Protein 7AG6 (pdb70)

GO terms:
  GO:0061594 6-deoxy-6-sulfofructose kinase activity (F, EXP)
  GO:0061594 6-deoxy-6-sulfofructose kinase activity (F, IDA)
  GO:0046835 carbohydrate phosphorylation (P, IDA)
  GO:1902777 6-sulfoquinovose(1-) catabolic process (P, IMP)
  GO:0061720 6-sulfoquinovose(1-) catabolic process to glycerone phosphate and 3-sulfolactaldehyde (P, IMP)

Solvent-accessible surface area: 22730 Å² total; per-residue (Å²): 171,34,105,0,0,0,0,0,18,2,4,18,8,24,0,0,30,5,74,36,40,0,66,62,56,15,49,64,60,5,165,83,40,46,92,30,1,1,7,6,0,0,0,0,0,0,0,0,17,75,9,51,11,61,6,8,0,0,0,26,0,1,78,41,106,31,0,106,54,1,22,56,38,0,89,95,75,54,1,58,15,132,53,18,71,91,28,119,174,8,76,5,8,12,3,0,2,0,0,23,74,110,0,82,52,1,15,0,11,29,57,5,96,57,12,97,82,65,5,104,49,0,61,156,18,84,6,63,45,7,50,0,0,1,0,0,0,40,5,36,60,0,0,73,49,0,0,39,36,0,94,137,42,71,11,39,0,0,0,3,0,16,48,4,95,57,96,4,38,78,0,0,47,36,0,36,17,0,0,0,18,80,60,1,3,35,78,23,34,68,51,103,106,29,67,50,1,5,98,38,0,56,114,60,15,164,12,60,0,0,0,21,36,65,112,61,6,2,38,4,28,46,150,92,27,83,69,96,20,78,37,26,77,36,132,61,65,0,32,4,10,24,29,14,0,10,2,1,0,0,0,13,11,6,32,95,67,54,66,16,55,98,1,0,70,30,0,9,0,0,11,9,34,0,13,46,65,66,1,2,3,64,10,3,6,47,47,94,97,0,145,72,40,13,77,50,53,131,147,71,202,99,181,36,57,0,0,0,0,0,20,2,4,17,10,24,0,0,21,2,82,34,32,1,106,119,44,13,47,59,49,3,159,83,36,46,91,28,0,1,7,5,0,0,1,0,0,0,0,0,18,78,7,56,11,45,5,8,0,0,0,22,0,0,65,38,112,39,0,69,52,1,8,60,39,0,89,101,81,54,1,59,15,133,53,14,73,121,32,115,157,7,100,9,8,12,3,0,2,0,0,26,77,91,0,83,52,0,14,0,13,33,58,9,110,52,22,90,80,63,6,102,39,0,88,134,17,90,7,69,57,9,70,0,0,0,0,1,0,43,4,34,59,0,0,92,38,0,0,66,36,0,110,90,48,71,14,41,0,0,0,3,0,16,51,6,88,58,80,5,38,75,0,0,55,43,1,32,17,0,0,0,19,81,60,1,3,36,91,21,28,68,50,100,64,42,45,61,1,0,67,92,0,50,102,60,12,166,13,53,0,0,0,21,26,63,111,61,6,2,2,6,7,62,149,64,36,125,78,95,19,80,35,18,98,36,130,57,64,0,31,4,10,24,29,16,0,9,2,0,0,0,0,10,12,10,32,93,66,52,78,25,52,71,1,0,65,30,0,11,0,0,12,9,33,0,13,44,68,56,1,2,2,70,10,4,5,51,58,73,95,0,78,71,26,20,88,130,78,190

Radius of gyration: 27.3 Å; Cα contacts (8 Å, |Δi|>4): 1603; chains: 2; bounding box: 68×51×78 Å

Foldseek 3Di:
DFAEEQEEAKAWEWEFEFQDDPPDDDDGDGPDIDIHIDTLSLLLQLLLLLQPYQYEYEEEAEPPPRRVVSQVRSVVSNYHDVRYYYQYPWHGKYWYWYQHQQQDIDIDTDHTVSRPLDQVSCVVDQLLVGQEYEYECNSPSNLLVSLVNCVVSVHAYAYEQEDDDDANLSSLQSHLEYEYELNSLCNNQVDNPVVVSQVVSCVSYPHKYKYQDPQQAIWTADPNDIDGDGADDDRFRHLAQLSSSLRSQLRSLCSVPVDNRVSSNLSSLQSNQCRNDPHNRPRGHYNVVSCCCSVCPVVDPD/DAAEEQEWAKAKEWEFEFQDDDPDDDDGHGPDIDIHIDTQSLLLQLLLLLQPYQYEYEEEAEPDPRRVVSQVVSVVSNYHDVRYYYHYPFHGKYWYWYQHQQQDIDIGTDHTPRTDLDQVSCVVPQLLVGQEYEYECNSPSNLLVSLVNCVVSVHAYAYEQEDDPDACLSSLQSHLEYEYELRSLCVNQVDNPSLVSQVSSVVSYPHKYKYQDPQQAIWTDDPNDIDGDGADDDRFRHLAQLSSSLRSQLRSLCSPPVPNRVSSNLSSLQSNQCRNDPHNRPRGHYNVVSCVSSVPDD

Organism: Escherichia coli (strain K12) (NCBI:txid83333)

Secondary structure (DSSP, 8-state):
--EEEEES--EEEEEEE-SS---SSEEEE-SEEEEEEE-HHHHHHHHHHHTT-EEEEE-EE-SSHHHHHHHHHHHHTTEE-TT-EE-TT-PPEEEEEEE-TTS-EEEEEE--TTS----GGGGGS-GGG-SEEEEETTSHHHHHHHHHHHHHHT-EEEEEE---SS--HHHHHT-SEEEEEHHHHHHHH---SHHHHHHHHHTT-SSEEEEE-GGG-EEEEETTEEEEEPPPP---S--TTHHHHHHHHHHHHHHHH--HHHHHHHHHHHHHHHTTSSTTTTT---HHHHHHHHHSGGGS--/--EEEEES--EEEEEEE-SS---SSEEEE-SEEEEEEE-HHHHHHHHHHHTT-EEEEE-EEESSHHHHHHHHHHHHTTEE-TT-EEETT-PPEEEEEEE-TTS-EEEEEE--TTS----GGGGGS-GGG-SEEEEETTSHHHHHHHHHHHHHTT-EEEEEE---SS--HHHHHT-SEEEEEHHHHHHHH---SHHHHHHHHHTT-SSEEEEE-GGG-EEEEETTEEEEEPPPP---S--TTHHHHHHHHHHHHHHHT--HHHHHHHHHHHHHHHTTSSTTTTT---HHHHHHHHTT--

Sequence (600 aa):
MIRVACVGITVMDRIYYVEGLPTESGKYVARNYTEVGGGPAATAAVAAARLGAQVDFIGRVGDDDTGNSLLAELESWGVNTRYTKRYNQAKSSQSAIMVDTKGERIIINYPSPDLLPDAEWLEEIDFSQWDVVLADVRWHDGAKKAFTLARQAGVMTVLDGDITPQDISELVALSDHAAFSEPGLARLTGVKEMASALKQAQTLTNGHVYVTQGSAGCDWLENGGRQHQPAFKVDVVDTTGAGDVFHGALAVALATSGDLAESVRFASGVAALKCTRPGGRAGIPDCDQTRSFLSLFVLEHHMIRVACVGITVMDRIYYVEGLPTESGKYVARNYTEVGGGPAATAAVAAARLGAQVDFIGRVGDDDTGNSLLAELESWGVNTRYTKRYNQAKSSQSAIMVDTKGERIIINYPSPDLLPDAEWLEEIDFSQWDVVLADVRWHDGAKKAFTLARQAGVMTVLDGDITPQDISELVALSDHAAFSEPGLARLTGVKEMASALKQAQTLTNGHVYVTQGSAGCDWLENGGRQHQPAFKVDVVDTTGAGDVFHGALAVALATSGDLAESVRFASGVAALKCTRPGGRAGIPDCDQTRSFLSLFV

B-factor: mean 56.2, std 11.41, range [36.27, 117.44]

Nearest PDB structures (foldseek):
  7agh-assembly2_A  TM=1.000E+00  e=7.266E-60  Escherichia coli K-12
  7agk-assembly2_B  TM=9.887E-01  e=2.306E-59  Escherichia coli K-12
  5c3z-assembly1_B  TM=8.843E-01  e=6.638E-25  Homo sapiens
  2hlz-assembly1_B  TM=8.805E-01  e=4.764E-23  Homo sapiens
  5bye-assembly1_B  TM=8.210E-01  e=1.347E-22  Homo sapiens

InterPro domains:
  IPR002139 Ribokinase/fructokinase [PR00990] (6-27)
  IPR002139 Ribokinase/fructokinase [PR00990] (33-52)
  IPR002139 Ribokinase/fructokinase [PR00990] (209-220)
  IPR002173 Carbohydrate/purine kinase, PfkB, conserved site [PS00584] (238-251)
  IPR011611 Carbohydrate kinase PfkB [PF00294] (1-286)
  IPR029056 Ribokinase-like [G3DSA:3.40.1190.20] (2-297)
  IPR029056 Ribokinase-like [SSF53613] (1-293)
  IPR030877 Sulfofructose kinase [MF_00999] (1-298)

Structure (mmCIF, N/CA/C/O backbone):
data_7AG6
#
_entry.id   7AG6
#
_cell.length_a   94.880
_cell.length_b   94.880
_cell.length_c   167.430
_cell.angle_alpha   90.000
_cell.angle_beta   90.000
_cell.angle_gamma   120.000
#
_symmetry.space_group_name_H-M   'P 32 2 1'
#
loop_
_entity.id
_entity.type
_entity.pdbx_description
1 polymer 'Sulfofructose kinase'
2 non-polymer "ADENOSINE-5'-DIPHOSPHATE"
3 non-polymer 6-deoxy-6-sulfo-D-fructose
4 non-polymer 'MAGNESIUM ION'
5 water water
#
loop_
_atom_site.group_PDB
_atom_site.id
_atom_site.type_symbol
_atom_site.label_atom_id
_atom_site.label_alt_id
_atom_site.label_comp_id
_atom_site.label_asym_id
_atom_site.label_entity_id
_atom_site.label_seq_id
_atom_site.pdbx_PDB_ins_code
_atom_site.Cartn_x
_atom_site.Cartn_y
_atom_site.Cartn_z
_atom_site.occupancy
_atom_site.B_iso_or_equiv
_atom_site.auth_seq_id
_atom_site.auth_comp_id
_atom_site.auth_asym_id
_atom_site.auth_atom_id
_atom_site.pdbx_PDB_model_num
ATOM 1 N N . MET A 1 1 ? 44.277 39.838 -9.261 1.00 82.37 1 MET A N 1
ATOM 2 C CA . MET A 1 1 ? 42.831 39.843 -9.611 1.00 76.75 1 MET A CA 1
ATOM 3 C C . MET A 1 1 ? 42.430 38.472 -10.170 1.00 62.20 1 MET A C 1
ATOM 4 O O . MET A 1 1 ? 43.258 37.566 -10.201 1.00 69.61 1 MET A O 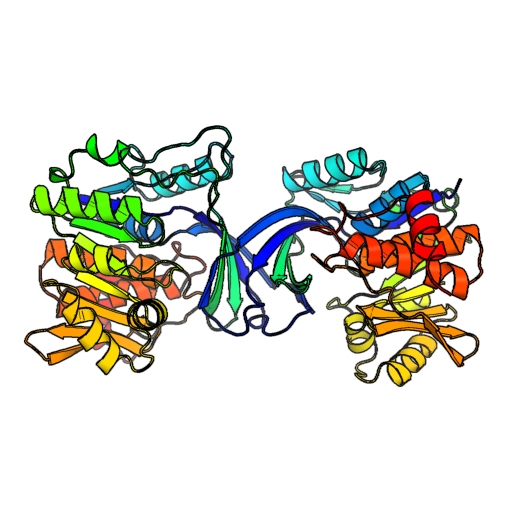1
ATOM 9 N N . ILE A 1 2 ? 41.192 38.345 -10.607 1.00 51.02 2 ILE A N 1
ATOM 10 C CA . ILE A 1 2 ? 40.626 37.071 -11.126 1.00 53.44 2 ILE A CA 1
ATOM 11 C C . ILE A 1 2 ? 40.985 36.989 -12.598 1.00 50.96 2 ILE A C 1
ATOM 12 O O . ILE A 1 2 ? 40.665 37.940 -13.339 1.00 49.30 2 ILE A O 1
ATOM 17 N N . ARG A 1 3 ? 41.570 35.862 -12.990 1.00 45.30 3 ARG A N 1
ATOM 18 C CA . ARG A 1 3 ? 41.876 35.525 -14.399 1.00 45.38 3 ARG A CA 1
ATOM 19 C C . ARG A 1 3 ? 40.841 34.490 -14.866 1.00 45.06 3 ARG A C 1
ATOM 20 O O . ARG A 1 3 ? 40.764 33.387 -14.259 1.00 42.99 3 ARG A O 1
ATOM 28 N N . VAL A 1 4 ? 40.080 34.834 -15.914 1.00 43.30 4 VAL A N 1
ATOM 29 C CA . VAL A 1 4 ? 38.923 34.068 -16.441 1.00 44.77 4 VAL A CA 1
ATOM 30 C C . VAL A 1 4 ? 39.208 33.677 -17.891 1.00 48.56 4 VAL A C 1
ATOM 31 O O . VAL A 1 4 ? 39.599 34.567 -18.674 1.00 49.26 4 VAL A O 1
ATOM 35 N N . ALA A 1 5 ? 38.929 32.423 -18.251 1.00 47.62 5 ALA A N 1
ATOM 36 C CA . ALA A 1 5 ? 38.734 31.975 -19.650 1.00 50.78 5 ALA A CA 1
ATOM 37 C C . ALA A 1 5 ? 37.255 31.672 -19.882 1.00 48.26 5 ALA A C 1
ATOM 38 O O . ALA A 1 5 ? 36.620 31.011 -19.037 1.00 47.46 5 ALA A O 1
ATOM 40 N N . CYS A 1 6 ? 36.722 32.153 -20.997 1.00 47.17 6 CYS A N 1
ATOM 41 C CA . CYS A 1 6 ? 35.349 31.842 -21.445 1.00 46.30 6 CYS A CA 1
ATOM 42 C C . CYS A 1 6 ? 35.462 31.146 -22.796 1.00 46.24 6 CYS A C 1
ATOM 43 O O . CYS A 1 6 ? 35.979 31.771 -23.746 1.00 43.84 6 CYS A O 1
ATOM 46 N N . VAL A 1 7 ? 35.013 29.893 -22.841 1.00 39.60 7 VAL A N 1
ATOM 47 C CA . VAL A 1 7 ? 35.098 29.013 -24.024 1.00 42.23 7 VAL A CA 1
ATOM 48 C C . VAL A 1 7 ? 33.694 28.792 -24.567 1.00 40.35 7 VAL A C 1
ATOM 49 O O . VAL A 1 7 ? 32.841 28.326 -23.818 1.00 41.78 7 VAL A O 1
ATOM 53 N N . GLY A 1 8 ? 33.485 29.029 -25.850 1.00 41.34 8 GLY A N 1
ATOM 54 C CA . GLY A 1 8 ? 32.136 28.852 -26.422 1.00 45.02 8 GLY A CA 1
ATOM 55 C C . GLY A 1 8 ? 31.956 29.628 -27.700 1.00 44.75 8 GLY A C 1
ATOM 56 O O . GLY A 1 8 ? 32.927 29.802 -28.462 1.00 49.34 8 GLY A O 1
ATOM 57 N N . ILE A 1 9 ? 30.745 30.129 -27.900 1.00 42.63 9 ILE A N 1
ATOM 58 C CA . ILE A 1 9 ? 30.341 30.764 -29.172 1.00 41.41 9 ILE A CA 1
ATOM 59 C C . ILE A 1 9 ? 30.297 32.283 -28.996 1.00 46.77 9 ILE A C 1
ATOM 60 O O . ILE A 1 9 ? 30.052 32.756 -27.883 1.00 47.15 9 ILE A O 1
ATOM 65 N N . THR A 1 10 ? 30.667 32.977 -30.067 1.00 47.97 10 THR A N 1
ATOM 66 C CA . THR A 1 10 ? 30.493 34.427 -30.308 1.00 47.93 10 THR A CA 1
ATOM 67 C C . THR A 1 10 ? 29.650 34.510 -31.570 1.00 46.61 10 THR A C 1
ATOM 68 O O . THR A 1 10 ? 29.970 33.794 -32.544 1.00 44.98 10 THR A O 1
ATOM 72 N N . VAL A 1 11 ? 28.529 35.213 -31.505 1.00 48.78 11 VAL A N 1
ATOM 73 C CA . VAL A 1 11 ? 27.572 35.296 -32.638 1.00 47.25 11 VAL A CA 1
ATOM 74 C C . VAL A 1 11 ? 27.125 36.744 -32.758 1.00 48.72 11 VAL A C 1
ATOM 75 O O . VAL A 1 11 ? 27.097 37.432 -31.730 1.00 45.63 11 VAL A O 1
ATOM 79 N N . MET A 1 12 ? 26.766 37.183 -33.962 1.00 52.08 12 MET A N 1
ATOM 80 C CA . MET A 1 12 ? 26.181 38.536 -34.153 1.00 46.79 12 MET A CA 1
ATOM 81 C C . MET A 1 12 ? 24.685 38.407 -33.885 1.00 44.25 12 MET A C 1
ATOM 82 O O . MET A 1 12 ? 24.035 37.568 -34.547 1.00 46.59 12 MET A O 1
ATOM 87 N N . ASP A 1 13 ? 24.187 39.154 -32.902 1.00 44.57 13 ASP A N 1
ATOM 88 C CA . ASP A 1 13 ? 22.743 39.226 -32.564 1.00 42.83 13 ASP A CA 1
ATOM 89 C C . ASP A 1 13 ? 22.079 40.285 -33.437 1.00 44.78 13 ASP A C 1
ATOM 90 O O . ASP A 1 13 ? 22.493 41.471 -33.416 1.00 45.88 13 ASP A O 1
ATOM 95 N N . ARG A 1 14 ? 21.095 39.831 -34.205 1.00 47.68 14 ARG A N 1
ATOM 96 C CA . ARG A 1 14 ? 20.193 40.673 -35.013 1.00 45.51 14 ARG A CA 1
ATOM 97 C C . ARG A 1 14 ? 18.878 40.707 -34.248 1.00 42.98 14 ARG A C 1
ATOM 98 O O . ARG A 1 14 ? 18.111 39.729 -34.335 1.00 46.83 14 ARG A O 1
ATOM 106 N N . ILE A 1 15 ? 18.665 41.777 -33.476 1.00 44.14 15 ILE A N 1
ATOM 107 C CA . ILE A 1 15 ? 17.544 41.864 -32.497 1.00 46.44 15 ILE A CA 1
ATOM 108 C C . ILE A 1 15 ? 16.436 42.774 -33.056 1.00 45.46 15 ILE A C 1
ATOM 109 O O . ILE A 1 15 ? 16.680 43.960 -33.285 1.00 45.75 15 ILE A O 1
ATOM 114 N N . TYR A 1 16 ? 15.254 42.190 -33.223 1.00 44.47 16 TYR A N 1
ATOM 115 C CA . TYR A 1 16 ? 14.012 42.801 -33.717 1.00 47.48 16 TYR A CA 1
ATOM 116 C C . TYR A 1 16 ? 13.093 43.002 -32.508 1.00 48.36 16 TYR A C 1
ATOM 117 O O . TYR A 1 16 ? 12.708 42.012 -31.857 1.00 48.35 16 TYR A O 1
ATOM 126 N N . TYR A 1 17 ? 12.763 44.250 -32.200 1.00 46.42 17 TYR A N 1
ATOM 127 C CA . TYR A 1 17 ? 11.791 44.616 -31.141 1.00 44.23 17 TYR A CA 1
ATOM 128 C C . TYR A 1 17 ? 10.421 44.678 -31.788 1.00 45.60 17 TYR A C 1
ATOM 129 O O . TYR A 1 17 ? 10.217 45.538 -32.663 1.00 56.58 17 TYR A O 1
ATOM 138 N N . VAL A 1 18 ? 9.536 43.785 -31.354 1.00 45.42 18 VAL A N 1
ATOM 139 C CA . VAL A 1 18 ? 8.166 43.601 -31.906 1.00 48.17 18 VAL A CA 1
ATOM 140 C C . VAL A 1 18 ? 7.121 43.978 -30.845 1.00 54.14 18 VAL A C 1
ATOM 141 O O . VAL A 1 18 ? 7.472 44.017 -29.654 1.00 59.57 18 VAL A O 1
ATOM 145 N N . GLU A 1 19 ? 5.872 44.184 -31.270 1.00 51.51 19 GLU A N 1
ATOM 146 C CA . GLU A 1 19 ? 4.701 44.460 -30.395 1.00 60.96 19 GLU A CA 1
ATOM 147 C C . GLU A 1 19 ? 4.449 43.216 -29.534 1.00 57.87 19 GLU A C 1
ATOM 148 O O . GLU A 1 19 ? 4.156 43.346 -28.341 1.00 57.04 19 GLU A O 1
ATOM 150 N N . GLY A 1 20 ? 4.550 42.041 -30.150 1.00 64.00 20 GLY A N 1
ATOM 151 C CA . GLY A 1 20 ? 4.331 40.728 -29.517 1.00 54.04 20 GLY A CA 1
ATOM 152 C C . GLY A 1 20 ? 5.117 39.650 -30.238 1.00 56.73 20 GLY A C 1
ATOM 153 O O . GLY A 1 20 ? 5.417 39.827 -31.441 1.00 57.75 20 GLY A O 1
ATOM 154 N N . LEU A 1 21 ? 5.474 38.575 -29.536 1.00 55.15 21 LEU A N 1
ATOM 155 C CA . LEU A 1 21 ? 6.244 37.477 -30.153 1.00 60.53 21 LEU A CA 1
ATOM 156 C C . LEU A 1 21 ? 5.400 36.881 -31.273 1.00 58.66 21 LEU A C 1
ATOM 157 O O . LEU A 1 21 ? 4.227 36.622 -31.077 1.00 68.28 21 LEU A O 1
ATOM 162 N N . PRO A 1 22 ? 5.937 36.756 -32.498 1.00 61.79 22 PRO A N 1
ATOM 163 C CA . PRO A 1 22 ? 5.190 36.138 -33.594 1.00 72.53 22 PRO A CA 1
ATOM 164 C C . PRO A 1 22 ? 4.916 34.648 -33.313 1.00 87.39 22 PRO A C 1
ATOM 165 O O . PRO A 1 22 ? 5.834 33.845 -33.418 1.00 92.14 22 PRO A O 1
ATOM 169 N N . THR A 1 23 ? 3.662 34.330 -32.971 1.00 77.25 23 THR A N 1
ATOM 170 C CA . THR A 1 23 ? 3.147 32.993 -32.575 1.00 83.26 23 THR A CA 1
ATOM 171 C C . THR A 1 23 ? 2.773 32.157 -33.813 1.00 87.58 23 THR A C 1
ATOM 172 O O . THR A 1 23 ? 2.957 30.930 -33.766 1.00 96.73 23 THR A O 1
ATOM 174 N N . GLU A 1 24 ? 2.290 32.815 -34.880 1.00 70.94 24 GLU A N 1
ATOM 175 C CA . GLU A 1 24 ? 1.679 32.213 -36.100 1.00 64.57 24 GLU A CA 1
ATOM 176 C C . GLU A 1 24 ? 2.383 32.749 -37.355 1.00 63.55 24 GLU A C 1
ATOM 177 O O . GLU A 1 24 ? 2.976 33.840 -37.331 1.00 71.83 24 GLU A O 1
ATOM 179 N N . SER A 1 25 ? 2.284 32.008 -38.442 1.00 62.29 25 SER A N 1
ATOM 180 C CA . SER A 1 25 ? 2.771 32.409 -39.781 1.00 59.95 25 SER A CA 1
ATOM 181 C C . SER A 1 25 ? 2.133 33.758 -40.156 1.00 54.80 25 SER A C 1
ATOM 182 O O . SER A 1 25 ? 1.003 34.027 -39.741 1.00 54.96 25 SER A O 1
ATOM 185 N N . GLY A 1 26 ? 2.830 34.573 -40.936 1.00 49.67 26 GLY A N 1
ATOM 186 C CA . GLY A 1 26 ? 2.390 35.943 -41.263 1.00 47.24 26 GLY A CA 1
ATOM 187 C C . GLY A 1 26 ? 3.540 36.910 -41.440 1.00 48.79 26 GLY A C 1
ATOM 188 O O . GLY A 1 26 ? 4.756 36.514 -41.268 1.00 55.18 26 GLY A O 1
ATOM 189 N N . LYS A 1 27 ? 3.180 38.149 -41.743 1.00 49.24 27 LYS A N 1
ATOM 190 C CA . LYS A 1 27 ? 4.133 39.277 -41.912 1.00 52.07 27 LYS A CA 1
ATOM 191 C C . LYS A 1 27 ? 4.022 40.196 -40.708 1.00 46.94 27 LYS A C 1
ATOM 192 O O . LYS A 1 27 ? 2.914 40.631 -40.400 1.00 55.45 27 LYS A O 1
ATOM 198 N N . TYR A 1 28 ? 5.147 40.502 -40.082 1.00 49.92 28 TYR A N 1
ATOM 199 C CA . TYR A 1 28 ? 5.237 41.422 -38.929 1.00 49.29 28 TYR A CA 1
ATOM 200 C C . TYR A 1 28 ? 6.238 42.527 -39.233 1.00 52.94 28 TYR A C 1
ATOM 201 O O . TYR A 1 28 ? 7.170 42.311 -40.001 1.00 51.08 28 TYR A O 1
ATOM 210 N N . VAL A 1 29 ? 6.060 43.655 -38.567 1.00 52.44 29 VAL A N 1
ATOM 211 C CA . VAL A 1 29 ? 6.960 44.828 -38.673 1.00 51.33 29 VAL A CA 1
ATOM 212 C C . VAL A 1 29 ? 7.599 45.045 -37.303 1.00 45.62 29 VAL A C 1
ATOM 213 O O . VAL A 1 29 ? 6.874 45.116 -36.345 1.00 50.27 29 VAL A O 1
ATOM 217 N N . ALA A 1 30 ? 8.927 45.108 -37.241 1.00 44.10 30 ALA A N 1
ATOM 218 C CA . ALA A 1 30 ? 9.695 45.482 -36.036 1.00 45.98 30 ALA A CA 1
ATOM 219 C C . ALA A 1 30 ? 9.577 46.995 -35.822 1.00 49.20 30 ALA A C 1
ATOM 220 O O . ALA A 1 30 ? 9.724 47.731 -36.810 1.00 54.79 30 ALA A O 1
ATOM 222 N N . ARG A 1 31 ? 9.361 47.423 -34.589 1.00 47.88 31 ARG A N 1
ATOM 223 C CA . ARG A 1 31 ? 9.380 48.845 -34.147 1.00 54.45 31 ARG A CA 1
ATOM 224 C C . ARG A 1 31 ? 10.818 49.337 -34.076 1.00 50.14 31 ARG A C 1
ATOM 225 O O . ARG A 1 31 ? 11.045 50.539 -34.078 1.00 55.02 31 ARG A O 1
ATOM 233 N N . ASN A 1 32 ? 11.760 48.432 -33.897 1.00 50.70 32 ASN A N 1
ATOM 234 C CA . ASN A 1 32 ? 13.171 48.833 -33.706 1.00 47.96 32 ASN A CA 1
ATOM 235 C C . ASN A 1 32 ? 14.069 47.621 -33.937 1.00 49.59 32 ASN A C 1
ATOM 236 O O . ASN A 1 32 ? 13.556 46.480 -33.956 1.00 46.59 32 ASN A O 1
ATOM 241 N N . TYR A 1 33 ? 15.363 47.872 -34.094 1.00 50.18 33 TYR A N 1
ATOM 242 C CA . TYR A 1 33 ? 16.349 46.856 -34.516 1.00 49.31 33 TYR A CA 1
ATOM 243 C C . TYR A 1 33 ? 17.703 47.262 -33.966 1.00 54.61 33 TYR A C 1
ATOM 244 O O . TYR A 1 33 ? 18.081 48.429 -34.054 1.00 60.27 33 TYR A O 1
ATOM 253 N N . THR A 1 34 ? 18.426 46.306 -33.404 1.00 51.84 34 THR A N 1
ATOM 254 C CA . THR A 1 34 ? 19.815 46.545 -32.959 1.00 55.97 34 THR A CA 1
ATOM 255 C C . THR A 1 34 ? 20.636 45.325 -33.365 1.00 52.70 34 THR A C 1
ATOM 256 O O . THR A 1 34 ? 20.131 44.208 -33.309 1.00 58.40 34 THR A O 1
ATOM 260 N N . GLU A 1 35 ? 21.837 45.585 -33.833 1.00 51.98 35 GLU A N 1
ATOM 261 C CA . GLU A 1 35 ? 22.843 44.575 -34.196 1.00 55.16 35 GLU A CA 1
ATOM 262 C C . GLU A 1 35 ? 23.972 44.656 -33.172 1.00 52.13 35 GLU A C 1
ATOM 263 O O . GLU A 1 35 ? 24.647 45.681 -33.140 1.00 63.81 35 GLU A O 1
ATOM 269 N N . VAL A 1 36 ? 24.140 43.629 -32.341 1.00 49.40 36 VAL A N 1
ATOM 270 C CA . VAL A 1 36 ? 25.136 43.647 -31.236 1.00 47.00 36 VAL A CA 1
ATOM 271 C C . VAL A 1 36 ? 25.728 42.234 -31.066 1.00 50.11 36 VAL A C 1
ATOM 272 O O . VAL A 1 36 ? 25.037 41.249 -31.352 1.00 50.11 36 VAL A O 1
ATOM 276 N N . GLY A 1 37 ? 26.981 42.155 -30.640 1.00 43.32 37 GLY A N 1
ATOM 277 C CA . GLY A 1 37 ? 27.655 40.913 -30.249 1.00 47.33 37 GLY A CA 1
ATOM 278 C C . GLY A 1 37 ? 26.903 40.159 -29.165 1.00 48.40 37 GLY A C 1
ATOM 279 O O . GLY A 1 37 ? 26.394 40.803 -28.237 1.00 46.98 37 GLY A O 1
ATOM 280 N N . GLY A 1 38 ? 26.848 38.826 -29.285 1.00 44.21 38 GLY A N 1
ATOM 281 C CA . GLY A 1 38 ? 26.234 37.913 -28.306 1.00 44.22 38 GLY A CA 1
ATOM 282 C C . GLY A 1 38 ? 26.928 36.569 -28.288 1.00 44.67 38 GLY A C 1
ATOM 283 O O . GLY A 1 38 ? 28.084 36.490 -28.772 1.00 42.68 38 GLY A O 1
ATOM 284 N N . GLY A 1 39 ? 26.221 35.548 -27.807 1.00 46.85 39 GLY A N 1
ATOM 285 C CA . GLY A 1 39 ? 26.767 34.196 -27.578 1.00 51.84 39 GLY A CA 1
ATOM 286 C C . GLY A 1 39 ? 27.044 34.001 -26.094 1.00 45.37 39 GLY A C 1
ATOM 287 O O . GLY A 1 39 ? 27.595 34.899 -25.467 1.00 42.63 39 GLY A O 1
ATOM 288 N N . PRO A 1 40 ? 26.629 32.881 -25.467 1.00 44.45 40 PRO A N 1
ATOM 289 C CA . PRO A 1 40 ? 26.699 32.773 -24.011 1.00 48.18 40 PRO A CA 1
ATOM 290 C C . PRO A 1 40 ? 28.108 33.031 -23.452 1.00 50.09 40 PRO A C 1
ATOM 291 O O . PRO A 1 40 ? 28.213 33.946 -22.660 1.00 51.17 40 PRO A O 1
ATOM 295 N N . ALA A 1 41 ? 29.139 32.317 -23.913 1.00 43.63 41 ALA A N 1
ATOM 296 C CA . ALA A 1 41 ? 30.517 32.481 -23.399 1.00 43.89 41 ALA A CA 1
ATOM 297 C C . ALA A 1 41 ? 31.016 33.905 -23.689 1.00 41.47 41 ALA A C 1
ATOM 298 O O . ALA A 1 41 ? 31.701 34.474 -22.868 1.00 47.29 41 ALA A O 1
ATOM 300 N N . ALA A 1 42 ? 30.704 34.464 -24.848 1.00 43.87 42 ALA A N 1
ATOM 301 C CA . ALA A 1 42 ? 31.250 35.773 -25.267 1.00 43.18 42 ALA A CA 1
ATOM 302 C C . ALA A 1 42 ? 30.638 36.888 -24.398 1.00 45.50 42 ALA A C 1
ATOM 303 O O . ALA A 1 42 ? 31.378 37.792 -23.928 1.00 39.59 42 ALA A O 1
ATOM 305 N N . THR A 1 43 ? 29.328 36.844 -24.168 1.00 40.24 43 THR A N 1
ATOM 306 C CA . THR A 1 43 ? 28.646 37.853 -23.325 1.00 43.46 43 THR A CA 1
ATOM 307 C C . THR A 1 43 ? 29.088 37.654 -21.867 1.00 49.91 43 THR A C 1
ATOM 308 O O . THR A 1 43 ? 29.258 38.665 -21.152 1.00 47.72 43 THR A O 1
ATOM 312 N N . ALA A 1 44 ? 29.295 36.405 -21.444 1.00 48.07 44 ALA A N 1
ATOM 313 C CA . ALA A 1 44 ? 29.773 36.090 -20.078 1.00 46.24 44 ALA A CA 1
ATOM 314 C C . ALA A 1 44 ? 31.161 36.716 -19.883 1.00 45.04 44 ALA A C 1
ATOM 315 O O . ALA A 1 44 ? 31.397 37.307 -18.832 1.00 43.49 44 ALA A O 1
ATOM 317 N N . ALA A 1 45 ? 32.032 36.624 -20.889 1.00 46.83 45 ALA A N 1
ATOM 318 C CA . ALA A 1 45 ? 33.379 37.238 -20.873 1.00 45.86 45 ALA A CA 1
ATOM 319 C C . ALA A 1 45 ? 33.249 38.756 -20.664 1.00 41.14 45 ALA A C 1
ATOM 320 O O . ALA A 1 45 ? 34.036 39.319 -19.912 1.00 44.96 45 ALA A O 1
ATOM 322 N N . VAL A 1 46 ? 32.300 39.396 -21.334 1.00 45.19 46 VAL A N 1
ATOM 323 C CA . VAL A 1 46 ? 32.098 40.874 -21.260 1.00 46.55 46 VAL A CA 1
ATOM 324 C C . VAL A 1 46 ? 31.657 41.211 -19.836 1.00 51.10 46 VAL A C 1
ATOM 325 O O . VAL A 1 46 ? 32.198 42.161 -19.267 1.00 48.98 46 VAL A O 1
ATOM 329 N N . ALA A 1 47 ? 30.755 40.417 -19.254 1.00 49.95 47 ALA A N 1
ATOM 330 C CA . ALA A 1 47 ? 30.316 40.588 -17.855 1.00 47.01 47 ALA A CA 1
ATOM 331 C C . ALA A 1 47 ? 31.532 40.483 -16.927 1.00 49.14 47 ALA A C 1
ATOM 332 O O . ALA A 1 47 ? 31.700 41.369 -16.069 1.00 51.14 47 ALA A O 1
ATOM 334 N N . ALA A 1 48 ? 32.366 39.452 -17.091 1.00 47.45 48 ALA A N 1
ATOM 335 C CA . ALA A 1 48 ? 33.571 39.256 -16.255 1.00 44.02 48 ALA A CA 1
ATOM 336 C C . ALA A 1 48 ? 34.485 40.486 -16.378 1.00 45.66 48 ALA A C 1
ATOM 337 O O . ALA A 1 48 ? 34.961 40.967 -15.343 1.00 47.39 48 ALA A O 1
ATOM 339 N N . ALA A 1 49 ? 34.722 40.978 -17.603 1.00 50.33 49 ALA A N 1
ATOM 340 C CA . ALA A 1 49 ? 35.610 42.140 -17.889 1.00 50.35 49 ALA A CA 1
ATOM 341 C C . ALA A 1 49 ? 35.040 43.395 -17.224 1.00 47.17 49 ALA A C 1
ATOM 342 O O . ALA A 1 49 ? 35.785 44.093 -16.565 1.00 44.32 49 ALA A O 1
ATOM 344 N N . ARG A 1 50 ? 33.731 43.602 -17.307 1.00 47.37 50 ARG A N 1
ATOM 345 C CA . ARG A 1 50 ? 33.067 44.761 -16.680 1.00 47.66 50 ARG A CA 1
ATOM 346 C C . ARG A 1 50 ? 33.237 44.698 -15.168 1.00 50.39 50 ARG A C 1
ATOM 347 O O . ARG A 1 50 ? 33.334 45.759 -14.555 1.00 54.61 50 ARG A O 1
ATOM 355 N N . LEU A 1 51 ? 33.328 43.499 -14.612 1.00 48.60 51 LEU A N 1
ATOM 356 C CA . LEU A 1 51 ? 33.360 43.276 -13.152 1.00 43.38 51 LEU A CA 1
ATOM 357 C C . LEU A 1 51 ? 34.807 43.244 -12.677 1.00 44.77 51 LEU A C 1
ATOM 358 O O . LEU A 1 51 ? 34.990 42.849 -11.558 1.00 52.81 51 LEU A O 1
ATOM 363 N N . GLY A 1 52 ? 35.780 43.600 -13.501 1.00 43.61 52 GLY A N 1
ATOM 364 C CA . GLY A 1 52 ? 37.170 43.791 -13.046 1.00 48.81 52 GLY A CA 1
ATOM 365 C C . GLY A 1 52 ? 38.110 42.654 -13.411 1.00 45.41 52 GLY A C 1
ATOM 366 O O . GLY A 1 52 ? 39.303 42.787 -13.155 1.00 46.86 52 GLY A O 1
ATOM 367 N N . ALA A 1 53 ? 37.617 41.513 -13.887 1.00 46.86 53 ALA A N 1
ATOM 368 C CA . ALA A 1 53 ? 38.484 40.334 -14.152 1.00 44.86 53 ALA A CA 1
ATOM 369 C C . ALA A 1 53 ? 39.373 40.578 -15.391 1.00 45.78 53 ALA A C 1
ATOM 370 O O . ALA A 1 53 ? 39.008 41.420 -16.253 1.00 45.46 53 ALA A O 1
ATOM 372 N N . GLN A 1 54 ? 40.511 39.887 -15.477 1.00 46.20 54 GLN A N 1
ATOM 373 C CA . GLN A 1 54 ? 41.318 39.705 -16.721 1.00 45.89 54 GLN A CA 1
ATOM 374 C C . GLN A 1 54 ? 40.716 38.509 -17.479 1.00 45.54 54 GLN A C 1
ATOM 375 O O . GLN A 1 54 ? 40.750 37.385 -16.944 1.00 50.56 54 GLN A O 1
ATOM 378 N N . VAL A 1 55 ? 40.201 38.729 -18.677 1.00 41.27 55 VAL A N 1
ATOM 379 C CA . VAL A 1 55 ? 39.297 37.778 -19.365 1.00 45.66 55 VAL A CA 1
ATOM 380 C C . VAL A 1 55 ? 39.882 37.434 -20.739 1.00 49.39 55 VAL A C 1
ATOM 381 O O . VAL A 1 55 ? 40.173 38.367 -21.509 1.00 42.64 55 VAL A O 1
ATOM 385 N N . ASP A 1 56 ? 39.976 36.127 -21.033 1.00 44.78 56 ASP A N 1
ATOM 386 C CA . ASP A 1 56 ? 40.179 35.580 -22.394 1.00 43.38 56 ASP A CA 1
ATOM 387 C C . ASP A 1 56 ? 38.876 34.983 -22.882 1.00 44.97 56 ASP A C 1
ATOM 388 O O . ASP A 1 56 ? 38.234 34.233 -22.125 1.00 45.53 56 ASP A O 1
ATOM 393 N N . PHE A 1 57 ? 38.515 35.315 -24.115 1.00 44.38 57 PHE A N 1
ATOM 394 C CA . PHE A 1 57 ? 37.450 34.611 -24.850 1.00 43.87 57 PHE A CA 1
ATOM 395 C C . PHE A 1 57 ? 38.122 33.673 -25.851 1.00 46.97 57 PHE A C 1
ATOM 396 O O . PHE A 1 57 ? 39.039 34.088 -26.607 1.00 43.66 57 PHE A O 1
ATOM 404 N N . ILE A 1 58 ? 37.680 32.421 -25.845 1.00 45.48 58 ILE A N 1
ATOM 405 C CA . ILE A 1 58 ? 38.227 31.352 -26.720 1.00 45.84 58 ILE A CA 1
ATOM 406 C C . ILE A 1 58 ? 37.065 30.736 -27.486 1.00 48.38 58 ILE A C 1
ATOM 407 O O . ILE A 1 58 ? 36.252 29.993 -26.871 1.00 47.11 58 ILE A O 1
ATOM 412 N N . GLY A 1 59 ? 36.989 31.052 -28.777 1.00 50.35 59 GLY A N 1
ATOM 413 C CA . GLY A 1 59 ? 35.934 30.542 -29.665 1.00 49.09 59 GLY A CA 1
ATOM 414 C C . GLY A 1 59 ? 36.376 30.629 -31.110 1.00 50.51 59 GLY A C 1
ATOM 415 O O . GLY A 1 59 ? 37.594 30.649 -31.373 1.00 49.02 59 GLY A O 1
ATOM 416 N N . ARG A 1 60 ? 35.416 30.679 -32.022 1.00 48.62 60 ARG A N 1
ATOM 417 C CA . ARG A 1 60 ? 35.687 30.549 -33.467 1.00 49.53 60 ARG A CA 1
ATOM 418 C C . ARG A 1 60 ? 34.869 31.602 -34.202 1.00 47.81 60 ARG A C 1
ATOM 419 O O . ARG A 1 60 ? 33.671 31.737 -33.948 1.00 50.39 60 ARG A O 1
ATOM 427 N N . VAL A 1 61 ? 35.534 32.333 -35.072 1.00 47.29 61 VAL A N 1
ATOM 428 C CA . VAL A 1 61 ? 34.878 33.277 -36.010 1.00 50.04 61 VAL A CA 1
ATOM 429 C C . VAL A 1 61 ? 35.344 32.945 -37.430 1.00 47.96 61 VAL A C 1
ATOM 430 O O . VAL A 1 61 ? 36.353 32.245 -37.597 1.00 47.54 61 VAL A O 1
ATOM 434 N N . GLY A 1 62 ? 34.556 33.377 -38.400 1.00 45.70 62 GLY A N 1
ATOM 435 C CA . GLY A 1 62 ? 34.931 33.406 -39.817 1.00 48.32 62 GLY A CA 1
ATOM 436 C C . GLY A 1 62 ? 35.780 34.629 -40.125 1.00 46.86 62 GLY A C 1
ATOM 437 O O . GLY A 1 62 ? 36.106 35.366 -39.183 1.00 51.58 62 GLY A O 1
ATOM 438 N N . ASP A 1 63 ? 36.119 34.819 -41.404 1.00 49.41 63 ASP A N 1
ATOM 439 C CA . ASP A 1 63 ? 36.912 35.962 -41.933 1.00 55.19 63 ASP A CA 1
ATOM 440 C C . ASP A 1 63 ? 35.964 36.953 -42.647 1.00 53.82 63 ASP A C 1
ATOM 441 O O . ASP A 1 63 ? 36.444 37.775 -43.395 1.00 57.92 63 ASP A O 1
ATOM 446 N N . ASP A 1 64 ? 34.653 36.859 -42.442 1.00 55.53 64 ASP A N 1
ATOM 447 C CA . ASP A 1 64 ? 33.664 37.871 -42.909 1.00 49.38 64 ASP A CA 1
ATOM 448 C C . ASP A 1 64 ? 33.817 39.139 -42.059 1.00 55.17 64 ASP A C 1
ATOM 449 O O . ASP A 1 64 ? 34.537 39.091 -41.021 1.00 57.38 64 ASP A O 1
ATOM 454 N N . ASP A 1 65 ? 33.158 40.237 -42.453 1.00 53.52 65 ASP A N 1
ATOM 455 C CA . ASP A 1 65 ? 33.164 41.502 -41.657 1.00 61.94 65 ASP A CA 1
ATOM 456 C C . ASP A 1 65 ? 32.584 41.231 -40.247 1.00 54.74 65 ASP A C 1
ATOM 457 O O . ASP A 1 65 ? 33.194 41.705 -39.289 1.00 54.54 65 ASP A O 1
ATOM 462 N N . THR A 1 66 ? 31.489 40.457 -40.131 1.00 48.87 66 THR A N 1
ATOM 463 C CA . THR A 1 66 ? 30.894 39.998 -38.852 1.00 50.01 66 THR A CA 1
ATOM 464 C C . THR A 1 66 ? 31.987 39.481 -37.906 1.00 47.68 66 THR A C 1
ATOM 465 O O . THR A 1 66 ? 32.055 39.980 -36.795 1.00 50.16 66 THR A O 1
ATOM 469 N N . GLY A 1 67 ? 32.823 38.533 -38.336 1.00 50.02 67 GLY A N 1
ATOM 470 C CA . GLY A 1 67 ? 33.926 37.985 -37.520 1.00 51.37 67 GLY A CA 1
ATOM 471 C C . GLY A 1 67 ? 34.764 39.096 -36.913 1.00 51.00 67 GLY A C 1
ATOM 472 O O . GLY A 1 67 ? 34.933 39.144 -35.658 1.00 53.39 67 GLY A O 1
ATOM 473 N N . ASN A 1 68 ? 35.217 40.025 -37.749 1.00 49.95 68 ASN A N 1
ATOM 474 C CA . ASN A 1 68 ? 36.144 41.088 -37.302 1.00 50.98 68 ASN A CA 1
ATOM 475 C C . ASN A 1 68 ? 35.375 42.045 -36.371 1.00 54.62 68 ASN A C 1
ATOM 476 O O . ASN A 1 68 ? 35.967 42.521 -35.381 1.00 54.08 68 ASN A O 1
ATOM 481 N N . SER A 1 69 ? 34.085 42.292 -36.619 1.00 45.36 69 SER A N 1
ATOM 482 C CA . SER A 1 69 ? 33.262 43.119 -35.703 1.00 50.34 69 SER A CA 1
ATOM 483 C C . SER A 1 69 ? 33.086 42.412 -34.349 1.00 50.12 69 SER A C 1
ATOM 484 O O . SER A 1 69 ? 33.189 43.089 -33.330 1.00 47.98 69 SER A O 1
ATOM 487 N N . LEU A 1 70 ? 32.827 41.098 -34.342 1.00 46.35 70 LEU A N 1
ATOM 488 C CA . LEU A 1 70 ? 32.608 40.337 -33.090 1.00 43.56 70 LEU A CA 1
ATOM 489 C C . LEU A 1 70 ? 33.839 40.498 -32.187 1.00 45.27 70 LEU A C 1
ATOM 490 O O . LEU A 1 70 ? 33.673 40.803 -30.978 1.00 44.12 70 LEU A O 1
ATOM 495 N N . LEU A 1 71 ? 35.030 40.302 -32.757 1.00 51.25 71 LEU A N 1
ATOM 496 C CA . LEU A 1 71 ? 36.315 40.351 -32.009 1.00 55.39 71 LEU A CA 1
ATOM 497 C C . LEU A 1 71 ? 36.657 41.791 -31.611 1.00 49.58 71 LEU A C 1
ATOM 498 O O . LEU A 1 71 ? 37.079 41.992 -30.445 1.00 50.80 71 LEU A O 1
ATOM 503 N N . ALA A 1 72 ? 36.470 42.756 -32.498 1.00 47.08 72 ALA A N 1
ATOM 504 C CA . ALA A 1 72 ? 36.729 44.186 -32.184 1.00 52.11 72 ALA A CA 1
ATOM 505 C C . ALA A 1 72 ? 35.829 44.629 -31.031 1.00 48.29 72 ALA A C 1
ATOM 506 O O . ALA A 1 72 ? 36.312 45.333 -30.147 1.00 51.02 72 ALA A O 1
ATOM 508 N N . GLU A 1 73 ? 34.569 44.200 -31.022 1.00 57.42 73 GLU A N 1
ATOM 509 C CA . GLU A 1 73 ? 33.617 44.562 -29.941 1.00 54.76 73 GLU A CA 1
ATOM 510 C C . GLU A 1 73 ? 34.131 43.981 -28.606 1.00 54.73 73 GLU A C 1
ATOM 511 O O . GLU A 1 73 ? 34.202 44.752 -27.624 1.00 49.41 73 GLU A O 1
ATOM 517 N N . LEU A 1 74 ? 34.525 42.699 -28.574 1.00 46.96 74 LEU A N 1
ATOM 518 C CA . LEU A 1 74 ? 35.031 42.032 -27.345 1.00 49.00 74 LEU A CA 1
ATOM 519 C C . LEU A 1 74 ? 36.265 42.793 -26.851 1.00 49.03 74 LEU A C 1
ATOM 520 O O . LEU A 1 74 ? 36.339 43.051 -25.635 1.00 47.54 74 LEU A O 1
ATOM 525 N N . GLU A 1 75 ? 37.193 43.149 -27.742 1.00 53.10 75 GLU A N 1
ATOM 526 C CA . GLU A 1 75 ? 38.425 43.901 -27.367 1.00 54.56 75 GLU A CA 1
ATOM 527 C C . GLU A 1 75 ? 38.014 45.235 -26.741 1.00 49.26 75 GLU A C 1
ATOM 528 O O . GLU A 1 75 ? 38.538 45.538 -25.683 1.00 52.99 75 GLU A O 1
ATOM 534 N N . SER A 1 76 ? 37.021 45.932 -27.288 1.00 50.67 76 SER A N 1
ATOM 535 C CA . SER A 1 76 ? 36.589 47.252 -26.743 1.00 53.91 76 SER A CA 1
ATOM 536 C C . SER A 1 76 ? 35.947 47.085 -25.353 1.00 53.65 76 SER A C 1
ATOM 537 O O . SER A 1 76 ? 35.946 48.061 -24.611 1.00 53.11 76 SER A O 1
ATOM 540 N N . TRP A 1 77 ? 35.451 45.897 -24.986 1.00 51.62 77 TRP A N 1
ATOM 541 C CA . TRP A 1 77 ? 34.915 45.629 -23.622 1.00 49.56 77 TRP A CA 1
ATOM 542 C C . TRP A 1 77 ? 36.034 45.200 -22.670 1.00 47.90 77 TRP A C 1
ATOM 543 O O . TRP A 1 77 ? 35.733 44.956 -21.511 1.00 52.60 77 TRP A O 1
ATOM 554 N N . GLY A 1 78 ? 37.282 45.093 -23.126 1.00 46.48 78 GLY A N 1
ATOM 555 C CA . GLY A 1 78 ? 38.389 44.623 -22.276 1.00 44.85 78 GLY A CA 1
ATOM 556 C C . GLY A 1 78 ? 38.520 43.101 -22.293 1.00 45.94 78 GLY A C 1
ATOM 557 O O . GLY A 1 78 ? 39.220 42.574 -21.464 1.00 47.39 78 GLY A O 1
ATOM 558 N N . VAL A 1 79 ? 37.913 42.404 -23.251 1.00 44.97 79 VAL A N 1
ATOM 559 C CA . VAL A 1 79 ? 38.062 40.933 -23.391 1.00 46.83 79 VAL A CA 1
ATOM 560 C C . VAL A 1 79 ? 39.160 40.648 -24.421 1.00 48.62 79 VAL A C 1
ATOM 561 O O . VAL A 1 79 ? 39.091 41.142 -25.553 1.00 55.44 79 VAL A O 1
ATOM 565 N N . ASN A 1 80 ? 40.124 39.837 -24.035 1.00 52.53 80 ASN A N 1
ATOM 566 C CA . ASN A 1 80 ? 41.246 39.431 -24.903 1.00 52.99 80 ASN A CA 1
ATOM 567 C C . ASN A 1 80 ? 40.781 38.280 -25.810 1.00 53.79 80 ASN A C 1
ATOM 568 O O . ASN A 1 80 ? 40.250 37.263 -25.277 1.00 53.48 80 ASN A O 1
ATOM 573 N N . THR A 1 81 ? 41.023 38.411 -27.118 1.00 48.6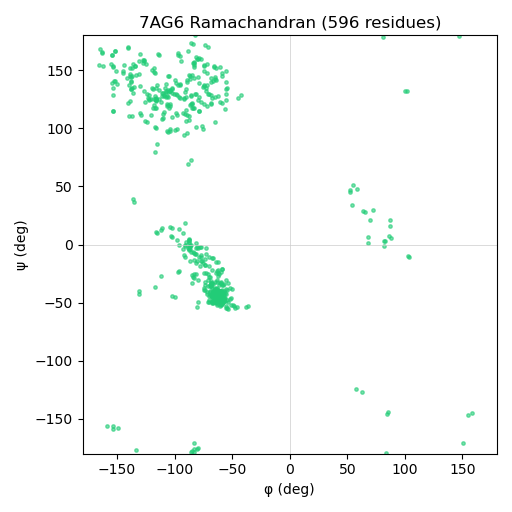6 81 THR A N 1
ATOM 574 C CA . THR A 1 81 ? 40.606 37.438 -28.162 1.00 51.17 81 THR A CA 1
ATOM 575 C C . THR A 1 81 ? 41.829 36.725 -28.766 1.00 49.23 81 THR A C 1
ATOM 576 O O . THR A 1 81 ? 41.653 36.025 -29.752 1.00 51.78 81 THR A O 1
ATOM 580 N N . ARG A 1 82 ? 42.994 36.820 -28.138 1.00 48.90 82 ARG A N 1
ATOM 581 C CA . ARG A 1 82 ? 44.252 36.228 -28.656 1.00 50.32 82 ARG A CA 1
ATOM 582 C C . ARG A 1 82 ? 44.091 34.724 -28.926 1.00 51.81 82 ARG A C 1
ATOM 583 O O . ARG A 1 82 ? 44.741 34.248 -29.818 1.00 53.36 82 ARG A O 1
ATOM 591 N N . TYR A 1 83 ? 43.253 33.980 -28.210 1.00 55.84 83 TYR A N 1
ATOM 592 C CA . TYR A 1 83 ? 43.133 32.502 -28.380 1.00 50.54 83 TYR A CA 1
ATOM 593 C C . TYR A 1 83 ? 41.975 32.123 -29.310 1.00 49.59 83 TYR A C 1
ATOM 594 O O . TYR A 1 83 ? 41.749 30.926 -29.572 1.00 54.55 83 TYR A O 1
ATOM 603 N N . THR A 1 84 ? 41.238 33.098 -29.829 1.00 53.61 84 THR A N 1
ATOM 604 C CA . THR A 1 84 ? 40.107 32.832 -30.745 1.00 56.45 84 THR A CA 1
ATOM 605 C C . THR A 1 84 ? 40.687 32.434 -32.117 1.00 57.03 84 THR A C 1
ATOM 606 O O . THR A 1 84 ? 41.710 32.977 -32.540 1.00 52.68 84 THR A O 1
ATOM 610 N N . LYS A 1 85 ? 40.100 31.423 -32.730 1.00 50.83 85 LYS A N 1
ATOM 611 C CA . LYS A 1 85 ? 40.492 30.933 -34.058 1.00 56.20 85 LYS A CA 1
ATOM 612 C C . LYS A 1 85 ? 39.652 31.679 -35.110 1.00 55.29 85 LYS A C 1
ATOM 613 O O . LYS A 1 85 ? 38.393 31.768 -34.936 1.00 50.34 85 LYS A O 1
ATOM 619 N N . ARG A 1 86 ? 40.307 32.210 -36.148 1.00 56.43 86 ARG A N 1
ATOM 620 C CA . ARG A 1 86 ? 39.648 32.759 -37.374 1.00 57.63 86 ARG A CA 1
ATOM 621 C C . ARG A 1 86 ? 39.728 31.678 -38.451 1.00 53.84 86 ARG A C 1
ATOM 622 O O . ARG A 1 86 ? 40.839 31.357 -38.861 1.00 58.23 86 ARG A O 1
ATOM 626 N N . TYR A 1 87 ? 38.598 31.106 -38.858 1.00 52.91 87 TYR A N 1
ATOM 627 C CA . TYR A 1 87 ? 38.509 30.243 -40.058 1.00 51.10 87 TYR A CA 1
ATOM 628 C C . TYR A 1 87 ? 38.455 31.121 -41.324 1.00 55.13 87 TYR A C 1
ATOM 629 O O . TYR A 1 87 ? 37.767 32.182 -41.397 1.00 54.07 87 TYR A O 1
ATOM 638 N N . ASN A 1 88 ? 39.185 30.668 -42.330 1.00 56.08 88 ASN A N 1
ATOM 639 C CA . ASN A 1 88 ? 39.260 31.278 -43.676 1.00 50.79 88 ASN A CA 1
ATOM 640 C C . ASN A 1 88 ? 38.086 30.791 -44.526 1.00 48.07 88 ASN A C 1
ATOM 641 O O . ASN A 1 88 ? 37.672 29.628 -44.410 1.00 47.96 88 ASN A O 1
ATOM 646 N N . GLN A 1 89 ? 37.557 31.676 -45.367 1.00 47.65 89 GLN A N 1
ATOM 647 C CA . GLN A 1 89 ? 36.435 31.356 -46.286 1.00 52.52 89 GLN A CA 1
ATOM 648 C C . GLN A 1 89 ? 35.267 30.886 -45.412 1.00 52.98 89 GLN A C 1
ATOM 649 O O . GLN A 1 89 ? 34.709 29.831 -45.664 1.00 52.28 89 GLN A O 1
ATOM 655 N N . ALA A 1 90 ? 34.961 31.631 -44.357 1.00 55.18 90 ALA A N 1
ATOM 656 C CA . ALA A 1 90 ? 33.996 31.192 -43.333 1.00 52.02 90 ALA A CA 1
ATOM 657 C C . ALA A 1 90 ? 33.106 32.363 -42.945 1.00 47.07 90 ALA A C 1
ATOM 658 O O . ALA A 1 90 ? 33.632 33.493 -42.761 1.00 47.70 90 ALA A O 1
ATOM 660 N N . LYS A 1 91 ? 31.801 32.092 -42.887 1.00 48.71 91 LYS A N 1
ATOM 661 C CA . LYS A 1 91 ? 30.816 33.011 -42.248 1.00 55.28 91 LYS A CA 1
ATOM 662 C C . LYS A 1 91 ? 30.901 32.780 -40.732 1.00 53.57 91 LYS A C 1
ATOM 663 O O . LYS A 1 91 ? 31.174 31.626 -40.298 1.00 52.76 91 LYS A O 1
ATOM 666 N N . SER A 1 92 ? 30.736 33.839 -39.951 1.00 51.99 92 SER A N 1
ATOM 667 C CA . SER A 1 92 ? 30.618 33.786 -38.479 1.00 43.79 92 SER A CA 1
ATOM 668 C C . SER A 1 92 ? 29.199 33.349 -38.107 1.00 45.28 92 SER A C 1
ATOM 669 O O . SER A 1 92 ? 28.294 33.422 -38.946 1.00 44.03 92 SER A O 1
ATOM 672 N N . SER A 1 93 ? 29.003 32.862 -36.893 1.00 52.41 93 SER A N 1
ATOM 673 C CA . SER A 1 93 ? 27.658 32.448 -36.432 1.00 46.34 93 SER A CA 1
ATOM 674 C C . SER A 1 93 ? 26.838 33.704 -36.142 1.00 43.49 93 SER A C 1
ATOM 675 O O . SER A 1 93 ? 27.429 34.754 -35.879 1.00 43.73 93 SER A O 1
ATOM 678 N N . GLN A 1 94 ? 25.521 33.612 -36.249 1.00 43.08 94 GLN A N 1
ATOM 679 C CA . GLN A 1 94 ? 24.633 34.770 -36.000 1.00 44.89 94 GLN A CA 1
ATOM 680 C C . GLN A 1 94 ? 23.262 34.241 -35.574 1.00 45.87 94 GLN A C 1
ATOM 681 O O . GLN A 1 94 ? 22.974 33.050 -35.770 1.00 43.61 94 GLN A O 1
ATOM 687 N N . SER A 1 95 ? 22.461 35.118 -34.976 1.00 44.83 95 SER A N 1
ATOM 688 C CA . SER A 1 95 ? 21.107 34.797 -34.473 1.00 47.33 95 SER A CA 1
ATOM 689 C C . SER A 1 95 ? 20.153 35.890 -34.922 1.00 47.46 95 SER A C 1
ATOM 690 O O . SER A 1 95 ? 20.587 37.080 -34.986 1.00 46.84 95 SER A O 1
ATOM 693 N N . ALA A 1 96 ? 18.915 35.507 -35.198 1.00 42.12 96 ALA A N 1
ATOM 694 C CA . ALA A 1 96 ? 17.790 36.461 -35.254 1.00 50.30 96 ALA A CA 1
ATOM 695 C C . ALA A 1 96 ? 17.062 36.379 -33.912 1.00 44.24 96 ALA A C 1
ATOM 696 O O . ALA A 1 96 ? 16.717 35.270 -33.478 1.00 43.69 96 ALA A O 1
ATOM 698 N N . ILE A 1 97 ? 16.820 37.520 -33.289 1.00 44.20 97 ILE A N 1
ATOM 699 C CA . ILE A 1 97 ? 16.168 37.553 -31.950 1.00 44.90 97 ILE A CA 1
ATOM 700 C C . ILE A 1 97 ? 14.961 38.489 -32.018 1.00 46.10 97 ILE A C 1
ATOM 701 O O . ILE A 1 97 ? 15.058 39.572 -32.603 1.00 44.26 97 ILE A O 1
ATOM 706 N N . MET A 1 98 ? 13.835 38.021 -31.516 1.00 46.24 98 MET A N 1
ATOM 707 C CA . MET A 1 98 ? 12.603 38.838 -31.424 1.00 52.91 98 MET A CA 1
ATOM 708 C C . MET A 1 98 ? 12.338 39.101 -29.938 1.00 51.21 98 MET A C 1
ATOM 709 O O . MET A 1 98 ? 12.233 38.121 -29.182 1.00 45.97 98 MET A O 1
ATOM 714 N N . VAL A 1 99 ? 12.255 40.374 -29.559 1.00 43.48 99 VAL A N 1
ATOM 715 C CA . VAL A 1 99 ? 12.016 40.821 -28.168 1.00 45.90 99 VAL A CA 1
ATOM 716 C C . VAL A 1 99 ? 10.669 41.562 -28.144 1.00 53.92 99 VAL A C 1
ATOM 717 O O . VAL A 1 99 ? 10.508 42.491 -28.937 1.00 46.99 99 VAL A O 1
ATOM 721 N N . ASP A 1 100 ? 9.728 41.133 -27.298 1.00 58.80 100 ASP A N 1
ATOM 722 C CA . ASP A 1 100 ? 8.393 41.778 -27.172 1.00 54.16 100 ASP A CA 1
ATOM 723 C C . ASP A 1 100 ? 8.535 42.945 -26.193 1.00 51.40 100 ASP A C 1
ATOM 724 O O . ASP A 1 100 ? 9.669 43.199 -25.754 1.00 52.56 100 ASP A O 1
ATOM 729 N N . THR A 1 101 ? 7.457 43.662 -25.879 1.00 51.43 101 THR A N 1
ATOM 730 C CA . THR A 1 101 ? 7.536 44.919 -25.064 1.00 57.31 101 THR A CA 1
ATOM 731 C C . THR A 1 101 ? 7.777 44.578 -23.579 1.00 53.85 101 THR A C 1
ATOM 732 O O . THR A 1 101 ? 8.189 45.479 -22.837 1.00 62.65 101 THR A O 1
ATOM 736 N N . LYS A 1 102 ? 7.560 43.331 -23.158 1.00 58.32 102 LYS A N 1
ATOM 737 C CA . LYS A 1 102 ? 7.852 42.859 -21.773 1.00 57.14 102 LYS A CA 1
ATOM 738 C C . LYS A 1 102 ? 9.312 42.372 -21.677 1.00 56.10 102 LYS A C 1
ATOM 739 O O . LYS A 1 102 ? 9.737 42.082 -20.563 1.00 60.03 102 LYS A O 1
ATOM 743 N N . GLY A 1 103 ? 10.079 42.324 -22.780 1.00 56.16 103 GLY A N 1
ATOM 744 C CA . GLY A 1 103 ? 11.499 41.908 -22.786 1.00 51.22 103 GLY A CA 1
ATOM 745 C C . GLY A 1 103 ? 11.690 40.386 -22.915 1.00 53.40 103 GLY A C 1
ATOM 746 O O . GLY A 1 103 ? 12.854 39.907 -22.802 1.00 54.51 103 GLY A O 1
ATOM 747 N N . GLU A 1 104 ? 10.613 39.637 -23.163 1.00 48.31 104 GLU A N 1
ATOM 748 C CA . GLU A 1 104 ? 10.671 38.181 -23.480 1.00 54.55 104 GLU A CA 1
ATOM 749 C C . GLU A 1 104 ? 11.179 38.015 -24.920 1.00 55.91 104 GLU A C 1
ATOM 750 O O . GLU A 1 104 ? 10.904 38.902 -25.739 1.00 48.44 104 GLU A O 1
ATOM 756 N N . ARG A 1 105 ? 11.885 36.921 -25.222 1.00 55.66 105 ARG A N 1
ATOM 757 C CA . ARG A 1 105 ? 12.616 36.788 -26.510 1.00 49.70 105 ARG A CA 1
ATOM 758 C C . ARG A 1 105 ? 12.454 35.382 -27.113 1.00 50.28 105 ARG A C 1
ATOM 759 O O . ARG A 1 105 ? 12.362 34.344 -26.371 1.00 44.26 105 ARG A O 1
ATOM 767 N N . ILE A 1 106 ? 12.381 35.360 -28.438 1.00 46.81 106 ILE A N 1
ATOM 768 C CA . ILE A 1 106 ? 12.619 34.162 -29.284 1.00 48.09 106 ILE A CA 1
ATOM 769 C C . ILE A 1 106 ? 13.987 34.367 -29.944 1.00 48.05 106 ILE A C 1
ATOM 770 O O . ILE A 1 106 ? 14.226 35.442 -30.484 1.00 49.06 106 ILE A O 1
ATOM 775 N N . ILE A 1 107 ? 14.867 33.391 -29.805 1.00 44.80 107 ILE A N 1
ATOM 776 C CA . ILE A 1 107 ? 16.216 33.369 -30.427 1.00 44.00 107 ILE A CA 1
ATOM 777 C C . ILE A 1 107 ? 16.231 32.226 -31.443 1.00 48.67 107 ILE A C 1
ATOM 778 O O . ILE A 1 107 ? 15.919 31.072 -31.064 1.00 45.23 107 ILE A O 1
ATOM 783 N N . ILE A 1 108 ? 16.571 32.550 -32.686 1.00 44.32 108 ILE A N 1
ATOM 784 C CA . ILE A 1 108 ? 16.863 31.556 -33.744 1.00 45.53 108 ILE A CA 1
ATOM 785 C C . ILE A 1 108 ? 18.360 31.655 -33.995 1.00 50.22 108 ILE A C 1
ATOM 786 O O . ILE A 1 108 ? 18.792 32.696 -34.568 1.00 44.21 108 ILE A O 1
ATOM 791 N N . ASN A 1 109 ? 19.116 30.645 -33.578 1.00 46.93 109 ASN A N 1
ATOM 792 C CA . ASN A 1 109 ? 20.584 30.649 -33.803 1.00 48.49 109 ASN A CA 1
ATOM 793 C C . ASN A 1 109 ? 20.910 29.830 -35.059 1.00 47.23 109 ASN A C 1
ATOM 794 O O . ASN A 1 109 ? 20.327 28.729 -35.252 1.00 44.19 109 ASN A O 1
ATOM 799 N N . TYR A 1 110 ? 21.820 30.353 -35.872 1.00 43.43 110 TYR A N 1
ATOM 800 C CA . TYR A 1 110 ? 22.430 29.623 -36.997 1.00 45.25 110 TYR A CA 1
ATOM 801 C C . TYR A 1 110 ? 23.926 29.484 -36.750 1.00 45.03 110 TYR A C 1
ATOM 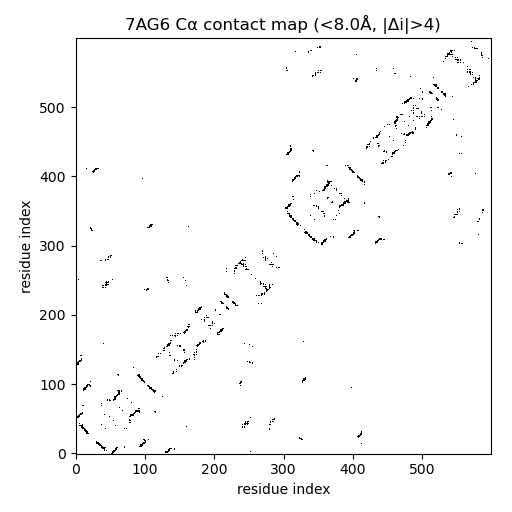802 O O . TYR A 1 110 ? 24.696 30.420 -36.950 1.00 44.89 110 TYR A O 1
ATOM 811 N N . PRO A 1 111 ? 24.379 28.308 -36.287 1.00 45.26 111 PRO A N 1
ATOM 812 C CA . PRO A 1 111 ? 25.813 28.027 -36.176 1.00 44.97 111 PRO A CA 1
ATOM 813 C C . PRO A 1 111 ? 26.374 27.830 -37.590 1.00 47.60 111 PRO A C 1
ATOM 814 O O . PRO A 1 111 ? 25.894 26.980 -38.299 1.00 53.83 111 PRO A O 1
ATOM 818 N N . SER A 1 112 ? 27.316 28.672 -37.980 1.00 46.53 112 SER A N 1
ATOM 819 C CA . SER A 1 112 ? 28.028 28.599 -39.269 1.00 50.60 112 SER A CA 1
ATOM 820 C C . SER A 1 112 ? 28.649 27.221 -39.390 1.00 52.59 112 SER A C 1
ATOM 821 O O . SER A 1 112 ? 29.439 26.841 -38.546 1.00 52.05 112 SER A O 1
ATOM 824 N N . PRO A 1 113 ? 28.368 26.459 -40.466 1.00 58.52 113 PRO A N 1
ATOM 825 C CA . PRO A 1 113 ? 29.010 25.154 -40.644 1.00 57.67 113 PRO A CA 1
ATOM 826 C C . PRO A 1 113 ? 30.451 25.289 -41.160 1.00 53.91 113 PRO A C 1
ATOM 827 O O . PRO A 1 113 ? 31.126 24.294 -41.247 1.00 54.53 113 PRO A O 1
ATOM 831 N N . ASP A 1 114 ? 30.907 26.517 -41.417 1.00 55.06 114 ASP A N 1
ATOM 832 C CA . ASP A 1 114 ? 32.316 26.820 -41.795 1.00 52.05 114 ASP A CA 1
ATOM 833 C C . ASP A 1 114 ? 33.202 26.789 -40.541 1.00 55.17 114 ASP A C 1
ATOM 834 O O . ASP A 1 114 ? 34.435 26.729 -40.672 1.00 54.76 114 ASP A O 1
ATOM 839 N N . LEU A 1 115 ? 32.605 26.888 -39.349 1.00 55.97 115 LEU A N 1
ATOM 840 C CA . LEU A 1 115 ? 33.362 26.800 -38.083 1.00 54.13 115 LEU A CA 1
ATOM 841 C C . LEU A 1 115 ? 33.372 25.327 -37.683 1.00 55.03 115 LEU A C 1
ATOM 842 O O . LEU A 1 115 ? 32.341 24.811 -37.207 1.00 55.85 115 LEU A O 1
ATOM 847 N N . LEU A 1 116 ? 34.521 24.684 -37.844 1.00 54.72 116 LEU A N 1
ATOM 848 C CA . LEU A 1 116 ? 34.663 23.235 -37.562 1.00 59.10 116 LEU A CA 1
ATOM 849 C C . LEU A 1 116 ? 34.524 23.028 -36.058 1.00 51.62 116 LEU A C 1
ATOM 850 O O . LEU A 1 116 ? 34.926 23.883 -35.256 1.00 43.42 116 LEU A O 1
ATOM 855 N N . PRO A 1 117 ? 33.893 21.914 -35.649 1.00 49.57 117 PRO A N 1
ATOM 856 C CA . PRO A 1 117 ? 33.787 21.557 -34.234 1.00 55.06 117 PRO A CA 1
ATOM 857 C C . PRO A 1 117 ? 35.114 21.126 -33.579 1.00 60.10 117 PRO A C 1
ATOM 858 O O . PRO A 1 117 ? 35.213 21.150 -32.370 1.00 63.91 117 PRO A O 1
ATOM 862 N N . ASP A 1 118 ? 36.121 20.757 -34.367 1.00 60.53 118 ASP A N 1
ATOM 863 C CA . ASP A 1 118 ? 37.445 20.307 -33.852 1.00 60.00 118 ASP A CA 1
ATOM 864 C C . ASP A 1 118 ? 37.891 21.211 -32.686 1.00 57.62 118 ASP A C 1
ATOM 865 O O . ASP A 1 118 ? 37.973 22.465 -32.883 1.00 52.14 118 ASP A O 1
ATOM 870 N N . ALA A 1 119 ? 38.264 20.611 -31.549 1.00 51.13 119 ALA A N 1
ATOM 871 C CA . ALA A 1 119 ? 38.758 21.350 -30.368 1.00 51.06 119 ALA A CA 1
ATOM 872 C C . ALA A 1 119 ? 40.210 20.997 -30.036 1.00 55.28 119 ALA A C 1
ATOM 873 O O . ALA A 1 119 ? 40.683 21.440 -28.963 1.00 59.72 119 ALA A O 1
ATOM 875 N N . GLU A 1 120 ? 40.922 20.291 -30.917 1.00 58.98 120 GLU A N 1
ATOM 876 C CA . GLU A 1 120 ? 42.270 19.738 -30.574 1.00 65.78 120 GLU A CA 1
ATOM 877 C C . GLU A 1 120 ? 43.244 20.903 -30.413 1.00 50.96 120 GLU A C 1
ATOM 878 O O . GLU A 1 120 ? 44.104 20.817 -29.536 1.00 61.28 120 GLU A O 1
ATOM 884 N N . TRP A 1 121 ? 43.033 21.988 -31.144 1.00 47.72 121 TRP A N 1
ATOM 885 C CA . TRP A 1 121 ? 43.906 23.191 -31.067 1.00 53.88 121 TRP A CA 1
ATOM 886 C C . TRP A 1 121 ? 43.941 23.793 -29.641 1.00 53.24 121 TRP A C 1
ATOM 887 O O . TRP A 1 121 ? 44.979 24.407 -29.307 1.00 53.05 121 TRP A O 1
ATOM 898 N N . LEU A 1 122 ? 42.916 23.557 -28.802 1.00 52.18 122 LEU A N 1
ATOM 899 C CA . LEU A 1 122 ? 42.906 23.999 -27.376 1.00 51.96 122 LEU A CA 1
ATOM 900 C C . LEU A 1 122 ? 44.052 23.342 -26.593 1.00 53.96 122 LEU A C 1
ATOM 901 O O . LEU A 1 122 ? 44.472 23.953 -25.600 1.00 52.74 122 LEU A O 1
ATOM 906 N N . GLU A 1 123 ? 44.554 22.175 -27.015 1.00 56.33 123 GLU A N 1
ATOM 907 C CA . GLU A 1 123 ? 45.647 21.453 -26.305 1.00 59.78 123 GLU A CA 1
ATOM 908 C C . GLU A 1 123 ? 46.922 22.306 -26.301 1.00 51.84 123 GLU A C 1
ATOM 909 O O . GLU A 1 123 ? 47.792 22.077 -25.461 1.00 51.51 123 GLU A O 1
ATOM 912 N N . GLU A 1 124 ? 47.057 23.257 -27.213 1.00 60.18 124 GLU A N 1
ATOM 913 C CA . GLU A 1 124 ? 48.275 24.106 -27.271 1.00 65.84 124 GLU A CA 1
ATOM 914 C C . GLU A 1 124 ? 48.160 25.236 -26.250 1.00 63.25 124 GLU A C 1
ATOM 915 O O . GLU A 1 124 ? 49.156 25.909 -26.051 1.00 61.63 124 GLU A O 1
ATOM 921 N N . ILE A 1 125 ? 47.004 25.418 -25.604 1.00 58.30 125 ILE A N 1
ATOM 922 C CA . ILE A 1 125 ? 46.801 26.544 -24.641 1.00 55.96 125 ILE A CA 1
ATOM 923 C C . ILE A 1 125 ? 47.084 26.024 -23.227 1.00 49.57 125 ILE A C 1
ATOM 924 O O . ILE A 1 125 ? 46.650 24.914 -22.895 1.00 47.25 125 ILE A O 1
ATOM 929 N N . ASP A 1 126 ? 47.791 26.817 -22.431 1.00 53.21 126 ASP A N 1
ATOM 930 C CA . ASP A 1 126 ? 48.075 26.536 -21.005 1.00 52.56 126 ASP A CA 1
ATOM 931 C C . ASP A 1 126 ? 46.859 26.957 -20.168 1.00 48.13 126 ASP A C 1
ATOM 932 O O . ASP A 1 126 ? 46.684 28.150 -19.948 1.00 47.21 126 ASP A O 1
ATOM 937 N N . PHE A 1 127 ? 46.022 26.013 -19.749 1.00 45.88 127 PHE A N 1
ATOM 938 C CA . PHE A 1 127 ? 44.773 26.289 -18.989 1.00 46.57 127 PHE A CA 1
ATOM 939 C C . PHE A 1 127 ? 45.088 26.630 -17.524 1.00 44.88 127 PHE A C 1
ATOM 940 O O . PHE A 1 127 ? 44.220 27.217 -16.802 1.00 45.48 127 PHE A O 1
ATOM 948 N N . SER A 1 128 ? 46.313 26.358 -17.089 1.00 45.92 128 SER A N 1
ATOM 949 C CA . SER A 1 128 ? 46.754 26.608 -15.697 1.00 46.49 128 SER A CA 1
ATOM 950 C C . SER A 1 128 ? 46.923 28.115 -15.475 1.00 46.00 128 SER A C 1
ATOM 951 O O . SER A 1 128 ? 47.127 28.503 -14.328 1.00 49.36 128 SER A O 1
ATOM 954 N N . GLN A 1 129 ? 46.831 28.954 -16.510 1.00 49.55 129 GLN A N 1
ATOM 955 C CA . GLN A 1 129 ? 47.018 30.430 -16.339 1.00 52.34 129 GLN A CA 1
ATOM 956 C C . GLN A 1 129 ? 45.723 31.081 -15.821 1.00 51.42 129 GLN A C 1
ATOM 957 O O . GLN A 1 129 ? 45.728 32.278 -15.634 1.00 48.66 129 GLN A O 1
ATOM 963 N N . TRP A 1 130 ? 44.619 30.353 -15.642 1.00 50.26 130 TRP A N 1
ATOM 964 C CA . TRP A 1 130 ? 43.328 30.990 -15.249 1.00 51.92 130 TRP A CA 1
ATOM 965 C C . TRP A 1 130 ? 42.872 30.461 -13.887 1.00 48.61 130 TRP A C 1
ATOM 966 O O . TRP A 1 130 ? 43.203 29.322 -13.586 1.00 49.88 130 TRP A O 1
ATOM 977 N N . ASP A 1 131 ? 42.127 31.272 -13.136 1.00 49.17 131 ASP A N 1
ATOM 978 C CA . ASP A 1 131 ? 41.497 30.888 -11.839 1.00 49.56 131 ASP A CA 1
ATOM 979 C C . ASP A 1 131 ? 40.173 30.162 -12.094 1.00 45.90 131 ASP A C 1
ATOM 980 O O . ASP A 1 131 ? 39.748 29.410 -11.239 1.00 50.93 131 ASP A O 1
ATOM 985 N N . VAL A 1 132 ? 39.529 30.403 -13.233 1.00 46.07 132 VAL A N 1
ATOM 986 C CA . VAL A 1 132 ? 38.205 29.794 -13.534 1.00 47.72 132 VAL A CA 1
ATOM 987 C C . V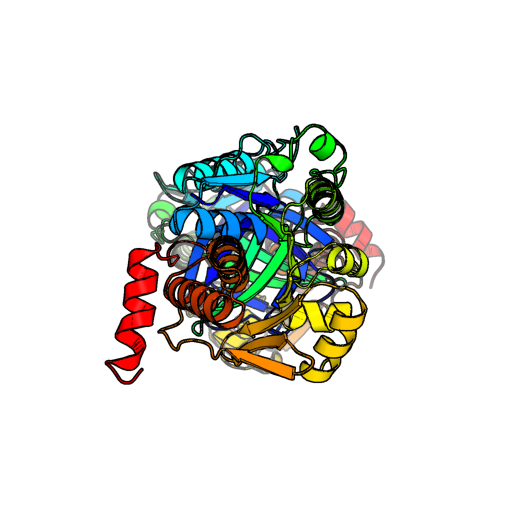AL A 1 132 ? 38.059 29.689 -15.051 1.00 48.48 132 VAL A C 1
ATOM 988 O O . VAL A 1 132 ? 38.441 30.635 -15.768 1.00 41.81 132 VAL A O 1
ATOM 992 N N . VAL A 1 133 ? 37.483 28.584 -15.509 1.00 44.65 133 VAL A N 1
ATOM 993 C CA . VAL A 1 133 ? 37.123 28.382 -16.929 1.00 39.38 133 VAL A CA 1
ATOM 994 C C . VAL A 1 133 ? 35.615 28.208 -17.005 1.00 39.08 133 VAL A C 1
ATOM 995 O O . VAL A 1 133 ? 35.070 27.279 -16.399 1.00 41.20 133 VAL A O 1
ATOM 999 N N . LEU A 1 134 ? 34.978 29.108 -17.739 1.00 41.48 134 LEU A N 1
ATOM 1000 C CA . LEU A 1 134 ? 33.545 29.047 -18.083 1.00 42.89 134 LEU A CA 1
ATOM 1001 C C . LEU A 1 134 ? 33.450 28.482 -19.500 1.00 43.39 134 LEU A C 1
ATOM 1002 O O . LEU A 1 134 ? 34.279 28.854 -20.338 1.00 42.52 134 LEU A O 1
ATOM 1007 N N . ALA A 1 135 ? 32.459 27.639 -19.766 1.00 39.09 135 ALA A N 1
ATOM 1008 C CA . ALA A 1 135 ? 32.177 27.170 -21.128 1.00 41.44 135 ALA A CA 1
ATOM 1009 C C . ALA A 1 135 ? 30.671 27.154 -21.319 1.00 44.74 135 ALA A C 1
ATOM 1010 O O . ALA A 1 135 ? 29.972 26.878 -20.338 1.00 40.60 135 ALA A O 1
ATOM 1012 N N . ASP A 1 136 ? 30.219 27.438 -22.546 1.00 46.07 136 ASP A N 1
ATOM 1013 C CA . ASP A 1 136 ? 28.809 27.224 -22.947 1.00 47.11 136 ASP A CA 1
ATOM 1014 C C . ASP A 1 136 ? 28.750 25.881 -23.674 1.00 45.27 136 ASP A C 1
ATOM 1015 O O . ASP A 1 136 ? 29.790 25.365 -24.070 1.00 48.29 136 ASP A O 1
ATOM 1020 N N . VAL A 1 137 ? 27.551 25.338 -23.815 1.00 47.16 137 VAL A N 1
ATOM 1021 C CA . VAL A 1 137 ? 27.288 23.991 -24.391 1.00 43.74 137 VAL A CA 1
ATOM 1022 C C . VAL A 1 137 ? 27.121 24.106 -25.909 1.00 47.99 137 VAL A C 1
ATOM 1023 O O . VAL A 1 137 ? 26.906 23.062 -26.540 1.00 52.64 137 VAL A O 1
ATOM 1027 N N . ARG A 1 138 ? 27.168 25.319 -26.474 1.00 44.13 138 ARG A N 1
ATOM 1028 C CA . ARG A 1 138 ? 26.863 25.502 -27.913 1.00 47.28 138 ARG A CA 1
ATOM 1029 C C . ARG A 1 138 ? 28.092 25.155 -28.775 1.00 49.78 138 ARG A C 1
ATOM 1030 O O . ARG A 1 138 ? 27.855 24.966 -29.974 1.00 55.06 138 ARG A O 1
ATOM 1038 N N . TRP A 1 139 ? 29.317 25.059 -28.218 1.00 49.32 139 TRP A N 1
ATOM 1039 C CA . TRP A 1 139 ? 30.509 24.421 -28.889 1.00 49.48 139 TRP A CA 1
ATOM 1040 C C . TRP A 1 139 ? 30.914 23.177 -28.082 1.00 45.06 139 TRP A C 1
ATOM 1041 O O . TRP A 1 139 ? 31.724 23.290 -27.149 1.00 45.17 139 TRP A O 1
ATOM 1052 N N . HIS A 1 140 ? 30.296 22.036 -28.386 1.00 47.87 140 HIS A N 1
ATOM 1053 C CA . HIS A 1 140 ? 30.283 20.839 -27.508 1.00 47.65 140 HIS A CA 1
ATOM 1054 C C . HIS A 1 140 ? 31.728 20.383 -27.292 1.00 43.49 140 HIS A C 1
ATOM 1055 O O . HIS A 1 140 ? 32.147 20.217 -26.125 1.00 42.88 140 HIS A O 1
ATOM 1062 N N . ASP A 1 141 ? 32.475 20.207 -28.376 1.00 42.66 141 ASP A N 1
ATOM 1063 C CA . ASP A 1 141 ? 33.855 19.652 -28.296 1.00 49.74 141 ASP A CA 1
ATOM 1064 C C . ASP A 1 141 ? 34.747 20.686 -27.611 1.00 49.17 141 ASP A C 1
ATOM 1065 O O . ASP A 1 141 ? 35.687 20.257 -26.935 1.00 46.94 141 ASP A O 1
ATOM 1070 N N . GLY A 1 142 ? 34.509 21.993 -27.796 1.00 46.20 142 GLY A N 1
ATOM 1071 C CA . GLY A 1 142 ? 35.346 23.011 -27.126 1.00 47.94 142 GLY A CA 1
ATOM 1072 C C . GLY A 1 142 ? 35.165 22.945 -25.611 1.00 49.21 142 GLY A C 1
ATOM 1073 O O . GLY A 1 142 ? 36.168 23.018 -24.856 1.00 41.02 142 GLY A O 1
ATOM 1074 N N . ALA A 1 143 ? 33.911 22.787 -25.171 1.00 47.16 143 ALA A N 1
ATOM 1075 C CA . ALA A 1 143 ? 33.571 22.717 -23.739 1.00 45.06 143 ALA A CA 1
ATOM 1076 C C . ALA A 1 143 ? 34.216 21.443 -23.154 1.00 47.14 143 ALA A C 1
ATOM 1077 O O . ALA A 1 143 ? 34.892 21.545 -22.127 1.00 45.83 143 ALA A O 1
ATOM 1079 N N . LYS A 1 144 ? 34.054 20.298 -23.814 1.00 44.34 144 LYS A N 1
ATOM 1080 C CA . LYS A 1 144 ? 34.584 19.000 -23.327 1.00 46.15 144 LYS A CA 1
ATOM 1081 C C . LYS A 1 144 ? 36.109 19.107 -23.151 1.00 40.52 144 LYS A C 1
ATOM 1082 O O . LYS A 1 144 ? 36.624 18.746 -22.104 1.00 48.11 144 LYS A O 1
ATOM 1087 N N . LYS A 1 145 ? 36.794 19.610 -24.152 1.00 43.17 145 LYS A N 1
ATOM 1088 C CA . LYS A 1 145 ? 38.270 19.702 -24.166 1.00 50.65 145 LYS A CA 1
ATOM 1089 C C . LYS A 1 145 ? 38.732 20.714 -23.116 1.00 46.21 145 LYS A C 1
ATOM 1090 O O . LYS A 1 145 ? 39.655 20.392 -22.368 1.00 45.58 145 LYS A O 1
ATOM 1096 N N . ALA A 1 146 ? 38.146 21.908 -23.106 1.00 44.67 146 ALA A N 1
ATOM 1097 C CA . ALA A 1 146 ? 38.516 22.986 -22.167 1.00 44.81 146 ALA A CA 1
ATOM 1098 C C . ALA A 1 146 ? 38.321 22.482 -20.732 1.00 43.27 146 ALA A C 1
ATOM 1099 O O . ALA A 1 146 ? 39.237 22.627 -19.919 1.00 43.51 146 ALA A O 1
ATOM 1101 N N . PHE A 1 147 ? 37.195 21.853 -20.415 1.00 42.86 147 PHE A N 1
ATOM 1102 C CA . PHE A 1 147 ? 36.944 21.397 -19.019 1.00 43.41 147 PHE A CA 1
ATOM 1103 C C . PHE A 1 147 ? 37.904 20.265 -18.666 1.00 45.26 147 PHE A C 1
ATOM 1104 O O . PHE A 1 147 ? 38.382 20.226 -17.521 1.00 46.06 147 PHE A O 1
ATOM 1112 N N . THR A 1 148 ? 38.229 19.391 -19.616 1.00 43.51 148 THR A N 1
ATOM 1113 C CA . THR A 1 148 ? 39.180 18.291 -19.359 1.00 43.97 148 THR A CA 1
ATOM 1114 C C . THR A 1 148 ? 40.533 18.911 -19.009 1.00 43.12 148 THR A C 1
ATOM 1115 O O . THR A 1 148 ? 41.104 18.550 -17.953 1.00 48.84 148 THR A O 1
ATOM 1119 N N . LEU A 1 149 ? 41.013 19.832 -19.834 1.00 42.35 149 LEU A N 1
ATOM 1120 C CA . LEU A 1 149 ? 42.330 20.490 -19.599 1.00 45.96 149 LEU A CA 1
ATOM 1121 C C . LEU A 1 149 ? 42.278 21.286 -18.289 1.00 42.99 149 LEU A C 1
ATOM 1122 O O . LEU A 1 149 ? 43.265 21.281 -17.598 1.00 46.92 149 LEU A O 1
ATOM 1127 N N . ALA A 1 150 ? 41.155 21.935 -17.975 1.00 44.12 150 ALA A N 1
ATOM 1128 C CA . ALA A 1 150 ? 41.000 22.778 -16.772 1.00 42.14 150 ALA A CA 1
ATOM 1129 C C . ALA A 1 150 ? 41.048 21.880 -15.526 1.00 41.72 150 ALA A C 1
ATOM 1130 O O . ALA A 1 150 ? 41.822 22.173 -14.619 1.00 44.24 150 ALA A O 1
ATOM 1132 N N . ARG A 1 151 ? 40.265 20.797 -15.492 1.00 40.51 151 ARG A N 1
ATOM 1133 C CA . ARG A 1 151 ? 40.324 19.814 -14.377 1.00 42.95 151 ARG A CA 1
ATOM 1134 C C . ARG A 1 151 ? 41.763 19.300 -14.228 1.00 41.26 151 ARG A C 1
ATOM 1135 O O . ARG A 1 151 ? 42.233 19.216 -13.116 1.00 44.23 151 ARG A O 1
ATOM 1143 N N . GLN A 1 152 ? 42.453 19.000 -15.316 1.00 45.99 152 GLN A N 1
ATOM 1144 C CA . GLN A 1 152 ? 43.837 18.444 -15.233 1.00 50.90 152 GLN A CA 1
ATOM 1145 C C . GLN A 1 152 ? 44.760 19.504 -14.626 1.00 46.86 152 GLN A C 1
ATOM 1146 O O . GLN A 1 152 ? 45.667 19.131 -13.913 1.00 47.54 152 GLN A O 1
ATOM 1152 N N . ALA A 1 153 ? 44.504 20.790 -14.858 1.00 47.18 153 ALA A N 1
ATOM 1153 C CA . ALA A 1 153 ? 45.340 21.900 -14.341 1.00 40.27 153 ALA A CA 1
ATOM 1154 C C . ALA A 1 153 ? 44.865 22.316 -12.943 1.00 44.63 153 ALA A C 1
ATOM 1155 O O . ALA A 1 153 ? 45.501 23.162 -12.382 1.00 47.21 153 ALA A O 1
ATOM 1157 N N . GLY A 1 154 ? 43.800 21.717 -12.397 1.00 41.03 154 GLY A N 1
ATOM 1158 C CA . GLY A 1 154 ? 43.218 22.081 -11.092 1.00 42.15 154 GLY A CA 1
ATOM 1159 C C . GLY A 1 154 ? 42.471 23.417 -11.137 1.00 46.03 154 GLY A C 1
ATOM 1160 O O . GLY A 1 154 ? 42.485 24.174 -10.112 1.00 44.15 154 GLY A O 1
ATOM 1161 N N . VAL A 1 155 ? 41.910 23.767 -12.286 1.00 40.95 155 VAL A N 1
ATOM 1162 C CA . VAL A 1 155 ? 41.197 25.068 -12.436 1.00 41.78 155 VAL A CA 1
ATOM 1163 C C . VAL A 1 155 ? 39.693 24.821 -12.416 1.00 41.65 155 VAL A C 1
ATOM 1164 O O . VAL A 1 155 ? 39.223 23.966 -13.178 1.00 42.86 155 VAL A O 1
ATOM 1168 N N . MET A 1 156 ? 38.969 25.605 -11.613 1.00 45.47 156 MET A N 1
ATOM 1169 C CA . MET A 1 156 ? 37.499 25.546 -11.436 1.00 45.46 156 MET A CA 1
ATOM 1170 C C . MET A 1 156 ? 36.807 25.671 -12.799 1.00 45.64 156 MET A C 1
ATOM 1171 O O . MET A 1 156 ? 37.167 26.581 -13.544 1.00 43.22 156 MET A O 1
ATOM 1176 N N . THR A 1 157 ? 35.802 24.828 -13.070 1.00 43.60 157 THR A N 1
ATOM 1177 C CA . THR A 1 157 ? 34.989 24.840 -14.318 1.00 48.35 157 THR A CA 1
ATOM 1178 C C . THR A 1 157 ? 33.552 25.243 -13.990 1.00 45.98 157 THR A C 1
ATOM 1179 O O . THR A 1 157 ? 32.988 24.705 -13.015 1.00 43.77 157 THR A O 1
ATOM 1183 N N . VAL A 1 158 ? 32.994 26.166 -14.781 1.00 42.60 158 VAL A N 1
ATOM 1184 C CA . VAL A 1 158 ? 31.603 26.662 -14.631 1.00 43.22 158 VAL A CA 1
ATOM 1185 C C . VAL A 1 158 ? 30.917 26.483 -15.987 1.00 45.23 158 VAL A C 1
ATOM 1186 O O . VAL A 1 158 ? 31.423 27.042 -16.989 1.00 46.58 158 VAL A O 1
ATOM 1190 N N . LEU A 1 159 ? 29.807 25.739 -16.029 1.00 41.54 159 LEU A N 1
ATOM 1191 C CA . LEU A 1 159 ? 29.105 25.424 -17.294 1.00 45.34 159 LEU A CA 1
ATOM 1192 C C . LEU A 1 159 ? 27.876 26.317 -17.416 1.00 43.73 159 LEU A C 1
ATOM 1193 O O . LEU A 1 159 ? 27.141 26.440 -16.420 1.00 46.86 159 LEU A O 1
ATOM 1198 N N . ASP A 1 160 ? 27.666 26.885 -18.600 1.00 48.36 160 ASP A N 1
ATOM 1199 C CA . ASP A 1 160 ? 26.374 27.497 -18.999 1.00 48.67 160 ASP A CA 1
ATOM 1200 C C . ASP A 1 160 ? 25.543 26.420 -19.697 1.00 46.59 160 ASP A C 1
ATOM 1201 O O . ASP A 1 160 ? 25.714 26.186 -20.913 1.00 49.62 160 ASP A O 1
ATOM 1206 N N . GLY A 1 161 ? 24.695 25.765 -18.922 1.00 46.31 161 GLY A N 1
ATOM 1207 C CA . GLY A 1 161 ? 23.898 24.622 -19.387 1.00 49.85 161 GLY A CA 1
ATOM 1208 C C . GLY A 1 161 ? 22.626 25.105 -20.022 1.00 44.20 161 GLY A C 1
ATOM 1209 O O . GLY A 1 161 ? 21.577 24.925 -19.414 1.00 50.32 161 GLY A O 1
ATOM 1210 N N . ASP A 1 162 ? 22.736 25.685 -21.214 1.00 47.71 162 ASP A N 1
ATOM 1211 C CA . ASP A 1 162 ? 21.548 26.148 -21.972 1.00 52.20 162 ASP A CA 1
ATOM 1212 C C . ASP A 1 162 ? 20.968 24.979 -22.756 1.00 52.78 162 ASP A C 1
ATOM 1213 O O . ASP A 1 162 ? 21.552 23.839 -22.723 1.00 50.35 162 ASP A O 1
ATOM 1218 N N . ILE A 1 163 ? 19.803 25.222 -23.351 1.00 48.58 163 ILE A N 1
ATOM 1219 C CA . ILE A 1 163 ? 19.187 24.275 -24.319 1.00 52.37 163 ILE A CA 1
ATOM 1220 C C . ILE A 1 163 ? 20.093 24.238 -25.553 1.00 47.45 163 ILE A C 1
ATOM 1221 O O . ILE A 1 163 ? 20.626 25.277 -25.971 1.00 50.16 163 ILE A O 1
ATOM 1226 N N . THR A 1 164 ? 20.259 23.047 -26.097 1.00 50.44 164 THR A N 1
ATOM 1227 C CA . THR A 1 164 ? 21.110 22.763 -27.268 1.00 51.72 164 THR A CA 1
ATOM 1228 C C . THR A 1 164 ? 20.655 21.403 -27.786 1.00 53.11 164 THR A C 1
ATOM 1229 O O . THR A 1 164 ? 20.073 20.614 -27.049 1.00 51.17 164 THR A O 1
ATOM 1233 N N . PRO A 1 165 ? 20.822 21.097 -29.080 1.00 53.82 165 PRO A N 1
ATOM 1234 C CA . PRO A 1 165 ? 20.292 19.844 -29.612 1.00 56.14 165 PRO A CA 1
ATOM 1235 C C . PRO A 1 165 ? 20.953 18.592 -29.005 1.00 59.98 165 PRO A C 1
ATOM 1236 O O . PRO A 1 165 ? 20.270 17.619 -28.813 1.00 52.17 165 PRO A O 1
ATOM 1240 N N . GLN A 1 166 ? 22.256 18.617 -28.736 1.00 48.97 166 GLN A N 1
ATOM 1241 C CA . GLN A 1 166 ? 22.986 17.420 -28.262 1.00 50.15 166 GLN A CA 1
ATOM 1242 C C . GLN A 1 166 ? 22.816 17.248 -26.737 1.00 54.20 166 GLN A C 1
ATOM 1243 O O . GLN A 1 166 ? 22.443 18.215 -26.006 1.00 49.38 166 GLN A O 1
ATOM 1249 N N . ASP A 1 167 ? 22.994 16.011 -26.273 1.00 51.51 167 ASP A N 1
ATOM 1250 C CA . ASP A 1 167 ? 23.050 15.650 -24.832 1.00 51.79 167 ASP A CA 1
ATOM 1251 C C . ASP A 1 167 ? 24.328 16.242 -24.222 1.00 55.10 167 ASP A C 1
ATOM 1252 O O . ASP A 1 167 ? 25.426 15.974 -24.770 1.00 52.94 167 ASP A O 1
ATOM 1257 N N . ILE A 1 168 ? 24.207 16.970 -23.108 1.00 48.96 168 ILE A N 1
ATOM 1258 C CA . ILE A 1 168 ? 25.354 17.644 -22.434 1.00 47.81 168 ILE A CA 1
ATOM 1259 C C . ILE A 1 168 ? 25.825 16.875 -21.182 1.00 51.30 168 ILE A C 1
ATOM 1260 O O . ILE A 1 168 ? 26.719 17.392 -20.490 1.00 54.09 168 ILE A O 1
ATOM 1265 N N . SER A 1 169 ? 25.300 15.678 -20.899 1.00 47.57 169 SER A N 1
ATOM 1266 C CA . SER A 1 169 ? 25.739 14.795 -19.778 1.00 54.63 169 SER A CA 1
ATOM 1267 C C . SER A 1 169 ? 27.255 14.857 -19.544 1.00 50.72 169 SER A C 1
ATOM 1268 O O . SER A 1 169 ? 27.682 15.058 -18.394 1.00 51.43 169 SER A O 1
ATOM 1271 N N . GLU A 1 170 ? 28.053 14.641 -20.576 1.00 47.10 170 GLU A N 1
ATOM 1272 C CA . GLU A 1 170 ? 29.515 14.512 -20.385 1.00 50.33 170 GLU A CA 1
ATOM 1273 C C . GLU A 1 170 ? 30.108 15.889 -20.029 1.00 48.70 170 GLU A C 1
ATOM 1274 O O . GLU A 1 170 ? 31.153 15.923 -19.365 1.00 50.73 170 GLU A O 1
ATOM 1280 N N . LEU A 1 171 ? 29.464 17.000 -20.417 1.00 45.37 171 LEU A N 1
ATOM 1281 C CA . LEU A 1 171 ? 29.962 18.362 -20.061 1.00 45.10 171 LEU A CA 1
ATOM 1282 C C . LEU A 1 171 ? 29.673 18.605 -18.579 1.00 45.56 171 LEU A C 1
ATOM 1283 O O . LEU A 1 171 ? 30.553 19.136 -17.880 1.00 47.10 171 LEU A O 1
ATOM 1288 N N . VAL A 1 172 ? 28.509 18.145 -18.117 1.00 52.31 172 VAL A N 1
ATOM 1289 C CA . VAL A 1 172 ? 28.026 18.287 -16.709 1.00 50.26 172 VAL A CA 1
ATOM 1290 C C . VAL A 1 172 ? 28.996 17.539 -15.783 1.00 48.57 172 VAL A C 1
ATOM 1291 O O . VAL A 1 172 ? 29.400 18.077 -14.745 1.00 49.86 172 VAL A O 1
ATOM 1295 N N . ALA A 1 173 ? 29.397 16.342 -16.159 1.00 43.50 173 ALA A N 1
ATOM 1296 C CA . ALA A 1 173 ? 30.345 15.520 -15.373 1.00 48.44 173 ALA A CA 1
ATOM 1297 C C . ALA A 1 173 ? 31.668 16.278 -15.197 1.00 42.91 173 ALA A C 1
ATOM 1298 O O . ALA A 1 173 ? 32.267 16.174 -14.142 1.00 46.11 173 ALA A O 1
ATOM 1300 N N . LEU A 1 174 ? 32.093 17.051 -16.189 1.00 43.01 174 LEU A N 1
ATOM 1301 C CA . LEU A 1 174 ? 33.373 17.813 -16.148 1.00 43.91 174 LEU A CA 1
ATOM 1302 C C . LEU A 1 174 ? 33.205 19.180 -15.470 1.00 46.54 174 LEU A C 1
ATOM 1303 O O . LEU A 1 174 ? 34.217 19.901 -15.351 1.00 44.20 174 LEU A O 1
ATOM 1308 N N . SER A 1 175 ? 31.985 19.508 -15.025 1.00 46.02 175 SER A N 1
ATOM 1309 C CA . SER A 1 175 ? 31.598 20.817 -14.440 1.00 44.24 175 SER A CA 1
ATOM 1310 C C . SER A 1 175 ? 31.747 20.807 -12.910 1.00 42.53 175 SER A C 1
ATOM 1311 O O . SER A 1 175 ? 31.101 19.945 -12.271 1.00 44.40 175 SER A O 1
ATOM 1314 N N . ASP A 1 176 ? 32.484 21.755 -12.330 1.00 41.49 176 ASP A N 1
ATOM 1315 C CA . ASP A 1 176 ? 32.482 21.990 -10.850 1.00 44.90 176 ASP A CA 1
ATOM 1316 C C . ASP A 1 176 ? 31.159 22.670 -10.459 1.00 41.40 176 ASP A C 1
ATOM 1317 O O . ASP A 1 176 ? 30.647 22.421 -9.374 1.00 42.30 176 ASP A O 1
ATOM 1322 N N . HIS A 1 177 ? 30.625 23.474 -11.362 1.00 40.99 177 HIS A N 1
ATOM 1323 C CA . HIS A 1 177 ? 29.364 24.237 -11.221 1.00 41.13 177 HIS A CA 1
ATOM 1324 C C . HIS A 1 177 ? 28.633 24.167 -12.555 1.00 42.16 177 HIS A C 1
ATOM 1325 O O . HIS A 1 177 ? 29.141 24.730 -13.546 1.00 46.29 177 HIS A O 1
ATOM 1332 N N . ALA A 1 178 ? 27.519 23.447 -12.587 1.00 40.78 178 ALA A N 1
ATOM 1333 C CA . ALA A 1 178 ? 26.693 23.269 -13.801 1.00 43.64 178 ALA A CA 1
ATOM 1334 C C . ALA A 1 178 ? 25.435 24.108 -13.598 1.00 43.21 178 ALA A C 1
ATOM 1335 O O . ALA A 1 178 ? 24.556 23.694 -12.862 1.00 42.75 178 ALA A O 1
ATOM 1337 N N . ALA A 1 179 ? 25.422 25.305 -14.146 1.00 42.74 179 ALA A N 1
ATOM 1338 C CA . ALA A 1 179 ? 24.319 26.274 -13.992 1.00 42.84 179 ALA A CA 1
ATOM 1339 C C . ALA A 1 179 ? 23.456 26.211 -15.249 1.00 43.13 179 ALA A C 1
ATOM 1340 O O . ALA A 1 179 ? 23.824 26.817 -16.268 1.00 45.05 179 ALA A O 1
ATOM 1342 N N . PHE A 1 180 ? 22.359 25.477 -15.174 1.00 44.77 180 PHE A N 1
ATOM 1343 C CA . PHE A 1 180 ? 21.414 25.271 -16.286 1.00 46.31 180 PHE A CA 1
ATOM 1344 C C . PHE A 1 180 ? 20.442 26.444 -16.353 1.00 44.36 180 PHE A C 1
ATOM 1345 O O . PHE A 1 180 ? 20.213 27.094 -15.340 1.00 50.93 180 PHE A O 1
ATOM 1353 N N . SER A 1 181 ? 19.912 26.676 -17.545 1.00 43.31 181 SER A N 1
ATOM 1354 C CA . SER A 1 181 ? 18.646 27.381 -17.817 1.00 46.19 181 SER A CA 1
ATOM 1355 C C . SER A 1 181 ? 17.521 26.372 -17.588 1.00 46.74 181 SER A C 1
ATOM 1356 O O . SER A 1 181 ? 17.771 25.142 -17.689 1.00 43.16 181 SER A O 1
ATOM 1359 N N . GLU A 1 182 ? 16.312 26.868 -17.361 1.00 46.14 182 GLU A N 1
ATOM 1360 C CA . GLU A 1 182 ? 15.109 26.010 -17.211 1.00 53.54 182 GLU A CA 1
ATOM 1361 C C . GLU A 1 182 ? 15.004 25.114 -18.442 1.00 49.47 182 GLU A C 1
ATOM 1362 O O . GLU A 1 182 ? 14.937 23.902 -18.309 1.00 50.24 182 GLU A O 1
ATOM 1368 N N . PRO A 1 183 ? 14.991 25.661 -19.680 1.00 51.07 183 PRO A N 1
ATOM 1369 C CA . PRO A 1 183 ? 14.890 24.811 -20.867 1.00 50.14 183 PRO A CA 1
ATOM 1370 C C . PRO A 1 183 ? 16.079 23.841 -20.983 1.00 51.02 183 PRO A C 1
ATOM 1371 O O . PRO A 1 183 ? 15.884 22.706 -21.399 1.00 50.47 183 PRO A O 1
ATOM 1375 N N . GLY A 1 184 ? 17.273 24.276 -20.576 1.00 44.90 184 GLY A N 1
ATOM 1376 C CA . GLY A 1 184 ? 18.492 23.452 -20.656 1.00 46.13 184 GLY A CA 1
ATOM 1377 C C . GLY A 1 184 ? 18.377 22.193 -19.819 1.00 44.60 184 GLY A C 1
ATOM 1378 O O . GLY A 1 184 ? 18.752 21.096 -20.310 1.00 43.07 184 GLY A O 1
ATOM 1379 N N . LEU A 1 185 ? 17.905 22.367 -18.589 1.00 44.49 185 LEU A N 1
ATOM 1380 C CA . LEU A 1 185 ? 17.735 21.291 -17.590 1.00 46.92 185 LEU A CA 1
ATOM 1381 C C . LEU A 1 185 ? 16.624 20.334 -18.050 1.00 49.74 185 LEU A C 1
ATOM 1382 O O . LEU A 1 185 ? 16.838 19.107 -17.962 1.00 49.06 185 LEU A O 1
ATOM 1387 N N . ALA A 1 186 ? 15.497 20.870 -18.532 1.00 47.56 186 ALA A N 1
ATOM 1388 C CA . ALA A 1 186 ? 14.363 20.089 -19.084 1.00 50.09 186 ALA A CA 1
ATOM 1389 C C . ALA A 1 186 ? 14.819 19.229 -20.275 1.00 48.08 186 ALA A C 1
ATOM 1390 O O . ALA A 1 186 ? 14.489 18.039 -20.299 1.00 53.03 186 ALA A O 1
ATOM 1392 N N . ARG A 1 187 ? 15.542 19.797 -21.230 1.00 52.65 187 ARG A N 1
ATOM 1393 C CA . ARG A 1 187 ? 16.069 19.031 -22.387 1.00 54.20 187 ARG A CA 1
ATOM 1394 C C . ARG A 1 187 ? 17.033 17.958 -21.857 1.00 55.48 187 ARG A C 1
ATOM 1395 O O . ARG A 1 187 ? 16.934 16.841 -22.307 1.00 52.89 187 ARG A O 1
ATOM 1399 N N . LEU A 1 188 ? 17.939 18.282 -20.937 1.00 54.80 188 LEU A N 1
ATOM 1400 C CA . LEU A 1 188 ? 18.992 17.324 -20.477 1.00 53.32 188 LEU A CA 1
ATOM 1401 C C . LEU A 1 188 ? 18.344 16.112 -19.795 1.00 55.42 188 LEU A C 1
ATOM 1402 O O . LEU A 1 188 ? 18.774 14.983 -20.067 1.00 56.02 188 LEU A O 1
ATOM 1407 N N . THR A 1 189 ? 17.344 16.339 -18.948 1.00 56.87 189 THR A N 1
ATOM 1408 C CA . THR A 1 189 ? 16.750 15.293 -18.074 1.00 56.95 189 THR A CA 1
ATOM 1409 C C . THR A 1 189 ? 15.485 14.725 -18.713 1.00 58.99 189 THR A C 1
ATOM 1410 O O . THR A 1 189 ? 15.121 13.605 -18.354 1.00 61.10 189 THR A O 1
ATOM 1414 N N . GLY A 1 190 ? 14.836 15.485 -19.599 1.00 60.25 190 GLY A N 1
ATOM 1415 C CA . GLY A 1 190 ? 13.485 15.173 -20.101 1.00 59.29 190 GLY A CA 1
ATOM 1416 C C . GLY A 1 190 ? 12.432 15.206 -19.007 1.00 64.16 190 GLY A C 1
ATOM 1417 O O . GLY A 1 190 ? 11.432 14.493 -19.144 1.00 72.28 190 GLY A O 1
ATOM 1418 N N . VAL A 1 191 ? 12.627 16.023 -17.967 1.00 68.17 191 VAL A N 1
ATOM 1419 C CA . VAL A 1 191 ? 11.680 16.197 -16.824 1.00 57.57 191 VAL A CA 1
ATOM 1420 C C . VAL A 1 191 ? 11.316 17.685 -16.752 1.00 62.79 191 VAL A C 1
ATOM 1421 O O . VAL A 1 191 ? 12.253 18.533 -16.716 1.00 55.16 191 VAL A O 1
ATOM 1425 N N . LYS A 1 192 ? 10.022 18.016 -16.760 1.00 65.32 192 LYS A N 1
ATOM 1426 C CA . LYS A 1 192 ? 9.547 19.431 -16.821 1.00 65.30 192 LYS A CA 1
ATOM 1427 C C . LYS A 1 192 ? 9.522 20.007 -15.399 1.00 65.61 192 LYS A C 1
ATOM 1428 O O . LYS A 1 192 ? 9.654 21.227 -15.283 1.00 69.35 192 LYS A O 1
ATOM 1430 N N . GLU A 1 193 ? 9.372 19.181 -14.357 1.00 57.91 193 GLU A N 1
ATOM 1431 C CA . GLU A 1 193 ? 9.307 19.676 -12.951 1.00 62.88 193 GLU A CA 1
ATOM 1432 C C . GLU A 1 193 ? 10.731 19.989 -12.453 1.00 60.08 193 GLU A C 1
ATOM 1433 O O . GLU A 1 193 ? 11.524 19.047 -12.344 1.00 58.00 193 GLU A O 1
ATOM 1439 N N . MET A 1 194 ? 11.036 21.264 -12.167 1.00 60.33 194 MET A N 1
ATOM 1440 C CA . MET A 1 194 ? 12.419 21.773 -11.945 1.00 55.30 194 MET A CA 1
ATOM 1441 C C . MET A 1 194 ? 13.065 21.036 -10.763 1.00 61.37 194 MET A C 1
ATOM 1442 O O . MET A 1 194 ? 14.238 20.651 -10.882 1.00 63.16 194 MET A O 1
ATOM 1444 N N . ALA A 1 195 ? 12.341 20.819 -9.665 1.00 56.02 195 ALA A N 1
ATOM 1445 C CA . ALA A 1 195 ? 12.895 20.232 -8.425 1.00 50.13 195 ALA A CA 1
ATOM 1446 C C . ALA A 1 195 ? 13.370 18.793 -8.679 1.00 55.94 195 ALA A C 1
ATOM 1447 O O . ALA A 1 195 ? 14.465 18.422 -8.227 1.00 57.20 195 ALA A O 1
ATOM 1449 N N . SER A 1 196 ? 12.592 18.007 -9.411 1.00 55.60 196 SER A N 1
ATOM 1450 C CA . SER A 1 196 ? 12.916 16.595 -9.717 1.00 56.27 196 SER A CA 1
ATOM 1451 C C . SER A 1 196 ? 14.026 16.543 -10.767 1.00 45.60 196 SER A C 1
ATOM 1452 O O . SER A 1 196 ? 14.874 15.678 -10.693 1.00 48.75 196 SER A O 1
ATOM 1455 N N . ALA A 1 197 ? 13.991 17.459 -11.731 1.00 50.24 197 ALA A N 1
ATOM 1456 C CA . ALA A 1 197 ? 14.995 17.588 -12.817 1.00 53.64 197 ALA A CA 1
ATOM 1457 C C . ALA A 1 197 ? 16.377 17.884 -12.213 1.00 49.79 197 ALA A C 1
ATOM 1458 O O . ALA A 1 197 ? 17.389 17.286 -12.641 1.00 48.63 197 ALA A O 1
ATOM 1460 N N . LEU A 1 198 ? 16.424 18.815 -11.268 1.00 48.10 198 LEU A N 1
ATOM 1461 C CA . LEU A 1 198 ? 17.685 19.236 -10.614 1.00 48.23 198 LEU A CA 1
ATOM 1462 C C . LEU A 1 198 ? 18.272 18.040 -9.847 1.00 47.86 198 LEU A C 1
ATOM 1463 O O . LEU A 1 198 ? 19.468 17.795 -9.995 1.00 47.11 198 LEU A O 1
ATOM 1468 N N . LYS A 1 199 ? 17.462 17.226 -9.159 1.00 51.52 199 LYS A N 1
ATOM 1469 C CA . LYS A 1 199 ? 17.956 15.993 -8.471 1.00 50.09 199 LYS A CA 1
ATOM 1470 C C . LYS A 1 199 ? 18.516 15.030 -9.522 1.00 51.92 199 LYS A C 1
ATOM 1471 O O . LYS A 1 199 ? 19.570 14.427 -9.253 1.00 53.24 199 LYS A O 1
ATOM 1475 N N . GLN A 1 200 ? 17.854 14.889 -10.679 1.00 50.22 200 GLN A N 1
ATOM 1476 C CA . GLN A 1 200 ? 18.358 14.041 -11.789 1.00 46.83 200 GLN A CA 1
ATOM 1477 C C . GLN A 1 200 ? 19.693 14.603 -12.308 1.00 53.89 200 GLN A C 1
ATOM 1478 O O . GLN A 1 200 ? 20.654 13.812 -12.493 1.00 49.75 200 GLN A O 1
ATOM 1480 N N . ALA A 1 201 ? 19.787 15.914 -12.540 1.00 48.33 201 ALA A N 1
ATOM 1481 C CA . ALA A 1 201 ? 21.055 16.536 -12.994 1.00 47.80 201 ALA A CA 1
ATOM 1482 C C . ALA A 1 201 ? 22.160 16.244 -11.977 1.00 43.06 201 ALA A C 1
ATOM 1483 O O . ALA A 1 201 ? 23.286 15.985 -12.408 1.00 49.51 201 ALA A O 1
ATOM 1485 N N . GLN A 1 202 ? 21.861 16.308 -10.676 1.00 41.21 202 GLN A N 1
ATOM 1486 C CA . GLN A 1 202 ? 22.875 16.111 -9.613 1.00 43.45 202 GLN A CA 1
ATOM 1487 C C . GLN A 1 202 ? 23.535 14.744 -9.778 1.00 48.49 202 GLN A C 1
ATOM 1488 O O . GLN A 1 202 ? 24.749 14.676 -9.486 1.00 46.81 202 GLN A O 1
ATOM 1494 N N . THR A 1 203 ? 22.805 13.718 -10.243 1.00 45.06 203 THR A N 1
ATOM 1495 C CA . THR A 1 203 ? 23.390 12.360 -10.436 1.00 49.86 203 THR A CA 1
ATOM 1496 C C . THR A 1 203 ? 24.442 12.370 -11.555 1.00 47.00 203 THR A C 1
ATOM 1497 O O . THR A 1 203 ? 25.136 11.392 -11.655 1.00 50.28 203 THR A O 1
ATOM 1501 N N . LEU A 1 204 ? 24.571 13.426 -12.359 1.00 52.42 204 LEU A N 1
ATOM 1502 C CA . LEU A 1 204 ? 25.513 13.447 -13.513 1.00 46.32 204 LEU A CA 1
ATOM 1503 C C . LEU A 1 204 ? 26.878 14.011 -13.108 1.00 47.37 204 LEU A C 1
ATOM 1504 O O . LEU A 1 204 ? 27.806 13.937 -13.918 1.00 49.46 204 LEU A O 1
ATOM 1509 N N . THR A 1 205 ? 27.039 14.566 -11.908 1.00 49.07 205 THR A N 1
ATOM 1510 C CA . THR A 1 205 ? 28.314 15.258 -11.563 1.00 44.55 205 THR A CA 1
ATOM 1511 C C . THR A 1 205 ? 28.539 15.227 -10.055 1.00 45.58 205 THR A C 1
ATOM 1512 O O . THR A 1 205 ? 27.569 15.229 -9.294 1.00 48.80 205 THR A O 1
ATOM 1516 N N . ASN A 1 206 ? 29.796 15.275 -9.657 1.00 39.95 206 ASN A N 1
ATOM 1517 C CA . ASN A 1 206 ? 30.230 15.563 -8.282 1.00 39.60 206 ASN A CA 1
ATOM 1518 C C . ASN A 1 206 ? 30.227 17.065 -8.013 1.00 43.33 206 ASN A C 1
ATOM 1519 O O . ASN A 1 206 ? 30.434 17.436 -6.835 1.00 48.33 206 ASN A O 1
ATOM 1524 N N . GLY A 1 207 ? 30.017 17.898 -9.033 1.00 41.88 207 GLY A N 1
ATOM 1525 C CA . GLY A 1 207 ? 29.970 19.358 -8.819 1.00 43.41 207 GLY A CA 1
ATOM 1526 C C . GLY A 1 207 ? 28.600 19.807 -8.349 1.00 45.76 207 GLY A C 1
ATOM 1527 O O . GLY A 1 207 ? 27.734 18.955 -8.080 1.00 47.09 207 GLY A O 1
ATOM 1528 N N . HIS A 1 208 ? 28.392 21.117 -8.306 1.00 47.35 208 HIS A N 1
ATOM 1529 C CA . HIS A 1 208 ? 27.121 21.765 -7.894 1.00 43.69 208 HIS A CA 1
ATOM 1530 C C . HIS A 1 208 ? 26.215 21.956 -9.104 1.00 44.58 208 HIS A C 1
ATOM 1531 O O . HIS A 1 208 ? 26.733 22.263 -10.184 1.00 46.13 208 HIS A O 1
ATOM 1538 N N . VAL A 1 209 ? 24.906 21.762 -8.929 1.00 43.77 209 VAL A N 1
ATOM 1539 C CA . VAL A 1 209 ? 23.914 21.996 -10.014 1.00 44.31 209 VAL A CA 1
ATOM 1540 C C . VAL A 1 209 ? 23.017 23.152 -9.588 1.00 43.45 209 VAL A C 1
ATOM 1541 O O . VAL A 1 209 ? 22.652 23.213 -8.397 1.00 42.21 209 VAL A O 1
ATOM 1545 N N . TYR A 1 210 ? 22.735 24.040 -10.537 1.00 44.10 210 TYR A N 1
ATOM 1546 C CA . TYR A 1 210 ? 21.862 25.218 -10.379 1.00 42.08 210 TYR A CA 1
ATOM 1547 C C . TYR A 1 210 ? 20.890 25.222 -11.538 1.00 44.25 210 TYR A C 1
ATOM 1548 O O . TYR A 1 210 ? 21.212 24.651 -12.578 1.00 46.61 210 TYR A O 1
ATOM 1557 N N . VAL A 1 211 ? 19.757 25.895 -11.372 1.00 44.78 211 VAL A N 1
ATOM 1558 C CA . VAL A 1 211 ? 18.850 26.180 -12.510 1.00 46.18 211 VAL A CA 1
ATOM 1559 C C . VAL A 1 211 ? 18.336 27.610 -12.373 1.00 41.65 211 VAL A C 1
ATOM 1560 O O . VAL A 1 211 ? 17.793 27.927 -11.345 1.00 45.49 211 VAL A O 1
ATOM 1564 N N . THR A 1 212 ? 18.545 28.443 -13.388 1.00 43.94 212 THR A N 1
ATOM 1565 C CA . THR A 1 212 ? 17.975 29.817 -13.443 1.00 45.64 212 THR A CA 1
ATOM 1566 C C . THR A 1 212 ? 16.584 29.732 -14.067 1.00 44.96 212 THR A C 1
ATOM 1567 O O . THR A 1 212 ? 16.386 28.905 -14.970 1.00 41.38 212 THR A O 1
ATOM 1571 N N . GLN A 1 213 ? 15.666 30.579 -13.621 1.00 45.77 213 GLN A N 1
ATOM 1572 C CA . GLN A 1 213 ? 14.237 30.527 -14.024 1.00 49.55 213 GLN A CA 1
ATOM 1573 C C . GLN A 1 213 ? 13.718 31.930 -14.335 1.00 49.52 213 GLN A C 1
ATOM 1574 O O . GLN A 1 213 ? 12.572 32.240 -13.976 1.00 52.04 213 GLN A O 1
ATOM 1580 N N . GLY A 1 214 ? 14.528 32.757 -14.973 1.00 47.92 214 GLY A N 1
ATOM 1581 C CA . GLY A 1 214 ? 14.157 34.154 -15.280 1.00 51.05 214 GLY A CA 1
ATOM 1582 C C . GLY A 1 214 ? 13.804 34.933 -14.039 1.00 48.66 214 GLY A C 1
ATOM 1583 O O . GLY A 1 214 ? 14.635 34.974 -13.120 1.00 50.90 214 GLY A O 1
ATOM 1584 N N . SER A 1 215 ? 12.612 35.532 -13.990 1.00 51.22 215 SER A N 1
ATOM 1585 C CA . SER A 1 215 ? 12.160 36.410 -12.870 1.00 50.73 215 SER A CA 1
ATOM 1586 C C . SER A 1 215 ? 11.813 35.579 -11.626 1.00 48.88 215 SER A C 1
ATOM 1587 O O . SER A 1 215 ? 11.704 36.159 -10.529 1.00 49.57 215 SER A O 1
ATOM 1590 N N . ALA A 1 216 ? 11.692 34.257 -11.742 1.00 49.04 216 ALA A N 1
ATOM 1591 C CA . ALA A 1 216 ? 11.511 33.357 -10.575 1.00 50.88 216 ALA A CA 1
ATOM 1592 C C . ALA A 1 216 ? 12.863 33.077 -9.882 1.00 51.52 216 ALA A C 1
ATOM 1593 O O . ALA A 1 216 ? 12.853 32.358 -8.880 1.00 56.44 216 ALA A O 1
ATOM 1595 N N . GLY A 1 217 ? 13.984 33.599 -10.398 1.00 48.67 217 GLY A N 1
ATOM 1596 C CA . GLY A 1 217 ? 15.297 33.554 -9.712 1.00 51.94 217 GLY A CA 1
ATOM 1597 C C . GLY A 1 217 ? 16.060 32.253 -9.978 1.00 49.25 217 GLY A C 1
ATOM 1598 O O . GLY A 1 217 ? 15.958 31.718 -11.082 1.00 54.89 217 GLY A O 1
ATOM 1599 N N . CYS A 1 218 ? 16.786 31.740 -8.989 1.00 48.35 218 CYS A N 1
ATOM 1600 C CA . CYS A 1 218 ? 17.764 30.638 -9.172 1.00 47.07 218 CYS A CA 1
ATOM 1601 C C . CYS A 1 218 ? 17.638 29.645 -8.026 1.00 45.59 218 CYS A C 1
ATOM 1602 O O . CYS A 1 218 ? 17.526 30.085 -6.886 1.00 44.31 218 CYS A O 1
ATOM 1605 N N . ASP A 1 219 ? 17.609 28.353 -8.347 1.00 43.40 219 ASP A N 1
ATOM 1606 C CA . ASP A 1 219 ? 17.560 27.255 -7.350 1.00 47.73 219 ASP A CA 1
ATOM 1607 C C . ASP A 1 219 ? 18.845 26.436 -7.501 1.00 46.86 219 ASP A C 1
ATOM 1608 O O . ASP A 1 219 ? 19.362 26.356 -8.627 1.00 44.96 219 ASP A O 1
ATOM 1613 N N . TRP A 1 220 ? 19.360 25.873 -6.416 1.00 42.77 220 TRP A N 1
ATOM 1614 C CA . TRP A 1 220 ? 20.528 24.967 -6.496 1.00 44.25 220 TRP A CA 1
ATOM 1615 C C . TRP A 1 220 ? 20.490 23.973 -5.349 1.00 43.47 220 TRP A C 1
ATOM 1616 O O . TRP A 1 220 ? 19.658 24.150 -4.469 1.00 44.91 220 TRP A O 1
ATOM 1627 N N . LEU A 1 221 ? 21.306 22.924 -5.428 1.00 47.46 221 LEU A N 1
ATOM 1628 C CA . LEU A 1 221 ? 21.349 21.863 -4.385 1.00 49.22 221 LEU A CA 1
ATOM 1629 C C . LEU A 1 221 ? 22.646 22.033 -3.594 1.00 49.58 221 LEU A C 1
ATOM 1630 O O . LEU A 1 221 ? 23.718 22.226 -4.205 1.00 47.54 221 LEU A O 1
ATOM 1635 N N . GLU A 1 222 ? 22.523 22.035 -2.272 1.00 50.79 222 GLU A N 1
ATOM 1636 C CA . GLU A 1 222 ? 23.658 22.248 -1.343 1.00 61.64 222 GLU A CA 1
ATOM 1637 C C . GLU A 1 222 ? 23.333 21.570 -0.022 1.00 65.23 222 GLU A C 1
ATOM 1638 O O . GLU A 1 222 ? 22.233 21.824 0.495 1.00 75.76 222 GLU A O 1
ATOM 1644 N N . ASN A 1 223 ? 24.245 20.733 0.480 1.00 87.40 223 ASN A N 1
ATOM 1645 C CA . ASN A 1 223 ? 24.068 19.921 1.717 1.00 93.76 223 ASN A CA 1
ATOM 1646 C C . ASN A 1 223 ? 22.758 19.132 1.631 1.00 95.85 223 ASN A C 1
ATOM 1647 O O . ASN A 1 223 ? 22.016 19.145 2.637 1.00 88.45 223 ASN A O 1
ATOM 1652 N N . GLY A 1 224 ? 22.488 18.503 0.474 1.00 96.29 224 GLY A N 1
ATOM 1653 C CA . GLY A 1 224 ? 21.260 17.732 0.189 1.00 90.25 224 GLY A CA 1
ATOM 1654 C C . GLY A 1 224 ? 19.987 18.538 0.443 1.00 88.28 224 GLY A C 1
ATOM 1655 O O . GLY A 1 224 ? 18.980 17.954 0.874 1.00 90.63 224 GLY A O 1
ATOM 1656 N N . GLY A 1 225 ? 20.017 19.845 0.190 1.00 78.03 225 GLY A N 1
ATOM 1657 C CA . GLY A 1 225 ? 18.858 20.739 0.371 1.00 65.92 225 GLY A CA 1
ATOM 1658 C C . GLY A 1 225 ? 18.688 21.656 -0.824 1.00 56.88 225 GLY A C 1
ATOM 1659 O O . GLY A 1 225 ? 19.665 21.951 -1.508 1.00 54.98 225 GLY A O 1
ATOM 1660 N N . ARG A 1 226 ? 17.466 22.107 -1.062 1.00 51.09 226 ARG A N 1
ATOM 1661 C CA . ARG A 1 226 ? 17.100 22.960 -2.214 1.00 50.86 226 ARG A CA 1
ATOM 1662 C C . ARG A 1 226 ? 17.303 24.409 -1.764 1.00 47.98 226 ARG A C 1
ATOM 1663 O O . ARG A 1 226 ? 16.586 24.839 -0.901 1.00 56.75 226 ARG A O 1
ATOM 1665 N N . GLN A 1 227 ? 18.289 25.117 -2.309 1.00 50.83 227 GLN A N 1
ATOM 1666 C CA . GLN A 1 227 ? 18.553 26.542 -2.013 1.00 41.70 227 GLN A CA 1
ATOM 1667 C C . GLN A 1 227 ? 17.869 27.416 -3.067 1.00 42.89 227 GLN A C 1
ATOM 1668 O O . GLN A 1 227 ? 17.605 26.913 -4.149 1.00 48.19 227 GLN A O 1
ATOM 1674 N N . HIS A 1 228 ? 17.684 28.704 -2.801 1.00 44.40 228 HIS A N 1
ATOM 1675 C CA . HIS A 1 228 ? 16.920 29.619 -3.683 1.00 43.45 228 HIS A CA 1
ATOM 1676 C C . HIS A 1 228 ? 17.432 31.041 -3.522 1.00 41.48 228 HIS A C 1
ATOM 1677 O O . HIS A 1 228 ? 17.781 31.453 -2.418 1.00 37.75 228 HIS A O 1
ATOM 1684 N N . GLN A 1 229 ? 17.508 31.747 -4.642 1.00 46.63 229 GLN A N 1
ATOM 1685 C CA . GLN A 1 229 ? 17.846 33.185 -4.697 1.00 46.43 229 GLN A CA 1
ATOM 1686 C C . GLN A 1 229 ? 16.778 33.839 -5.549 1.00 43.61 229 GLN A C 1
ATOM 1687 O O . GLN A 1 229 ? 16.674 33.541 -6.732 1.00 48.33 229 GLN A O 1
ATOM 1693 N N . PRO A 1 230 ? 15.909 34.706 -4.990 1.00 50.82 230 PRO A N 1
ATOM 1694 C CA . PRO A 1 230 ? 14.943 35.420 -5.817 1.00 47.96 230 PRO A CA 1
ATOM 1695 C C . PRO A 1 230 ? 15.668 36.292 -6.850 1.00 48.96 230 PRO A C 1
ATOM 1696 O O . PRO A 1 230 ? 16.777 36.726 -6.606 1.00 48.55 230 PRO A O 1
ATOM 1700 N N . ALA A 1 231 ? 15.021 36.542 -7.978 1.00 48.82 231 ALA A N 1
ATOM 1701 C CA . ALA A 1 231 ? 15.408 37.611 -8.912 1.00 46.58 231 ALA A CA 1
ATOM 1702 C C . ALA A 1 231 ? 15.200 38.959 -8.213 1.00 52.39 231 ALA A C 1
ATOM 1703 O O . ALA A 1 231 ? 14.340 39.026 -7.335 1.00 53.80 231 ALA A O 1
ATOM 1705 N N . PHE A 1 232 ? 15.951 39.994 -8.595 1.00 53.35 232 PHE A N 1
ATOM 1706 C CA . PHE A 1 232 ? 15.726 41.407 -8.198 1.00 52.24 232 PHE A CA 1
ATOM 1707 C C . PHE A 1 232 ? 14.810 42.066 -9.235 1.00 53.62 232 PHE A C 1
ATOM 1708 O O . PHE A 1 232 ? 15.117 41.967 -10.430 1.00 58.20 232 PHE A O 1
ATOM 1716 N N . LYS A 1 233 ? 13.711 42.685 -8.795 1.00 56.45 233 LYS A N 1
ATOM 1717 C CA . LYS A 1 233 ? 12.729 43.378 -9.681 1.00 62.59 233 LYS A CA 1
ATOM 1718 C C . LYS A 1 233 ? 13.388 44.660 -10.209 1.00 57.53 233 LYS A C 1
ATOM 1719 O O . LYS A 1 233 ? 13.954 45.396 -9.409 1.00 58.38 233 LYS A O 1
ATOM 1721 N N . VAL A 1 234 ? 13.348 44.869 -11.522 1.00 59.60 234 VAL A N 1
ATOM 1722 C CA . VAL A 1 234 ? 13.834 46.086 -12.239 1.00 55.75 234 VAL A CA 1
ATOM 1723 C C . VAL A 1 234 ? 12.836 46.404 -13.354 1.00 53.64 234 VAL A C 1
ATOM 1724 O O . VAL A 1 234 ? 12.019 45.518 -13.643 1.00 57.61 234 VAL A O 1
ATOM 1728 N N . ASP A 1 235 ? 12.927 47.574 -13.990 1.00 58.99 235 ASP A N 1
ATOM 1729 C CA . ASP A 1 235 ? 12.178 47.851 -15.249 1.00 65.73 235 ASP A CA 1
ATOM 1730 C C . ASP A 1 235 ? 12.911 47.117 -16.382 1.00 59.63 235 ASP A C 1
ATOM 1731 O O . ASP A 1 235 ? 13.963 47.586 -16.844 1.00 60.48 235 ASP A O 1
ATOM 1736 N N . VAL A 1 236 ? 12.351 45.982 -16.775 1.00 56.86 236 VAL A N 1
ATOM 1737 C CA . VAL A 1 236 ? 12.862 45.073 -17.834 1.00 62.31 236 VAL A CA 1
ATOM 1738 C C . VAL A 1 236 ? 12.551 45.662 -19.216 1.00 60.15 236 VAL A C 1
ATOM 1739 O O . VAL A 1 236 ? 11.377 45.881 -19.507 1.00 61.96 236 VAL A O 1
ATOM 1743 N N . VAL A 1 237 ? 13.589 45.873 -20.027 1.00 62.62 237 VAL A N 1
ATOM 1744 C CA . VAL A 1 237 ? 13.518 46.180 -21.483 1.00 61.73 237 VAL A CA 1
ATOM 1745 C C . VAL A 1 237 ? 13.846 44.909 -22.284 1.00 61.29 237 VAL A C 1
ATOM 1746 O O . VAL A 1 237 ? 13.151 44.632 -23.279 1.00 60.27 237 VAL A O 1
ATOM 1750 N N . ASP A 1 238 ? 14.885 44.164 -21.895 1.00 57.84 238 ASP A N 1
ATOM 1751 C CA . ASP A 1 238 ? 15.412 43.043 -22.711 1.00 56.87 238 ASP A CA 1
ATOM 1752 C C . ASP A 1 238 ? 16.100 42.005 -21.813 1.00 57.80 238 ASP A C 1
ATOM 1753 O O . ASP A 1 238 ? 17.145 42.324 -21.234 1.00 51.56 238 ASP A O 1
ATOM 1758 N N . THR A 1 239 ? 15.549 40.794 -21.736 1.00 53.94 239 THR A N 1
ATOM 1759 C CA . THR A 1 239 ? 16.135 39.663 -20.971 1.00 52.99 239 THR A CA 1
ATOM 1760 C C . THR A 1 239 ? 17.142 38.879 -21.835 1.00 53.33 239 THR A C 1
ATOM 1761 O O . THR A 1 239 ? 17.655 37.862 -21.333 1.00 52.20 239 THR A O 1
ATOM 1765 N N . THR A 1 240 ? 17.434 39.316 -23.071 1.00 50.78 240 THR A N 1
ATOM 1766 C CA . THR A 1 240 ? 18.433 38.674 -23.953 1.00 50.50 240 THR A CA 1
ATOM 1767 C C . THR A 1 240 ? 19.798 38.722 -23.262 1.00 50.84 240 THR A C 1
ATOM 1768 O O . THR A 1 240 ? 20.269 39.825 -22.951 1.00 46.20 240 THR A O 1
ATOM 1772 N N . GLY A 1 241 ? 20.418 37.562 -23.047 1.00 52.42 241 GLY A N 1
ATOM 1773 C CA . GLY A 1 241 ? 21.747 37.461 -22.406 1.00 51.29 241 GLY A CA 1
ATOM 1774 C C . GLY A 1 241 ? 21.710 37.526 -20.880 1.00 47.13 241 GLY A C 1
ATOM 1775 O O . GLY A 1 241 ? 22.791 37.498 -20.295 1.00 48.70 241 GLY A O 1
ATOM 1776 N N . ALA A 1 242 ? 20.536 37.594 -20.237 1.00 46.71 242 ALA A N 1
ATOM 1777 C CA . ALA A 1 242 ? 20.454 37.579 -18.751 1.00 47.27 242 ALA A CA 1
ATOM 1778 C C . ALA A 1 242 ? 21.270 36.390 -18.230 1.00 43.24 242 ALA A C 1
ATOM 1779 O O . ALA A 1 242 ? 22.122 36.581 -17.362 1.00 45.70 242 ALA A O 1
ATOM 1781 N N . GLY A 1 243 ? 21.006 35.206 -18.763 1.00 46.08 243 GLY A N 1
ATOM 1782 C CA . GLY A 1 243 ? 21.720 33.963 -18.430 1.00 46.77 243 GLY A CA 1
ATOM 1783 C C . GLY A 1 243 ? 23.214 34.106 -18.650 1.00 42.75 243 GLY A C 1
ATOM 1784 O O . GLY A 1 243 ? 23.978 33.678 -17.786 1.00 46.11 243 GLY A O 1
ATOM 1785 N N . ASP A 1 244 ? 23.616 34.666 -19.783 1.00 48.10 244 ASP A N 1
ATOM 1786 C CA . ASP A 1 244 ? 25.044 34.804 -20.171 1.00 46.33 244 ASP A CA 1
ATOM 1787 C C . ASP A 1 244 ? 25.745 35.654 -19.111 1.00 49.63 244 ASP A C 1
ATOM 1788 O O . ASP A 1 244 ? 26.832 35.258 -18.627 1.00 43.56 244 ASP A O 1
ATOM 1793 N N . VAL A 1 245 ? 25.135 36.791 -18.761 1.00 47.89 245 VAL A N 1
ATOM 1794 C CA . VAL A 1 245 ? 25.698 37.758 -17.779 1.00 46.76 245 VAL A CA 1
ATOM 1795 C C . VAL A 1 245 ? 25.701 37.106 -16.397 1.00 44.53 245 VAL A C 1
ATOM 1796 O O . VAL A 1 245 ? 26.714 37.186 -15.710 1.00 42.10 245 VAL A O 1
ATOM 1800 N N . PHE A 1 246 ? 24.609 36.448 -16.010 1.00 42.35 246 PHE A N 1
ATOM 1801 C CA . PHE A 1 246 ? 24.544 35.677 -14.753 1.00 42.19 246 PHE A CA 1
ATOM 1802 C C . PHE A 1 246 ? 25.742 34.714 -14.667 1.00 42.70 246 PHE A C 1
ATOM 1803 O O . PHE A 1 246 ? 26.378 34.658 -13.610 1.00 46.40 246 PHE A O 1
ATOM 1811 N N . HIS A 1 247 ? 26.057 33.980 -15.729 1.00 40.62 247 HIS A N 1
ATOM 1812 C CA . HIS A 1 247 ? 27.119 32.938 -15.686 1.00 46.39 247 HIS A CA 1
ATOM 1813 C C . HIS A 1 247 ? 28.485 33.617 -15.553 1.00 42.92 247 HIS A C 1
ATOM 1814 O O . HIS A 1 247 ? 29.305 33.122 -14.783 1.00 42.70 247 HIS A O 1
ATOM 1821 N N . GLY A 1 248 ? 28.702 34.729 -16.247 1.00 43.18 248 GLY A N 1
ATOM 1822 C CA . GLY A 1 248 ? 29.967 35.485 -16.160 1.00 45.43 248 GLY A CA 1
ATOM 1823 C C . GLY A 1 248 ? 30.214 35.967 -14.751 1.00 46.83 248 GLY A C 1
ATOM 1824 O O . GLY A 1 248 ? 31.319 35.749 -14.233 1.00 44.07 248 GLY A O 1
ATOM 1825 N N . ALA A 1 249 ? 29.178 36.554 -14.143 1.00 44.15 249 ALA A N 1
ATOM 1826 C CA . ALA A 1 249 ? 29.219 37.132 -12.786 1.00 42.97 249 ALA A CA 1
ATOM 1827 C C . ALA A 1 249 ? 29.414 36.004 -11.781 1.00 45.42 249 ALA A C 1
ATOM 1828 O O . ALA A 1 249 ? 30.196 36.204 -10.842 1.00 44.30 249 ALA A O 1
ATOM 1830 N N . LEU A 1 250 ? 28.687 34.889 -11.954 1.00 42.13 250 LEU A N 1
ATOM 1831 C CA . LEU A 1 250 ? 28.766 33.712 -11.050 1.00 39.73 250 LEU A CA 1
ATOM 1832 C C . LEU A 1 250 ? 30.189 33.158 -11.032 1.00 41.76 250 LEU A C 1
ATOM 1833 O O . LEU A 1 250 ? 30.675 32.873 -9.939 1.00 45.87 250 LEU A O 1
ATOM 1838 N N . ALA A 1 251 ? 30.838 33.042 -12.182 1.00 44.86 251 ALA A N 1
ATOM 1839 C CA . ALA A 1 251 ? 32.219 32.502 -12.311 1.00 48.21 251 ALA A CA 1
ATOM 1840 C C . ALA A 1 251 ? 33.191 33.412 -11.563 1.00 45.55 251 ALA A C 1
ATOM 1841 O O . ALA A 1 251 ? 34.081 32.881 -10.895 1.00 48.95 251 ALA A O 1
ATOM 1843 N N . VAL A 1 252 ? 33.045 34.731 -11.713 1.00 43.39 252 VAL A N 1
ATOM 1844 C CA . VAL A 1 252 ? 33.908 35.726 -11.026 1.00 43.58 252 VAL A CA 1
ATOM 1845 C C . VAL A 1 252 ? 33.664 35.595 -9.529 1.00 44.54 252 VAL A C 1
ATOM 1846 O O . VAL A 1 252 ? 34.662 35.484 -8.784 1.00 44.49 252 VAL A O 1
ATOM 1850 N N . ALA A 1 253 ? 32.394 35.593 -9.099 1.00 44.06 253 ALA A N 1
ATOM 1851 C CA . ALA A 1 253 ? 32.058 35.573 -7.659 1.00 42.32 253 ALA A CA 1
ATOM 1852 C C . ALA A 1 253 ? 32.539 34.258 -7.038 1.00 40.16 253 ALA A C 1
ATOM 1853 O O . ALA A 1 253 ? 33.147 34.312 -5.965 1.00 42.92 253 ALA A O 1
ATOM 1855 N N . LEU A 1 254 ? 32.292 33.115 -7.674 1.00 40.40 254 LEU A N 1
ATOM 1856 C CA . LEU A 1 254 ? 32.746 31.799 -7.154 1.00 42.23 254 LEU A CA 1
ATOM 1857 C C . LEU A 1 254 ? 34.279 31.774 -7.032 1.00 40.29 254 LEU A C 1
ATOM 1858 O O . LEU A 1 254 ? 34.785 31.247 -6.042 1.00 43.11 254 LEU A O 1
ATOM 1863 N N . ALA A 1 255 ? 34.994 32.341 -7.981 1.00 46.16 255 ALA A N 1
ATOM 1864 C CA . ALA A 1 255 ? 36.478 32.326 -7.974 1.00 50.94 255 ALA A CA 1
ATOM 1865 C C . ALA A 1 255 ? 36.987 33.252 -6.869 1.00 50.01 255 ALA A C 1
ATOM 1866 O O . ALA A 1 255 ? 38.026 32.955 -6.271 1.00 51.95 255 ALA A O 1
ATOM 1868 N N . THR A 1 256 ? 36.227 34.307 -6.562 1.00 57.22 256 THR A N 1
ATOM 1869 C CA . THR A 1 256 ? 36.578 35.344 -5.555 1.00 54.09 256 THR A CA 1
ATOM 1870 C C . THR A 1 256 ? 36.286 34.865 -4.130 1.00 56.29 256 THR A C 1
ATOM 1871 O O . THR A 1 256 ? 37.178 34.974 -3.283 1.00 63.04 256 THR A O 1
ATOM 1875 N N . SER A 1 257 ? 35.092 34.338 -3.862 1.00 57.87 257 SER A N 1
ATOM 1876 C CA . SER A 1 257 ? 34.598 34.040 -2.489 1.00 55.93 257 SER A CA 1
ATOM 1877 C C . SER A 1 257 ? 34.449 32.535 -2.205 1.00 54.05 257 SER A C 1
ATOM 1878 O O . SER A 1 257 ? 34.447 32.210 -1.034 1.00 55.51 257 SER A O 1
ATOM 1881 N N . GLY A 1 258 ? 34.218 31.671 -3.204 1.00 54.21 258 GLY A N 1
ATOM 1882 C CA . GLY A 1 258 ? 33.853 30.252 -2.989 1.00 53.69 258 GLY A CA 1
ATOM 1883 C C . GLY A 1 258 ? 32.466 30.057 -2.366 1.00 55.52 258 GLY A C 1
ATOM 1884 O O . GLY A 1 258 ? 32.092 28.922 -2.165 1.00 60.18 258 GLY A O 1
ATOM 1885 N N . ASP A 1 259 ? 31.714 31.125 -2.107 1.00 56.53 259 ASP A N 1
ATOM 1886 C CA . ASP A 1 259 ? 30.463 31.135 -1.306 1.00 52.84 259 ASP A CA 1
ATOM 1887 C C . ASP A 1 259 ? 29.269 31.077 -2.273 1.00 46.25 259 ASP A C 1
ATOM 1888 O O . ASP A 1 259 ? 29.009 32.073 -2.942 1.00 48.64 259 ASP A O 1
ATOM 1893 N N . LEU A 1 260 ? 28.530 29.977 -2.283 1.00 44.22 260 LEU A N 1
ATOM 1894 C CA . LEU A 1 260 ? 27.435 29.739 -3.257 1.00 44.86 260 LEU A CA 1
ATOM 1895 C C . LEU A 1 260 ? 26.334 30.787 -3.059 1.00 41.87 260 LEU A C 1
ATOM 1896 O O . LEU A 1 260 ? 25.997 31.459 -4.053 1.00 42.81 260 LEU A O 1
ATOM 1901 N N . ALA A 1 261 ? 25.832 30.984 -1.844 1.00 44.14 261 ALA A N 1
ATOM 1902 C CA . ALA A 1 261 ? 24.672 31.900 -1.606 1.00 50.63 261 ALA A CA 1
ATOM 1903 C C . ALA A 1 261 ? 25.065 33.315 -2.047 1.00 43.05 261 ALA A C 1
ATOM 1904 O O . ALA A 1 261 ? 24.330 33.937 -2.832 1.00 45.74 261 ALA A O 1
ATOM 1906 N N . GLU A 1 262 ? 26.225 33.792 -1.609 1.00 46.98 262 GLU A N 1
ATOM 1907 C CA . GLU A 1 262 ? 26.656 35.190 -1.909 1.00 46.42 262 GLU A CA 1
ATOM 1908 C C . GLU A 1 262 ? 26.960 35.340 -3.402 1.00 46.89 262 GLU A C 1
ATOM 1909 O O . GLU A 1 262 ? 26.678 36.420 -3.943 1.00 46.75 262 GLU A O 1
ATOM 1915 N N . SER A 1 263 ? 27.492 34.292 -4.050 1.00 47.83 263 SER A N 1
ATOM 1916 C CA . SER A 1 263 ? 27.854 34.296 -5.498 1.00 42.00 263 SER A CA 1
ATOM 1917 C C . SER A 1 263 ? 26.587 34.322 -6.356 1.00 42.45 263 SER A C 1
ATOM 1918 O O . SER A 1 263 ? 26.507 35.150 -7.284 1.00 44.13 263 SER A O 1
ATOM 1921 N N . VAL A 1 264 ? 25.612 33.466 -6.047 1.00 38.99 264 VAL A N 1
ATOM 1922 C CA . VAL A 1 264 ? 24.342 33.430 -6.812 1.00 36.27 264 VAL A CA 1
ATOM 1923 C C . VAL A 1 264 ? 23.609 34.776 -6.616 1.00 36.85 264 VAL A C 1
ATOM 1924 O O . VAL A 1 264 ? 23.026 35.292 -7.579 1.00 44.97 264 VAL A O 1
ATOM 1928 N N . ARG A 1 265 ? 23.661 35.342 -5.420 1.00 41.74 265 ARG A N 1
ATOM 1929 C CA . ARG A 1 265 ? 23.006 36.641 -5.127 1.00 46.03 265 ARG A CA 1
ATOM 1930 C C . ARG A 1 265 ? 23.667 37.723 -5.985 1.00 40.85 265 ARG A C 1
ATOM 1931 O O . ARG A 1 265 ? 22.962 38.529 -6.615 1.00 43.24 265 ARG A O 1
ATOM 1939 N N . PHE A 1 266 ? 24.998 37.732 -6.001 1.00 46.20 266 PHE A N 1
ATOM 1940 C CA . PHE A 1 266 ? 25.801 38.731 -6.748 1.00 45.71 266 PHE A CA 1
ATOM 1941 C C . PHE A 1 266 ? 25.444 38.633 -8.242 1.00 46.04 266 PHE A C 1
ATOM 1942 O O . PHE A 1 266 ? 25.085 39.639 -8.864 1.00 44.23 266 PHE A O 1
ATOM 1950 N N . ALA A 1 267 ? 25.493 37.421 -8.789 1.00 46.29 267 ALA A N 1
ATOM 1951 C CA . ALA A 1 267 ? 25.201 37.143 -10.206 1.00 47.99 267 ALA A CA 1
ATOM 1952 C C . ALA A 1 267 ? 23.764 37.559 -10.535 1.00 43.70 267 ALA A C 1
ATOM 1953 O O . ALA A 1 267 ? 23.548 38.070 -11.624 1.00 43.47 267 ALA A O 1
ATOM 1955 N N . SER A 1 268 ? 22.811 37.307 -9.648 1.00 41.40 268 SER A N 1
ATOM 1956 C CA . SER A 1 268 ? 21.392 37.705 -9.866 1.00 48.75 268 SER A CA 1
ATOM 1957 C C . SER A 1 268 ? 21.298 39.235 -9.973 1.00 46.08 268 SER A C 1
ATOM 1958 O O . SER A 1 268 ? 20.539 39.708 -10.831 1.00 49.32 268 SER A O 1
ATOM 1961 N N . GLY A 1 269 ? 22.067 39.961 -9.157 1.00 45.43 269 GLY A N 1
ATOM 1962 C CA . GLY A 1 269 ? 22.133 41.434 -9.218 1.00 52.36 269 GLY A CA 1
ATOM 1963 C C . GLY A 1 269 ? 22.659 41.905 -10.564 1.00 52.62 269 GLY A C 1
ATOM 1964 O O . GLY A 1 269 ? 22.026 42.746 -11.199 1.00 47.92 269 GLY A O 1
ATOM 1965 N N . VAL A 1 270 ? 23.779 41.338 -11.008 1.00 48.70 270 VAL A N 1
ATOM 1966 C CA . VAL A 1 270 ? 24.438 41.764 -12.265 1.00 46.87 270 VAL A CA 1
ATOM 1967 C C . VAL A 1 270 ? 23.462 41.507 -13.428 1.00 46.08 270 VAL A C 1
ATOM 1968 O O . VAL A 1 270 ? 23.349 42.375 -14.314 1.00 49.32 270 VAL A O 1
ATOM 1972 N N . ALA A 1 271 ? 22.805 40.346 -13.444 1.00 44.65 271 ALA A N 1
ATOM 1973 C CA . ALA A 1 271 ? 21.883 39.918 -14.517 1.00 46.52 271 ALA A CA 1
ATOM 1974 C C . ALA A 1 271 ? 20.651 40.825 -14.526 1.00 47.70 271 ALA A C 1
ATOM 1975 O O . ALA A 1 271 ? 20.165 41.148 -15.630 1.00 48.99 271 ALA A O 1
ATOM 1977 N N . ALA A 1 272 ? 20.127 41.155 -13.346 1.00 44.58 272 ALA A N 1
ATOM 1978 C CA . ALA A 1 272 ? 18.943 42.035 -13.189 1.00 53.67 272 ALA A CA 1
ATOM 1979 C C . ALA A 1 272 ? 19.247 43.370 -13.877 1.00 54.40 272 ALA A C 1
ATOM 1980 O O . ALA A 1 272 ? 18.433 43.811 -14.712 1.00 54.99 272 ALA A O 1
ATOM 1982 N N . LEU A 1 273 ? 20.415 43.948 -13.604 1.00 50.37 273 LEU A N 1
ATOM 1983 C CA . LEU A 1 273 ? 20.762 45.296 -14.133 1.00 56.11 273 LEU A CA 1
ATOM 1984 C C . LEU A 1 273 ? 20.887 45.209 -15.664 1.00 57.62 273 LEU A C 1
ATOM 1985 O O . LEU A 1 273 ? 20.345 46.116 -16.360 1.00 55.17 273 LEU A O 1
ATOM 1990 N N . LYS A 1 274 ? 21.474 44.118 -16.182 1.00 56.01 274 LYS A N 1
ATOM 1991 C CA . LYS A 1 274 ? 21.569 43.888 -17.649 1.00 53.85 274 LYS A CA 1
ATOM 1992 C C . LYS A 1 274 ? 20.179 43.971 -18.294 1.00 52.84 274 LYS A C 1
ATOM 1993 O O . LYS A 1 274 ? 20.074 44.571 -19.379 1.00 54.50 274 LYS A O 1
ATOM 1999 N N . CYS A 1 275 ? 19.145 43.448 -17.634 1.00 52.57 275 CYS A N 1
ATOM 2000 C CA . CYS A 1 275 ? 17.762 43.390 -18.189 1.00 54.07 275 CYS A CA 1
ATOM 2001 C C . CYS A 1 275 ? 17.186 44.796 -18.417 1.00 50.95 275 CYS A C 1
ATOM 2002 O O . CYS A 1 275 ? 16.175 44.890 -19.143 1.00 49.13 275 CYS A O 1
ATOM 2005 N N . THR A 1 276 ? 17.789 45.847 -17.846 1.00 51.65 276 THR A N 1
ATOM 2006 C CA . THR A 1 276 ? 17.218 47.221 -17.910 1.00 59.81 276 THR A CA 1
ATOM 2007 C C . THR A 1 276 ? 17.592 47.925 -19.219 1.00 61.07 276 THR A C 1
ATOM 2008 O O . THR A 1 276 ? 17.092 49.038 -19.421 1.00 65.29 276 THR A O 1
ATOM 2012 N N . ARG A 1 277 ? 18.460 47.349 -20.056 1.00 66.29 277 ARG A N 1
ATOM 2013 C CA . ARG A 1 277 ? 18.909 48.013 -21.316 1.00 63.20 277 ARG A CA 1
ATOM 2014 C C . ARG A 1 277 ? 18.863 47.006 -22.458 1.00 60.15 277 ARG A C 1
ATOM 2015 O O . ARG A 1 277 ? 18.975 45.795 -22.240 1.00 57.76 277 ARG A O 1
ATOM 2019 N N . PRO A 1 278 ? 18.687 47.468 -23.715 1.00 63.68 278 PRO A N 1
ATOM 2020 C CA . PRO A 1 278 ? 18.554 46.562 -24.870 1.00 58.03 278 PRO A CA 1
ATOM 2021 C C . PRO A 1 278 ? 19.841 45.756 -25.125 1.00 52.68 278 PRO A C 1
ATOM 2022 O O . PRO A 1 278 ? 20.915 46.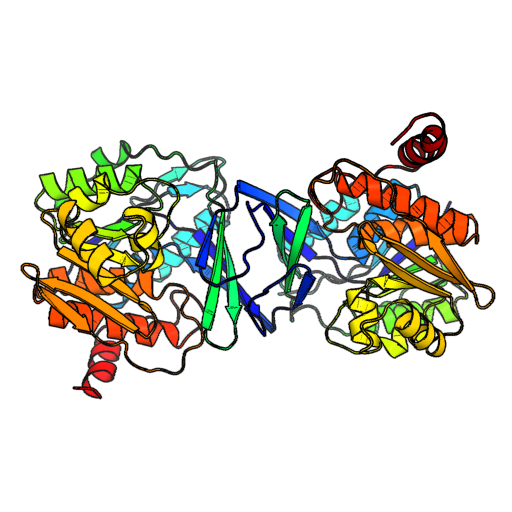287 -24.904 1.00 52.76 278 PRO A O 1
ATOM 2026 N N . GLY A 1 279 ? 19.705 44.498 -25.556 1.00 54.81 279 GLY A N 1
ATOM 2027 C CA . GLY A 1 279 ? 20.820 43.601 -25.948 1.00 50.85 279 GLY A CA 1
ATOM 2028 C C . GLY A 1 279 ? 21.510 42.951 -24.756 1.00 53.80 279 GLY A C 1
ATOM 2029 O O . GLY A 1 279 ? 21.134 43.226 -23.581 1.00 56.52 279 GLY A O 1
ATOM 2030 N N . GLY A 1 280 ? 22.507 42.112 -25.023 1.00 54.51 280 GLY A N 1
ATOM 2031 C CA . GLY A 1 280 ? 23.173 41.312 -23.982 1.00 55.47 280 GLY A CA 1
ATOM 2032 C C . GLY A 1 280 ? 24.159 42.112 -23.134 1.00 54.51 280 GLY A C 1
ATOM 2033 O O . GLY A 1 280 ? 24.591 41.557 -22.101 1.00 52.36 280 GLY A O 1
ATOM 2034 N N . ARG A 1 281 ? 24.519 43.352 -23.505 1.00 54.83 281 ARG A N 1
ATOM 2035 C CA . ARG A 1 281 ? 25.758 43.993 -22.976 1.00 53.78 281 ARG A CA 1
ATOM 2036 C C . ARG A 1 281 ? 25.586 45.417 -22.441 1.00 50.76 281 ARG A C 1
ATOM 2037 O O . ARG A 1 281 ? 26.212 45.708 -21.405 1.00 53.57 281 ARG A O 1
ATOM 2045 N N . ALA A 1 282 ? 24.800 46.274 -23.080 1.00 54.22 282 ALA A N 1
ATOM 2046 C CA . ALA A 1 282 ? 24.665 47.707 -22.707 1.00 53.17 282 ALA A CA 1
ATOM 2047 C C . ALA A 1 282 ? 24.332 47.854 -21.215 1.00 50.89 282 ALA A C 1
ATOM 2048 O O . ALA A 1 282 ? 24.833 48.791 -20.593 1.00 47.07 282 ALA A O 1
ATOM 2050 N N . GLY A 1 283 ? 23.519 46.965 -20.634 1.00 52.18 283 GLY A N 1
ATOM 2051 C CA . GLY A 1 283 ? 23.052 47.116 -19.234 1.00 46.74 283 GLY A CA 1
ATOM 2052 C C . GLY A 1 283 ? 24.015 46.515 -18.216 1.00 60.57 283 GLY A C 1
ATOM 2053 O O . GLY A 1 283 ? 23.673 46.551 -16.994 1.00 51.59 283 GLY A O 1
ATOM 2054 N N . ILE A 1 284 ? 25.134 45.915 -18.665 1.00 50.07 284 ILE A N 1
ATOM 2055 C CA . ILE A 1 284 ? 26.030 45.170 -17.742 1.00 47.42 284 ILE A CA 1
ATOM 2056 C C . ILE A 1 284 ? 26.690 46.178 -16.812 1.00 48.28 284 ILE A C 1
ATOM 2057 O O . ILE A 1 284 ? 27.421 47.030 -17.263 1.00 52.02 284 ILE A O 1
ATOM 2062 N N . PRO A 1 285 ? 26.506 46.061 -15.474 1.00 56.28 285 PRO A N 1
ATOM 2063 C CA . PRO A 1 285 ? 27.144 46.981 -14.537 1.00 48.83 285 PRO A CA 1
ATOM 2064 C C . PRO A 1 285 ? 28.601 46.593 -14.252 1.00 56.54 285 PRO A C 1
ATOM 2065 O O . PRO A 1 285 ? 28.948 45.429 -14.474 1.00 53.38 285 PRO A O 1
ATOM 2069 N N . ASP A 1 286 ? 29.408 47.532 -13.736 1.00 45.60 286 ASP A N 1
ATOM 2070 C CA . ASP A 1 286 ? 30.738 47.206 -13.149 1.00 52.89 286 ASP A CA 1
ATOM 2071 C C . ASP A 1 286 ? 30.515 46.758 -11.697 1.00 52.24 286 ASP A C 1
ATOM 2072 O O . ASP A 1 286 ? 29.346 46.661 -11.282 1.00 56.67 286 ASP A O 1
ATOM 2077 N N . CYS A 1 287 ? 31.591 46.447 -10.981 1.00 50.26 287 CYS A N 1
ATOM 2078 C CA . CYS A 1 287 ? 31.566 45.893 -9.610 1.00 60.64 287 CYS A CA 1
ATOM 2079 C C . CYS A 1 287 ? 30.923 46.927 -8.678 1.00 64.34 287 CYS A C 1
ATOM 2080 O O . CYS A 1 287 ? 30.047 46.541 -7.890 1.00 66.14 287 CYS A O 1
ATOM 2083 N N . ASP A 1 288 ? 31.285 48.200 -8.814 1.00 64.14 288 ASP A N 1
ATOM 2084 C CA . ASP A 1 288 ? 30.806 49.300 -7.934 1.00 61.13 288 ASP A CA 1
ATOM 2085 C C . ASP A 1 288 ? 29.310 49.522 -8.137 1.00 54.09 288 ASP A C 1
ATOM 2086 O O . ASP A 1 288 ? 28.612 49.553 -7.151 1.00 62.19 288 ASP A O 1
ATOM 2091 N N . GLN A 1 289 ? 28.829 49.627 -9.365 1.00 56.64 289 GLN A N 1
ATOM 2092 C CA . GLN A 1 289 ? 27.377 49.768 -9.643 1.00 54.36 289 GLN A CA 1
ATOM 2093 C C . GLN A 1 289 ? 26.621 48.542 -9.109 1.00 62.05 289 GLN A C 1
ATOM 2094 O O . GLN A 1 289 ? 25.441 48.687 -8.711 1.00 61.08 289 GLN A O 1
ATOM 2100 N N . THR A 1 290 ? 27.239 47.359 -9.129 1.00 59.15 290 THR A N 1
ATOM 2101 C CA . THR A 1 290 ? 26.587 46.128 -8.623 1.00 57.02 290 THR A CA 1
ATOM 2102 C C . THR A 1 290 ? 26.480 46.227 -7.095 1.00 58.32 290 THR A C 1
ATOM 2103 O O . THR A 1 290 ? 25.381 46.000 -6.573 1.00 54.00 290 THR A O 1
ATOM 2107 N N . ARG A 1 291 ? 27.568 46.562 -6.406 1.00 58.72 291 ARG A N 1
ATOM 2108 C CA . ARG A 1 291 ? 27.584 46.621 -4.916 1.00 65.39 291 ARG A CA 1
ATOM 2109 C C . ARG A 1 291 ? 26.617 47.719 -4.443 1.00 68.61 291 ARG A C 1
ATOM 2110 O O . ARG A 1 291 ? 25.859 47.407 -3.520 1.00 62.35 291 ARG A O 1
ATOM 2118 N N . SER A 1 292 ? 26.512 48.871 -5.129 1.00 59.61 292 SER A N 1
ATOM 2119 C CA . SER A 1 292 ? 25.505 49.921 -4.806 1.00 64.98 292 SER A CA 1
ATOM 2120 C C . SER A 1 292 ? 24.089 49.362 -4.919 1.00 56.30 292 SER A C 1
ATOM 2121 O O . SER A 1 292 ? 23.312 49.579 -3.996 1.00 65.53 292 SER A O 1
ATOM 2124 N N . PHE A 1 293 ? 23.760 48.718 -6.033 1.00 56.67 293 PHE A N 1
ATOM 2125 C CA . PHE A 1 293 ? 22.434 48.081 -6.282 1.00 58.79 293 PHE A CA 1
ATOM 2126 C C . PHE A 1 293 ? 22.131 47.057 -5.183 1.00 57.44 293 PHE A C 1
ATOM 2127 O O . PHE A 1 293 ? 21.050 47.113 -4.632 1.00 59.22 293 PHE A O 1
ATOM 2135 N N . LEU A 1 294 ? 23.084 46.202 -4.822 1.00 64.12 294 LEU A N 1
ATOM 2136 C CA . LEU A 1 294 ? 22.847 45.105 -3.849 1.00 68.60 294 LEU A CA 1
ATOM 2137 C C . LEU A 1 294 ? 22.750 45.644 -2.419 1.00 69.57 294 LEU A C 1
ATOM 2138 O O . LEU A 1 294 ? 21.956 45.068 -1.665 1.00 73.59 294 LEU A O 1
ATOM 2143 N N . SER A 1 295 ? 23.567 46.630 -2.035 1.00 73.54 295 SER A N 1
ATOM 2144 C CA . SER A 1 295 ? 23.708 47.061 -0.614 1.00 76.59 295 SER A CA 1
ATOM 2145 C C . SER A 1 295 ? 22.602 48.062 -0.258 1.00 70.04 295 SER A C 1
ATOM 2146 O O . SER A 1 295 ? 22.247 48.103 0.924 1.00 84.46 295 SER A O 1
ATOM 2149 N N . LEU A 1 296 ? 22.081 48.825 -1.225 1.00 66.71 296 LEU A N 1
ATOM 2150 C CA . LEU A 1 296 ? 20.984 49.818 -1.035 1.00 75.34 296 LEU A CA 1
ATOM 2151 C C . LEU A 1 296 ? 19.634 49.134 -1.273 1.00 74.55 296 LEU A C 1
ATOM 2152 O O . LEU A 1 296 ? 18.608 49.819 -1.129 1.00 82.09 296 LEU A O 1
ATOM 2154 N N . PHE A 1 297 ? 19.619 47.837 -1.605 1.00 75.26 297 PHE A N 1
ATOM 2155 C CA . PHE A 1 297 ? 18.360 47.129 -1.952 1.00 74.45 297 PHE A CA 1
ATOM 2156 C C . PHE A 1 297 ? 17.470 47.131 -0.708 1.00 69.21 297 PHE A C 1
ATOM 2157 O O . PHE A 1 297 ? 16.279 47.377 -0.852 1.00 72.59 297 PHE A O 1
ATOM 2165 N N . VAL A 1 298 ? 18.066 46.907 0.467 1.00 72.98 298 VAL A N 1
ATOM 2166 C CA . VAL A 1 298 ? 17.362 46.715 1.770 1.00 71.82 298 VAL A CA 1
ATOM 2167 C C . VAL A 1 298 ? 16.962 48.059 2.384 1.00 66.88 298 VAL A C 1
ATOM 2168 O O . VAL A 1 298 ? 16.198 47.987 3.337 1.00 81.12 298 VAL A O 1
ATOM 2172 N N . LEU A 1 299 ? 17.496 49.197 1.909 1.00 75.97 299 LEU A N 1
ATOM 2173 C CA . LEU A 1 299 ? 17.274 50.567 2.472 1.00 81.73 299 LEU A CA 1
ATOM 2174 C C . LEU A 1 299 ? 16.027 51.213 1.846 1.00 79.60 299 LEU A C 1
ATOM 2175 O O . LEU A 1 299 ? 15.656 52.311 2.283 1.00 93.92 299 LEU A O 1
ATOM 2180 N N . GLU A 1 300 ? 15.387 50.540 0.888 1.00 83.38 300 GLU A N 1
ATOM 2181 C CA . GLU A 1 300 ? 14.186 51.023 0.149 1.00 80.62 300 GLU A CA 1
ATOM 2182 C C . GLU A 1 300 ? 13.268 49.815 -0.123 1.00 84.38 300 GLU A C 1
ATOM 2183 O O . GLU A 1 300 ? 13.780 48.670 -0.166 1.00 86.21 300 GLU A O 1
ATOM 2185 N N . HIS A 1 301 ? 11.958 50.038 -0.279 1.00 73.57 301 HIS A N 1
ATOM 2186 C CA . HIS A 1 301 ? 10.999 49.059 -0.873 1.00 69.84 301 HIS A CA 1
ATOM 2187 C C . HIS A 1 301 ? 11.249 48.999 -2.395 1.00 80.72 301 HIS A C 1
ATOM 2188 O O . HIS A 1 301 ? 11.403 50.081 -3.001 1.00 88.61 301 HIS A O 1
ATOM 2195 N N . HIS A 1 302 ? 11.302 47.802 -3.001 1.00 88.84 302 HIS A N 1
ATOM 2196 C CA . HIS A 1 302 ? 11.545 47.597 -4.463 1.00 95.05 302 HIS A CA 1
ATOM 2197 C C . HIS A 1 302 ? 10.551 46.560 -5.019 1.00 92.88 302 HIS A C 1
ATOM 2198 O O . HIS A 1 302 ? 9.625 46.880 -5.803 1.00 90.24 302 HIS A O 1
ATOM 2200 N N . MET B 1 1 ? 7.720 42.261 -76.788 1.00 93.31 1 MET B N 1
ATOM 2201 C CA . MET B 1 1 ? 8.582 42.728 -75.675 1.00 88.90 1 MET B CA 1
ATOM 2202 C C . MET B 1 1 ? 7.723 43.516 -74.680 1.00 89.45 1 MET B C 1
ATOM 2203 O O . MET B 1 1 ? 7.341 44.676 -74.963 1.00 94.45 1 MET B O 1
ATOM 2208 N N . ILE B 1 2 ? 7.435 42.901 -73.543 1.00 72.74 2 ILE B N 1
ATOM 2209 C CA . ILE B 1 2 ? 6.712 43.543 -72.413 1.00 74.16 2 ILE B CA 1
ATOM 2210 C C . ILE B 1 2 ? 7.702 44.421 -71.643 1.00 64.82 2 ILE B C 1
ATOM 2211 O O . ILE B 1 2 ? 8.758 43.896 -71.208 1.00 59.43 2 ILE B O 1
ATOM 2216 N N . ARG B 1 3 ? 7.357 45.687 -71.446 1.00 57.42 3 ARG B N 1
ATOM 2217 C CA . ARG B 1 3 ? 8.158 46.638 -70.631 1.00 59.77 3 ARG B CA 1
ATOM 2218 C C . ARG B 1 3 ? 7.414 46.878 -69.306 1.00 66.08 3 ARG B C 1
ATOM 2219 O O . ARG B 1 3 ? 6.249 47.351 -69.345 1.00 63.70 3 ARG B O 1
ATOM 2223 N N . VAL B 1 4 ? 8.065 46.523 -68.192 1.00 65.48 4 VAL B N 1
ATOM 2224 C CA . VAL B 1 4 ? 7.500 46.519 -66.810 1.00 59.41 4 VAL B CA 1
ATOM 2225 C C . VAL B 1 4 ? 8.298 47.481 -65.933 1.00 56.90 4 VAL B C 1
ATOM 2226 O O . VAL B 1 4 ? 9.557 47.398 -65.928 1.00 54.28 4 VAL B O 1
ATOM 2230 N N . ALA B 1 5 ? 7.593 48.312 -65.164 1.00 53.33 5 ALA B N 1
ATOM 2231 C CA . ALA B 1 5 ? 8.147 49.027 -63.992 1.00 53.72 5 ALA B CA 1
ATOM 2232 C C . ALA B 1 5 ? 7.608 48.366 -62.722 1.00 52.17 5 ALA B C 1
ATOM 2233 O O . ALA B 1 5 ? 6.392 48.097 -62.644 1.00 52.03 5 ALA B O 1
ATOM 2235 N N . CYS B 1 6 ? 8.493 48.055 -61.779 1.00 52.29 6 CYS B N 1
ATOM 2236 C CA . CYS B 1 6 ? 8.109 47.563 -60.430 1.00 49.22 6 CYS B CA 1
ATOM 2237 C C . CYS B 1 6 ? 8.569 48.602 -59.412 1.00 50.38 6 CYS B C 1
ATOM 2238 O O . CYS B 1 6 ? 9.789 48.853 -59.313 1.00 45.10 6 CYS B O 1
ATOM 2241 N N . VAL B 1 7 ? 7.600 49.184 -58.706 1.00 48.22 7 VAL B N 1
ATOM 2242 C CA . VAL B 1 7 ? 7.799 50.272 -57.711 1.00 47.89 7 VAL B CA 1
ATOM 2243 C C . VAL B 1 7 ? 7.534 49.700 -56.324 1.00 48.65 7 VAL B C 1
ATOM 2244 O O . VAL B 1 7 ? 6.504 49.033 -56.129 1.00 46.85 7 VAL B O 1
ATOM 2248 N N . GLY B 1 8 ? 8.440 49.926 -55.387 1.00 46.72 8 GLY B N 1
ATOM 2249 C CA . GLY B 1 8 ? 8.285 49.396 -54.029 1.00 44.90 8 GLY B CA 1
ATOM 2250 C C . GLY B 1 8 ? 9.613 49.235 -53.324 1.00 47.70 8 GLY B C 1
ATOM 2251 O O . GLY B 1 8 ? 10.527 50.074 -53.508 1.00 48.47 8 GLY B O 1
ATOM 2252 N N . ILE B 1 9 ? 9.687 48.211 -52.489 1.00 46.42 9 ILE B N 1
ATOM 2253 C CA . ILE B 1 9 ? 10.822 48.006 -51.559 1.00 43.44 9 ILE B CA 1
ATOM 2254 C C . ILE B 1 9 ? 11.694 46.861 -52.077 1.00 43.71 9 ILE B C 1
ATOM 2255 O O . ILE B 1 9 ? 11.180 45.943 -52.738 1.00 44.55 9 ILE B O 1
ATOM 2260 N N . THR B 1 10 ? 12.993 47.011 -51.856 1.00 48.53 10 THR B N 1
ATOM 2261 C CA . THR B 1 10 ? 14.025 45.960 -51.929 1.00 49.59 10 THR B CA 1
ATOM 2262 C C . THR B 1 10 ? 14.585 45.854 -50.506 1.00 47.38 10 THR B C 1
ATOM 2263 O O . THR B 1 10 ? 14.880 46.894 -49.922 1.00 46.01 10 THR B O 1
ATOM 2267 N N . VAL B 1 11 ? 14.629 44.656 -49.946 1.00 48.69 11 VAL B N 1
ATOM 2268 C CA . VAL B 1 11 ? 15.125 44.399 -48.560 1.00 47.29 11 VAL B CA 1
ATOM 2269 C C . VAL B 1 11 ? 15.975 43.123 -48.616 1.00 44.13 11 VAL B C 1
ATOM 2270 O O . VAL B 1 11 ? 15.712 42.280 -49.489 1.00 45.41 11 VAL B O 1
ATOM 2274 N N . MET B 1 12 ? 16.951 42.974 -47.733 1.00 41.63 12 MET B N 1
ATOM 2275 C CA . MET B 1 12 ? 17.766 41.735 -47.663 1.00 43.71 12 MET B CA 1
ATOM 2276 C C . MET B 1 12 ? 17.018 40.730 -46.791 1.00 43.90 12 MET B C 1
ATOM 2277 O O . MET B 1 12 ? 16.682 41.083 -45.657 1.00 44.39 12 MET B O 1
ATOM 2282 N N . ASP B 1 13 ? 16.704 39.554 -47.342 1.00 48.42 13 ASP B N 1
ATOM 2283 C CA . ASP B 1 13 ? 16.037 38.442 -46.618 1.00 44.13 13 ASP B CA 1
ATOM 2284 C C . ASP B 1 13 ? 17.093 37.583 -45.915 1.00 50.09 13 ASP B C 1
ATOM 2285 O O . ASP B 1 13 ? 18.025 37.056 -46.575 1.00 46.70 13 ASP B O 1
ATOM 2290 N N . ARG B 1 14 ? 16.975 37.497 -44.598 1.00 48.23 14 ARG B N 1
ATOM 2291 C CA . ARG B 1 14 ? 17.780 36.594 -43.750 1.00 42.22 14 ARG B CA 1
ATOM 2292 C C . ARG B 1 14 ? 16.861 35.441 -43.365 1.00 44.45 14 ARG B C 1
ATOM 2293 O O . ARG B 1 14 ? 16.020 35.626 -42.469 1.00 45.21 14 ARG B O 1
ATOM 2301 N N . ILE B 1 15 ? 16.981 34.313 -44.064 1.00 42.78 15 ILE B N 1
ATOM 2302 C CA . ILE B 1 15 ? 15.996 33.202 -43.969 1.00 46.98 15 ILE B CA 1
ATOM 2303 C C . ILE B 1 15 ? 16.596 32.033 -43.175 1.00 49.92 15 ILE B C 1
ATOM 2304 O O . ILE B 1 15 ? 17.624 31.458 -43.587 1.00 53.52 15 ILE B O 1
ATOM 2309 N N . TYR B 1 16 ? 15.910 31.689 -42.087 1.00 44.61 16 TYR B N 1
ATOM 2310 C CA . TYR B 1 16 ? 16.256 30.624 -41.127 1.00 48.84 16 TYR B CA 1
ATOM 2311 C C . TYR B 1 16 ? 15.298 29.460 -41.369 1.00 50.27 16 TYR B C 1
ATOM 2312 O O . TYR B 1 16 ? 14.071 29.655 -41.271 1.00 46.41 16 TYR B O 1
ATOM 2321 N N . TYR B 1 17 ? 15.840 28.295 -41.711 1.00 50.75 17 TYR B N 1
ATOM 2322 C CA . TYR B 1 17 ? 15.049 27.042 -41.896 1.00 52.89 17 TYR B CA 1
ATOM 2323 C C . TYR B 1 17 ? 15.056 26.305 -40.572 1.00 50.80 17 TYR B C 1
ATOM 2324 O O . TYR B 1 17 ? 16.124 25.875 -40.161 1.00 58.53 17 TYR B O 1
ATOM 2333 N N . VAL B 1 18 ? 13.895 26.197 -39.946 1.00 51.86 18 VAL B N 1
ATOM 2334 C CA . VAL B 1 18 ? 13.696 25.643 -38.577 1.00 53.15 18 VAL B CA 1
ATOM 2335 C C . VAL B 1 18 ? 12.891 24.340 -38.666 1.00 53.59 18 VAL B C 1
ATOM 2336 O O . VAL B 1 18 ? 12.231 24.116 -39.692 1.00 59.26 18 VAL B O 1
ATOM 2340 N N . GLU B 1 19 ? 12.918 23.550 -37.597 1.00 57.56 19 GLU B N 1
ATOM 2341 C CA . GLU B 1 19 ? 12.155 22.289 -37.422 1.00 62.53 19 GLU B CA 1
ATOM 2342 C C . GLU B 1 19 ? 10.666 22.629 -37.423 1.00 68.53 19 GLU B C 1
ATOM 2343 O O . GLU B 1 19 ? 9.887 21.885 -38.055 1.00 71.49 19 GLU B O 1
ATOM 2345 N N . GLY B 1 20 ? 10.304 23.722 -36.745 1.00 63.40 20 GLY B N 1
ATOM 2346 C CA . GLY B 1 20 ? 8.920 24.216 -36.622 1.00 57.72 20 GLY B CA 1
ATOM 2347 C C . GLY B 1 20 ? 8.888 25.710 -36.338 1.00 56.76 20 GLY B C 1
ATOM 2348 O O . GLY B 1 20 ? 9.882 26.254 -35.845 1.00 56.59 20 GLY B O 1
ATOM 2349 N N . LEU B 1 21 ? 7.793 26.377 -36.684 1.00 56.40 21 LEU B N 1
ATOM 2350 C CA . LEU B 1 21 ? 7.646 27.817 -36.407 1.00 57.05 21 LEU B CA 1
ATOM 2351 C C . LEU B 1 21 ? 7.614 27.967 -34.892 1.00 64.46 21 LEU B C 1
ATOM 2352 O O . LEU B 1 21 ? 6.894 27.256 -34.207 1.00 65.88 21 LEU B O 1
ATOM 2357 N N . PRO B 1 22 ? 8.467 28.830 -34.309 1.00 61.97 22 PRO B N 1
ATOM 2358 C CA . PRO B 1 22 ? 8.397 29.100 -32.879 1.00 65.54 22 PRO B CA 1
ATOM 2359 C C . PRO B 1 22 ? 6.995 29.591 -32.473 1.00 71.95 22 PRO B C 1
ATOM 2360 O O . PRO B 1 22 ? 6.554 30.613 -32.960 1.00 85.32 22 PRO B O 1
ATOM 2364 N N . THR B 1 23 ? 6.321 28.809 -31.628 1.00 80.24 23 THR B N 1
ATOM 2365 C CA . THR B 1 23 ? 5.004 29.124 -31.006 1.00 79.63 23 THR B CA 1
ATOM 2366 C C . THR B 1 23 ? 5.179 29.680 -29.584 1.00 81.12 23 THR B C 1
ATOM 2367 O O . THR B 1 23 ? 4.159 29.858 -28.929 1.00 85.51 23 THR B O 1
ATOM 2371 N N . GLU B 1 24 ? 6.395 29.893 -29.084 1.00 76.32 24 GLU B N 1
ATOM 2372 C CA . GLU B 1 24 ? 6.599 30.488 -27.742 1.00 73.84 24 GLU B CA 1
ATOM 2373 C C . GLU B 1 24 ? 8.037 30.969 -27.575 1.00 61.41 24 GLU B C 1
ATOM 2374 O O . GLU B 1 24 ? 8.915 30.574 -28.351 1.00 58.02 24 GLU B O 1
ATOM 2380 N N . SER B 1 25 ? 8.264 31.728 -26.517 1.00 54.71 25 SER B N 1
ATOM 2381 C CA . SER B 1 25 ? 9.594 32.268 -26.170 1.00 57.70 25 SER B CA 1
ATOM 2382 C C . SER B 1 25 ? 10.557 31.098 -25.973 1.00 61.96 25 SER B C 1
ATOM 2383 O O . SER B 1 25 ? 10.096 29.997 -25.555 1.00 51.81 25 SER B O 1
ATOM 2386 N N . GLY B 1 26 ? 11.829 31.300 -26.312 1.00 50.61 26 GLY B N 1
ATOM 2387 C CA . GLY B 1 26 ? 12.869 30.284 -26.090 1.00 50.48 26 GLY B CA 1
ATOM 2388 C C . GLY B 1 26 ? 13.995 30.367 -27.102 1.00 50.18 26 GLY B C 1
ATOM 2389 O O . GLY B 1 26 ? 14.026 31.311 -27.918 1.00 53.30 26 GLY B O 1
ATOM 2390 N N . LYS B 1 27 ? 14.864 29.362 -27.069 1.00 48.52 27 LYS B N 1
ATOM 2391 C CA . LYS B 1 27 ? 16.040 29.228 -27.950 1.00 52.14 27 LYS B CA 1
ATOM 2392 C C . LYS B 1 27 ? 15.777 28.097 -28.923 1.00 46.88 27 LYS B C 1
ATOM 2393 O O . LYS B 1 27 ? 15.479 26.991 -28.466 1.00 48.21 27 LYS B O 1
ATOM 2399 N N . TYR B 1 28 ? 15.958 28.380 -30.204 1.00 45.83 28 TYR B N 1
ATOM 2400 C CA . TYR B 1 28 ? 15.815 27.422 -31.323 1.00 51.73 28 TYR B CA 1
ATOM 2401 C C . TYR B 1 28 ? 17.082 27.466 -32.175 1.00 49.15 28 TYR B C 1
ATOM 2402 O O . TYR B 1 28 ? 17.763 28.497 -32.233 1.00 47.24 28 TYR B O 1
ATOM 2411 N N . VAL B 1 29 ? 17.332 26.371 -32.880 1.00 48.22 29 VAL B N 1
ATOM 2412 C CA . VAL B 1 29 ? 18.474 26.245 -33.816 1.00 50.35 29 VAL B CA 1
ATOM 2413 C C . VAL B 1 29 ? 17.911 26.054 -35.217 1.00 48.88 29 VAL B C 1
ATOM 2414 O O . VAL B 1 29 ? 17.114 25.154 -35.395 1.00 52.64 29 VAL B O 1
ATOM 2418 N N . ALA B 1 30 ? 18.318 26.905 -36.149 1.00 46.32 30 ALA B N 1
ATOM 2419 C CA . ALA B 1 30 ? 18.072 26.763 -37.594 1.00 51.47 30 ALA B CA 1
ATOM 2420 C C . ALA B 1 30 ? 18.960 25.643 -38.138 1.00 50.61 30 ALA B C 1
ATOM 2421 O O . ALA B 1 30 ? 20.138 25.696 -37.880 1.00 49.95 30 ALA B O 1
ATOM 2423 N N . ARG B 1 31 ? 18.375 24.734 -38.918 1.00 58.71 31 ARG B N 1
ATOM 2424 C CA . ARG B 1 31 ? 19.040 23.619 -39.652 1.00 57.29 31 ARG B CA 1
ATOM 2425 C C . ARG B 1 31 ? 19.804 24.196 -40.833 1.00 51.47 31 ARG B C 1
ATOM 2426 O O . ARG B 1 31 ? 20.713 23.546 -41.312 1.00 52.49 31 ARG B O 1
ATOM 2434 N N . ASN B 1 32 ? 19.392 25.358 -41.316 1.00 48.90 32 ASN B N 1
ATOM 2435 C CA . ASN B 1 32 ? 20.014 25.979 -42.500 1.00 48.27 32 ASN B CA 1
ATOM 2436 C C . ASN B 1 32 ? 19.643 27.457 -42.570 1.00 47.83 32 ASN B C 1
ATOM 2437 O O . ASN B 1 32 ? 18.698 27.897 -41.883 1.00 44.96 32 ASN B O 1
ATOM 2442 N N . TYR B 1 33 ? 20.370 28.198 -43.386 1.00 47.88 33 TYR B N 1
ATOM 2443 C CA . TYR B 1 33 ? 20.233 29.660 -43.493 1.00 51.28 33 TYR B CA 1
ATOM 2444 C C . TYR B 1 33 ? 20.596 30.070 -44.917 1.00 55.17 33 TYR B C 1
ATOM 2445 O O . TYR B 1 33 ? 21.589 29.573 -45.461 1.00 56.60 33 TYR B O 1
ATOM 2454 N N . THR B 1 34 ? 19.834 30.986 -45.489 1.00 55.00 34 THR B N 1
ATOM 2455 C CA . THR B 1 34 ? 20.219 31.629 -46.764 1.00 53.90 34 THR B CA 1
ATOM 2456 C C . THR B 1 34 ? 19.914 33.123 -46.657 1.00 53.20 34 THR B C 1
ATOM 2457 O O . THR B 1 34 ? 18.908 33.491 -46.032 1.00 52.57 34 THR B O 1
ATOM 2461 N N . GLU B 1 35 ? 20.815 33.930 -47.203 1.00 55.78 35 GLU B N 1
ATOM 2462 C CA . GLU B 1 35 ? 20.703 35.399 -47.279 1.00 56.88 35 GLU B CA 1
ATOM 2463 C C . GLU B 1 35 ? 20.463 35.762 -48.747 1.00 56.62 35 GLU B C 1
ATOM 2464 O O . GLU B 1 35 ? 21.335 35.518 -49.552 1.00 57.54 35 GLU B O 1
ATOM 2470 N N . VAL B 1 36 ? 19.299 36.304 -49.079 1.00 52.70 36 VAL B N 1
ATOM 2471 C CA . VAL B 1 36 ? 18.893 36.545 -50.492 1.00 54.95 36 VAL B CA 1
ATOM 2472 C C . VAL B 1 36 ? 18.067 37.834 -50.565 1.00 53.20 36 VAL B C 1
ATOM 2473 O O . VAL B 1 36 ? 17.376 38.153 -49.597 1.00 51.77 36 VAL B O 1
ATOM 2477 N N . GLY B 1 37 ? 18.169 38.560 -51.675 1.00 45.95 37 GLY B N 1
ATOM 2478 C CA . GLY B 1 37 ? 17.330 39.746 -51.932 1.00 50.77 37 GLY B CA 1
ATOM 2479 C C . GLY B 1 37 ? 15.852 39.396 -51.915 1.00 48.14 37 GLY B C 1
ATOM 2480 O O . GLY B 1 37 ? 15.464 38.269 -52.365 1.00 45.96 37 GLY B O 1
ATOM 2481 N N . GLY B 1 38 ? 15.047 40.333 -51.429 1.00 46.67 38 GLY B N 1
ATOM 2482 C CA . GLY B 1 38 ? 13.580 40.195 -51.380 1.00 48.58 38 GLY B CA 1
ATOM 2483 C C . GLY B 1 38 ? 12.904 41.543 -51.414 1.00 47.23 38 GLY B C 1
ATOM 2484 O O . GLY B 1 38 ? 13.555 42.529 -51.818 1.00 45.93 38 GLY B O 1
ATOM 2485 N N . GLY B 1 39 ? 11.658 41.593 -50.948 1.00 48.66 39 GLY B N 1
ATOM 2486 C CA . GLY B 1 39 ? 10.787 42.783 -51.068 1.00 52.69 39 GLY B CA 1
ATOM 2487 C C . GLY B 1 39 ? 9.822 42.576 -52.228 1.00 50.87 39 GLY B C 1
ATOM 2488 O O . GLY B 1 39 ? 10.225 42.065 -53.278 1.00 47.52 39 GLY B O 1
ATOM 2489 N N . PRO B 1 40 ? 8.510 42.831 -52.032 1.00 50.66 40 PRO B N 1
ATOM 2490 C CA . PRO B 1 40 ? 7.511 42.385 -52.999 1.00 50.84 40 PRO B CA 1
ATOM 2491 C C . PRO B 1 40 ? 7.792 42.893 -54.415 1.00 52.22 40 PRO B C 1
ATOM 2492 O O . PRO B 1 40 ? 7.903 42.046 -55.274 1.00 51.53 40 PRO B O 1
ATOM 2496 N N . ALA B 1 41 ? 7.975 44.205 -54.611 1.00 47.02 41 ALA B N 1
ATOM 2497 C CA . ALA B 1 41 ? 8.201 44.792 -55.941 1.00 49.85 41 ALA B CA 1
ATOM 2498 C C . ALA B 1 41 ? 9.512 44.254 -56.517 1.00 50.25 41 ALA B C 1
ATOM 2499 O O . ALA B 1 41 ? 9.565 43.996 -57.719 1.00 52.20 41 ALA B O 1
ATOM 2501 N N . ALA B 1 42 ? 10.557 44.130 -55.711 1.00 43.50 42 ALA B N 1
ATOM 2502 C CA . ALA B 1 42 ? 11.892 43.725 -56.226 1.00 49.74 42 ALA B CA 1
ATOM 2503 C C . ALA B 1 42 ? 11.851 42.262 -56.704 1.00 45.56 42 ALA B C 1
ATOM 2504 O O . ALA B 1 42 ? 12.379 41.958 -57.760 1.00 45.71 42 ALA B O 1
ATOM 2506 N N . THR B 1 43 ? 11.234 41.371 -55.947 1.00 49.79 43 THR B N 1
ATOM 2507 C CA . THR B 1 43 ? 11.142 39.941 -56.319 1.00 50.82 43 THR B CA 1
ATOM 2508 C C . THR B 1 43 ? 10.180 39.821 -57.506 1.00 54.63 43 THR B C 1
ATOM 2509 O O . THR B 1 43 ? 10.431 38.974 -58.381 1.00 50.59 43 THR B O 1
ATOM 2513 N N . ALA B 1 44 ? 9.130 40.644 -57.554 1.00 55.30 44 ALA B N 1
ATOM 2514 C CA . ALA B 1 44 ? 8.180 40.667 -58.687 1.00 54.09 44 ALA B CA 1
ATOM 2515 C C . ALA B 1 44 ? 8.948 41.052 -59.960 1.00 51.46 44 ALA B C 1
ATOM 2516 O O . ALA B 1 44 ? 8.747 40.401 -60.981 1.00 55.96 44 ALA B O 1
ATOM 2518 N N . ALA B 1 45 ? 9.840 42.035 -59.879 1.00 48.51 45 ALA B N 1
ATOM 2519 C CA . ALA B 1 45 ? 10.706 42.467 -60.994 1.00 47.33 45 ALA B CA 1
ATOM 2520 C C . ALA B 1 45 ? 11.556 41.285 -61.490 1.00 55.57 45 ALA B C 1
ATOM 2521 O O . ALA B 1 45 ? 11.722 41.124 -62.716 1.00 51.22 45 ALA B O 1
ATOM 2523 N N . VAL B 1 46 ? 12.088 40.482 -60.576 1.00 51.37 46 VAL B N 1
ATOM 2524 C CA . VAL B 1 46 ? 12.957 39.326 -60.921 1.00 49.70 46 VAL B CA 1
ATOM 2525 C C . VAL B 1 46 ? 12.104 38.302 -61.672 1.00 52.88 46 VAL B C 1
ATOM 2526 O O . VAL B 1 46 ? 12.555 37.797 -62.714 1.00 51.56 46 VAL B O 1
ATOM 2530 N N . ALA B 1 47 ? 10.889 38.058 -61.201 1.00 51.26 47 ALA B N 1
ATOM 2531 C CA . ALA B 1 47 ? 9.924 37.153 -61.862 1.00 50.72 47 ALA B CA 1
ATOM 2532 C C . ALA B 1 47 ? 9.635 37.661 -63.281 1.00 53.15 47 ALA B C 1
ATOM 2533 O O . ALA B 1 47 ? 9.715 36.863 -64.218 1.00 58.71 47 ALA B O 1
ATOM 2535 N N . ALA B 1 48 ? 9.352 38.946 -63.441 1.00 51.26 48 ALA B N 1
ATOM 2536 C CA . ALA B 1 48 ? 9.069 39.570 -64.748 1.00 54.14 48 ALA B CA 1
ATOM 2537 C C . ALA B 1 48 ? 10.268 39.370 -65.684 1.00 56.52 48 ALA B C 1
ATOM 2538 O O . ALA B 1 48 ? 10.025 38.928 -66.838 1.00 56.84 48 ALA B O 1
ATOM 2540 N N . ALA B 1 49 ? 11.500 39.622 -65.208 1.00 58.78 49 ALA B N 1
ATOM 2541 C CA . ALA B 1 49 ? 12.757 39.471 -65.996 1.00 55.77 49 ALA B CA 1
ATOM 2542 C C . ALA B 1 49 ? 12.938 37.998 -66.393 1.00 57.21 49 ALA B C 1
ATOM 2543 O O . ALA B 1 49 ? 13.240 37.732 -67.543 1.00 53.05 49 ALA B O 1
ATOM 2545 N N . ARG B 1 50 ? 12.697 37.061 -65.479 1.00 58.27 50 ARG B N 1
ATOM 2546 C CA . ARG B 1 50 ? 12.828 35.612 -65.776 1.00 61.78 50 ARG B CA 1
ATOM 2547 C C . ARG B 1 50 ? 11.826 35.226 -66.867 1.00 61.48 50 ARG B C 1
ATOM 2548 O O . ARG B 1 50 ? 12.048 34.229 -67.543 1.00 60.72 50 ARG B O 1
ATOM 2556 N N . LEU B 1 51 ? 10.714 35.944 -66.970 1.00 56.01 51 LEU B N 1
ATOM 2557 C CA . LEU B 1 51 ? 9.608 35.571 -67.872 1.00 63.40 51 LEU B CA 1
ATOM 2558 C C . LEU B 1 51 ? 9.752 36.356 -69.179 1.00 57.91 51 LEU B C 1
ATOM 2559 O O . LEU B 1 51 ? 8.788 36.395 -69.914 1.00 67.12 51 LEU B O 1
ATOM 2564 N N . GLY B 1 52 ? 10.897 36.991 -69.427 1.00 64.44 52 GLY B N 1
ATOM 2565 C CA . GLY B 1 52 ? 11.223 37.586 -70.738 1.00 61.31 52 GLY B CA 1
ATOM 2566 C C . GLY B 1 52 ? 11.066 39.095 -70.797 1.00 62.77 52 GLY B C 1
ATOM 2567 O O . GLY B 1 52 ? 11.512 39.685 -71.806 1.00 59.01 52 GLY B O 1
ATOM 2568 N N . ALA B 1 53 ? 10.485 39.740 -69.787 1.00 58.35 53 ALA B N 1
ATOM 2569 C CA . ALA B 1 53 ? 10.161 41.191 -69.862 1.00 58.84 53 ALA B CA 1
ATOM 2570 C C . ALA B 1 53 ? 11.433 42.041 -69.719 1.00 52.59 53 ALA B C 1
ATOM 2571 O O . ALA B 1 53 ? 12.412 41.542 -69.153 1.00 59.00 53 ALA B O 1
ATOM 2573 N N . GLN B 1 54 ? 11.424 43.264 -70.263 1.00 55.10 54 GLN B N 1
ATOM 2574 C CA . GLN B 1 54 ? 12.374 44.366 -69.933 1.00 55.04 54 GLN B CA 1
ATOM 2575 C C . GLN B 1 54 ? 11.836 45.061 -68.679 1.00 57.74 54 GLN B C 1
ATOM 2576 O O . GLN B 1 54 ? 10.710 45.625 -68.715 1.00 51.42 54 GLN B O 1
ATOM 2578 N N . VAL B 1 55 ? 12.612 45.008 -67.597 1.00 59.22 55 VAL B N 1
ATOM 2579 C CA . VAL B 1 55 ? 12.123 45.335 -66.230 1.00 57.09 55 VAL B CA 1
ATOM 2580 C C . VAL B 1 55 ? 12.978 46.455 -65.657 1.00 51.40 55 VAL B C 1
ATOM 2581 O O . VAL B 1 55 ? 14.212 46.299 -65.636 1.00 54.46 55 VAL B O 1
ATOM 2585 N N . ASP B 1 56 ? 12.310 47.502 -65.163 1.00 49.84 56 ASP B N 1
ATOM 2586 C CA . ASP B 1 56 ? 12.884 48.500 -64.231 1.00 53.13 56 ASP B CA 1
ATOM 2587 C C . ASP B 1 56 ? 12.361 48.230 -62.822 1.00 58.55 56 ASP B C 1
ATOM 2588 O O . ASP B 1 56 ? 11.127 48.032 -62.647 1.00 51.68 56 ASP B O 1
ATOM 2593 N N . PHE B 1 57 ? 13.273 48.220 -61.853 1.00 54.06 57 PHE B N 1
ATOM 2594 C CA . PHE B 1 57 ? 12.920 48.285 -60.420 1.00 50.83 57 PHE B CA 1
ATOM 2595 C C . PHE B 1 57 ? 13.134 49.717 -59.958 1.00 50.10 57 PHE B C 1
ATOM 2596 O O . PHE B 1 57 ? 14.195 50.276 -60.211 1.00 52.08 57 PHE B O 1
ATOM 2604 N N . ILE B 1 58 ? 12.118 50.278 -59.306 1.00 48.48 58 ILE B N 1
ATOM 2605 C CA . ILE B 1 58 ? 12.133 51.674 -58.796 1.00 49.85 58 ILE B CA 1
ATOM 2606 C C . ILE B 1 58 ? 11.832 51.630 -57.297 1.00 50.94 58 ILE B C 1
ATOM 2607 O O . ILE B 1 58 ? 10.672 51.409 -56.901 1.00 49.19 58 ILE B O 1
ATOM 2612 N N . GLY B 1 59 ? 12.861 51.835 -56.485 1.00 47.69 59 GLY B N 1
ATOM 2613 C CA . GLY B 1 59 ? 12.733 51.845 -55.025 1.00 46.63 59 GLY B CA 1
ATOM 2614 C C . GLY B 1 59 ? 13.800 52.688 -54.411 1.00 44.19 59 GLY B C 1
ATOM 2615 O O . GLY B 1 59 ? 14.374 53.556 -55.101 1.00 47.80 59 GLY B O 1
ATOM 2616 N N . ARG B 1 60 ? 14.103 52.395 -53.161 1.00 49.92 60 ARG B N 1
ATOM 2617 C CA . ARG B 1 60 ? 15.073 53.196 -52.383 1.00 49.32 60 ARG B CA 1
ATOM 2618 C C . ARG B 1 60 ? 15.981 52.218 -51.654 1.00 48.09 60 ARG B C 1
ATOM 2619 O O . ARG B 1 60 ? 15.473 51.230 -51.069 1.00 46.19 60 ARG B O 1
ATOM 2627 N N . VAL B 1 61 ? 17.270 52.506 -51.698 1.00 42.84 61 VAL B N 1
ATOM 2628 C CA . VAL B 1 61 ? 18.273 51.837 -50.841 1.00 48.12 61 VAL B CA 1
ATOM 2629 C C . VAL B 1 61 ? 19.125 52.909 -50.162 1.00 48.52 61 VAL B C 1
ATOM 2630 O O . VAL B 1 61 ? 19.150 54.097 -50.610 1.00 47.95 61 VAL B O 1
ATOM 2634 N N . GLY B 1 62 ? 19.839 52.487 -49.128 1.00 48.55 62 GLY B N 1
ATOM 2635 C CA . GLY B 1 62 ? 20.983 53.241 -48.587 1.00 52.69 62 GLY B CA 1
ATOM 2636 C C . GLY B 1 62 ? 22.224 53.005 -49.435 1.00 55.54 62 GLY B C 1
ATOM 2637 O O . GLY B 1 62 ? 22.135 52.265 -50.427 1.00 51.60 62 GLY B O 1
ATOM 2638 N N . ASP B 1 63 ? 23.350 53.551 -48.982 1.00 57.78 63 ASP B N 1
ATOM 2639 C CA . ASP B 1 63 ? 24.702 53.401 -49.572 1.00 60.36 63 ASP B CA 1
ATOM 2640 C C . ASP B 1 63 ? 25.530 52.388 -48.746 1.00 52.05 63 ASP B C 1
ATOM 2641 O O . ASP B 1 63 ? 26.748 52.378 -48.879 1.00 62.86 63 ASP B O 1
ATOM 2646 N N . ASP B 1 64 ? 24.906 51.610 -47.869 1.00 51.69 64 ASP B N 1
ATOM 2647 C CA . ASP B 1 64 ? 25.579 50.538 -47.096 1.00 54.01 64 ASP B CA 1
ATOM 2648 C C . ASP B 1 64 ? 25.874 49.361 -48.043 1.00 51.77 64 ASP B C 1
ATOM 2649 O O . ASP B 1 64 ? 25.396 49.391 -49.181 1.00 57.92 64 ASP B O 1
ATOM 2654 N N . ASP B 1 65 ? 26.626 48.365 -47.578 1.00 54.73 65 ASP B N 1
ATOM 2655 C CA . ASP B 1 65 ? 26.913 47.108 -48.316 1.00 55.38 65 ASP B CA 1
ATOM 2656 C C . ASP B 1 65 ? 25.590 46.468 -48.747 1.00 49.69 65 ASP B C 1
ATOM 2657 O O . ASP B 1 65 ? 25.470 46.113 -49.915 1.00 56.69 65 ASP B O 1
ATOM 2662 N N . THR B 1 66 ? 24.631 46.331 -47.826 1.00 53.53 66 THR B N 1
ATOM 2663 C CA . THR B 1 66 ? 23.275 45.773 -48.083 1.00 53.49 66 THR B CA 1
ATOM 2664 C C . THR B 1 66 ? 22.673 46.426 -49.344 1.00 49.80 66 THR B C 1
ATOM 2665 O O . THR B 1 66 ? 22.299 45.695 -50.268 1.00 47.63 66 THR B O 1
ATOM 2669 N N . GLY B 1 67 ? 22.609 47.755 -49.388 1.00 46.62 67 GLY B N 1
ATOM 2670 C CA . GLY B 1 67 ? 22.012 48.486 -50.519 1.00 53.86 67 GLY B CA 1
ATOM 2671 C C . GLY B 1 67 ? 22.682 48.096 -51.815 1.00 51.60 67 GLY B C 1
ATOM 2672 O O . GLY B 1 67 ? 21.983 47.686 -52.780 1.00 58.02 67 GLY B O 1
ATOM 2673 N N . ASN B 1 68 ? 24.008 48.109 -51.811 1.00 50.18 68 ASN B N 1
ATOM 2674 C CA . ASN B 1 68 ? 24.808 47.854 -53.032 1.00 47.81 68 ASN B CA 1
ATOM 2675 C C . ASN B 1 68 ? 24.617 46.401 -53.441 1.00 46.31 68 ASN B C 1
ATOM 2676 O O . ASN B 1 68 ? 24.504 46.148 -54.651 1.00 50.78 68 ASN B O 1
ATOM 2681 N N . SER B 1 69 ? 24.518 45.495 -52.474 1.00 46.39 69 SER B N 1
ATOM 2682 C CA . SER B 1 69 ? 24.275 44.051 -52.739 1.00 55.39 69 SER B CA 1
ATOM 2683 C C . SER B 1 69 ? 22.866 43.859 -53.328 1.00 50.96 69 SER B C 1
ATOM 2684 O O . SER B 1 69 ? 22.729 43.097 -54.264 1.00 51.31 69 SER B O 1
ATOM 2687 N N . LEU B 1 70 ? 21.853 44.542 -52.801 1.00 50.97 70 LEU B N 1
ATOM 2688 C CA . LEU B 1 70 ? 20.455 44.389 -53.268 1.00 49.69 70 LEU B CA 1
ATOM 2689 C C . LEU B 1 70 ? 20.370 44.746 -54.745 1.00 49.33 70 LEU B C 1
ATOM 2690 O O . LEU B 1 70 ? 19.770 43.960 -55.496 1.00 44.05 70 LEU B O 1
ATOM 2695 N N . LEU B 1 71 ? 20.960 45.880 -55.123 1.00 47.30 71 LEU B N 1
ATOM 2696 C CA . LEU B 1 71 ? 20.976 46.400 -56.515 1.00 50.24 71 LEU B CA 1
ATOM 2697 C C . LEU B 1 71 ? 21.850 45.525 -57.428 1.00 52.22 71 LEU B C 1
ATOM 2698 O O . LEU B 1 71 ? 21.411 45.225 -58.534 1.00 53.37 71 LEU B O 1
ATOM 2703 N N . ALA B 1 72 ? 23.030 45.110 -56.989 1.00 56.04 72 ALA B N 1
ATOM 2704 C CA . ALA B 1 72 ? 23.927 44.228 -57.769 1.00 51.13 72 ALA B CA 1
ATOM 2705 C C . ALA B 1 72 ? 23.209 42.908 -58.047 1.00 52.22 72 ALA B C 1
ATOM 2706 O O . ALA B 1 72 ? 23.307 42.392 -59.170 1.00 60.23 72 ALA B O 1
ATOM 2708 N N . GLU B 1 73 ? 22.486 42.371 -57.064 1.00 52.29 73 GLU B N 1
ATOM 2709 C CA . GLU B 1 73 ? 21.745 41.098 -57.253 1.00 50.87 73 GLU B CA 1
ATOM 2710 C C . GLU B 1 73 ? 20.645 41.307 -58.309 1.00 55.56 73 GLU B C 1
ATOM 2711 O O . GLU B 1 73 ? 20.534 40.459 -59.210 1.00 55.21 73 GLU B O 1
ATOM 2717 N N . LEU B 1 74 ? 19.877 42.407 -58.233 1.00 54.87 74 LEU B N 1
ATOM 2718 C CA . LEU B 1 74 ? 18.803 42.709 -59.218 1.00 54.95 74 LEU B CA 1
ATOM 2719 C C . LEU B 1 74 ? 19.424 42.818 -60.613 1.00 53.89 74 LEU B C 1
ATOM 2720 O O . LEU B 1 74 ? 18.841 42.241 -61.540 1.00 53.89 74 LEU B O 1
ATOM 2725 N N . GLU B 1 75 ? 20.562 43.504 -60.764 1.00 55.63 75 GLU B N 1
ATOM 2726 C CA . GLU B 1 75 ? 21.248 43.639 -62.081 1.00 55.97 75 GLU B CA 1
ATOM 2727 C C . GLU B 1 75 ? 21.614 42.234 -62.575 1.00 56.73 75 GLU B C 1
ATOM 2728 O O . GLU B 1 75 ? 21.320 41.948 -63.715 1.00 66.12 75 GLU B O 1
ATOM 2734 N N . SER B 1 76 ? 22.100 41.338 -61.719 1.00 57.63 76 SER B N 1
ATOM 2735 C CA . SER B 1 76 ? 22.467 39.945 -62.111 1.00 59.74 76 SER B CA 1
ATOM 2736 C C . SER B 1 76 ? 21.240 39.158 -62.571 1.00 62.21 76 SER B C 1
ATOM 2737 O O . SER B 1 76 ? 21.435 38.195 -63.297 1.00 63.12 76 SER B O 1
ATOM 2740 N N . TRP B 1 77 ? 20.027 39.518 -62.142 1.00 60.90 77 TRP B N 1
ATOM 2741 C CA . TRP B 1 77 ? 18.781 38.838 -62.590 1.00 54.44 77 TRP B CA 1
ATOM 2742 C C . TRP B 1 77 ? 18.263 39.468 -63.886 1.00 57.92 77 TRP B C 1
ATOM 2743 O O . TRP B 1 77 ? 17.243 38.993 -64.376 1.00 54.58 77 TRP B O 1
ATOM 2754 N N . GLY B 1 78 ? 18.901 40.529 -64.391 1.00 56.71 78 GLY B N 1
ATOM 2755 C CA . GLY B 1 78 ? 18.442 41.230 -65.600 1.00 56.72 78 GLY B CA 1
ATOM 2756 C C . GLY B 1 78 ? 17.427 42.303 -65.277 1.00 59.75 78 GLY B C 1
ATOM 2757 O O . GLY B 1 78 ? 16.744 42.749 -66.182 1.00 58.97 78 GLY B O 1
ATOM 2758 N N . VAL B 1 79 ? 17.388 42.771 -64.035 1.00 61.79 79 VAL B N 1
ATOM 2759 C CA . VAL B 1 79 ? 16.496 43.889 -63.622 1.00 54.20 79 VAL B CA 1
ATOM 2760 C C . VAL B 1 79 ? 17.323 45.168 -63.640 1.00 54.69 79 VAL B C 1
ATOM 2761 O O . VAL B 1 79 ? 18.405 45.219 -63.004 1.00 59.39 79 VAL B O 1
ATOM 2765 N N . ASN B 1 80 ? 16.812 46.184 -64.323 1.00 52.23 80 ASN B N 1
ATOM 2766 C CA . ASN B 1 80 ? 17.472 47.502 -64.395 1.00 52.47 80 ASN B CA 1
ATOM 2767 C C . ASN B 1 80 ? 17.117 48.318 -63.138 1.00 57.56 80 ASN B C 1
ATOM 2768 O O . ASN B 1 80 ? 15.915 48.461 -62.838 1.00 49.30 80 ASN B O 1
ATOM 2773 N N . THR B 1 81 ? 18.127 48.872 -62.467 1.00 51.08 81 THR B N 1
ATOM 2774 C CA . THR B 1 81 ? 18.010 49.646 -61.207 1.00 56.79 81 THR B CA 1
ATOM 2775 C C . THR B 1 81 ? 18.353 51.117 -61.452 1.00 50.36 81 THR B C 1
ATOM 2776 O O . THR B 1 81 ? 18.471 51.847 -60.467 1.00 51.89 81 THR B O 1
ATOM 2780 N N . ARG B 1 82 ? 18.436 51.550 -62.709 1.00 48.85 82 ARG B N 1
ATOM 2781 C CA . ARG B 1 82 ? 18.817 52.940 -63.069 1.00 53.02 82 ARG B CA 1
ATOM 2782 C C . ARG B 1 82 ? 17.920 53.955 -62.349 1.00 55.05 82 ARG B C 1
ATOM 2783 O O . ARG B 1 82 ? 18.433 55.021 -62.051 1.00 62.26 82 ARG B O 1
ATOM 2791 N N . TYR B 1 83 ? 16.636 53.667 -62.085 1.00 56.50 83 TYR B N 1
ATOM 2792 C CA . TYR B 1 83 ? 15.712 54.668 -61.483 1.00 58.44 83 TYR B CA 1
ATOM 2793 C C . TYR B 1 83 ? 15.676 54.567 -59.947 1.00 62.39 83 TYR B C 1
ATOM 2794 O O . TYR B 1 83 ? 15.027 55.428 -59.333 1.00 62.93 83 TYR B O 1
ATOM 2803 N N . THR B 1 84 ? 16.363 53.601 -59.339 1.00 52.55 84 THR B N 1
ATOM 2804 C CA . THR B 1 84 ? 16.341 53.408 -57.869 1.00 55.51 84 THR B CA 1
ATOM 2805 C C . THR B 1 84 ? 17.138 54.542 -57.225 1.00 54.10 84 THR B C 1
ATOM 2806 O O . THR B 1 84 ? 18.201 54.902 -57.739 1.00 60.20 84 THR B O 1
ATOM 2810 N N . LYS B 1 85 ? 16.617 55.102 -56.138 1.00 57.15 85 LYS B N 1
ATOM 2811 C CA . LYS B 1 85 ? 17.307 56.153 -55.365 1.00 55.73 85 LYS B CA 1
ATOM 2812 C C . LYS B 1 85 ? 18.254 55.515 -54.336 1.00 52.35 85 LYS B C 1
ATOM 2813 O O . LYS B 1 85 ? 17.824 54.610 -53.630 1.00 49.65 85 LYS B O 1
ATOM 2819 N N . ARG B 1 86 ? 19.521 55.936 -54.342 1.00 51.94 86 ARG B N 1
ATOM 2820 C CA . ARG B 1 86 ? 20.585 55.561 -53.384 1.00 58.05 86 ARG B CA 1
ATOM 2821 C C . ARG B 1 86 ? 20.733 56.742 -52.426 1.00 51.51 86 ARG B C 1
ATOM 2822 O O . ARG B 1 86 ? 21.144 57.802 -52.886 1.00 54.32 86 ARG B O 1
ATOM 2828 N N . TYR B 1 87 ? 20.325 56.596 -51.166 1.00 51.23 87 TYR B N 1
ATOM 2829 C CA . TYR B 1 87 ? 20.439 57.689 -50.174 1.00 48.27 87 TYR B CA 1
ATOM 2830 C C . TYR B 1 87 ? 21.797 57.570 -49.493 1.00 51.31 87 TYR B C 1
ATOM 2831 O O . TYR B 1 87 ? 22.238 56.422 -49.168 1.00 51.11 87 TYR B O 1
ATOM 2840 N N . ASN B 1 88 ? 22.406 58.734 -49.282 1.00 54.21 88 ASN B N 1
ATOM 2841 C CA . ASN B 1 88 ? 23.756 58.954 -48.719 1.00 53.83 88 ASN B CA 1
ATOM 2842 C C . ASN B 1 88 ? 23.710 58.729 -47.203 1.00 56.99 88 ASN B C 1
ATOM 2843 O O . ASN B 1 88 ? 22.785 59.238 -46.554 1.00 50.43 88 ASN B O 1
ATOM 2848 N N . GLN B 1 89 ? 24.689 58.007 -46.651 1.00 54.40 89 GLN B N 1
ATOM 2849 C CA . GLN B 1 89 ? 24.831 57.785 -45.192 1.00 54.00 89 GLN B CA 1
ATOM 2850 C C . GLN B 1 89 ? 23.525 57.206 -44.664 1.00 50.83 89 GLN B C 1
ATOM 2851 O O . GLN B 1 89 ? 22.983 57.750 -43.724 1.00 57.87 89 GLN B O 1
ATOM 2857 N N . ALA B 1 90 ? 23.030 56.153 -45.296 1.00 48.19 90 ALA B N 1
ATOM 2858 C CA . ALA B 1 90 ? 21.707 55.573 -45.001 1.00 44.91 90 ALA B CA 1
ATOM 2859 C C . ALA B 1 90 ? 21.815 54.051 -45.047 1.00 49.09 90 ALA B C 1
ATOM 2860 O O . ALA B 1 90 ? 22.492 53.512 -45.970 1.00 47.56 90 ALA B O 1
ATOM 2862 N N . LYS B 1 91 ? 21.193 53.396 -44.078 1.00 48.18 91 LYS B N 1
ATOM 2863 C CA . LYS B 1 91 ? 21.103 51.920 -43.975 1.00 54.18 91 LYS B CA 1
ATOM 2864 C C . LYS B 1 91 ? 19.896 51.450 -44.789 1.00 52.59 91 LYS B C 1
ATOM 2865 O O . LYS B 1 91 ? 18.926 52.193 -44.900 1.00 55.45 91 LYS B O 1
ATOM 2869 N N . SER B 1 92 ? 20.011 50.281 -45.418 1.00 50.77 92 SER B N 1
ATOM 2870 C CA . SER B 1 92 ? 18.947 49.661 -46.237 1.00 48.14 92 SER B CA 1
ATOM 2871 C C . SER B 1 92 ? 18.040 48.800 -45.345 1.00 46.99 92 SER B C 1
ATOM 2872 O O . SER B 1 92 ? 18.364 48.607 -44.202 1.00 50.65 92 SER B O 1
ATOM 2875 N N . SER B 1 93 ? 16.880 48.391 -45.843 1.00 45.82 93 SER B N 1
ATOM 2876 C CA . SER B 1 93 ? 15.892 47.604 -45.082 1.00 47.34 93 SER B CA 1
ATOM 2877 C C . SER B 1 93 ? 16.268 46.120 -45.161 1.00 44.96 93 SER B C 1
ATOM 2878 O O . SER B 1 93 ? 16.936 45.714 -46.125 1.00 47.83 93 SER B O 1
ATOM 2881 N N . GLN B 1 94 ? 15.818 45.330 -44.194 1.00 45.32 94 GLN B N 1
ATOM 2882 C CA . GLN B 1 94 ? 16.061 43.872 -44.173 1.00 48.69 94 GLN B CA 1
ATOM 2883 C C . GLN B 1 94 ? 14.946 43.190 -43.375 1.00 50.71 94 GLN B C 1
ATOM 2884 O O . GLN B 1 94 ? 14.226 43.863 -42.641 1.00 46.92 94 GLN B O 1
ATOM 2890 N N . SER B 1 95 ? 14.818 41.878 -43.549 1.00 52.65 95 SER B N 1
ATOM 2891 C CA . SER B 1 95 ? 13.831 41.019 -42.861 1.00 48.82 95 SER B CA 1
ATOM 2892 C C . SER B 1 95 ? 14.550 39.802 -42.279 1.00 50.26 95 SER B C 1
ATOM 2893 O O . SER B 1 95 ? 15.528 39.314 -42.883 1.00 45.65 95 SER B O 1
ATOM 2896 N N . ALA B 1 96 ? 14.063 39.318 -41.149 1.00 45.87 96 ALA B N 1
ATOM 2897 C CA . ALA B 1 96 ? 14.408 37.982 -40.642 1.00 48.82 96 ALA B CA 1
ATOM 2898 C C . ALA B 1 96 ? 13.208 37.114 -40.963 1.00 47.09 96 ALA B C 1
ATOM 2899 O O . ALA B 1 96 ? 12.063 37.566 -40.737 1.00 47.34 96 ALA B O 1
ATOM 2901 N N . ILE B 1 97 ? 13.457 35.935 -41.502 1.00 46.32 97 ILE B N 1
ATOM 2902 C CA . ILE B 1 97 ? 12.363 35.036 -41.948 1.00 46.44 97 ILE B CA 1
ATOM 2903 C C . ILE B 1 97 ? 12.621 33.642 -41.365 1.00 47.29 97 ILE B C 1
ATOM 2904 O O . ILE B 1 97 ? 13.757 33.169 -41.410 1.00 45.31 97 ILE B O 1
ATOM 2909 N N . MET B 1 98 ? 11.588 33.007 -40.849 1.00 44.75 98 MET B N 1
ATOM 2910 C CA . MET B 1 98 ? 11.664 31.625 -40.359 1.00 50.12 98 MET B CA 1
ATOM 2911 C C . MET B 1 98 ? 10.740 30.785 -41.232 1.00 54.31 98 MET B C 1
ATOM 2912 O O . MET B 1 98 ? 9.523 31.109 -41.304 1.00 48.65 98 MET B O 1
ATOM 2917 N N . VAL B 1 99 ? 11.299 29.741 -41.822 1.00 48.72 99 VAL B N 1
ATOM 2918 C CA . VAL B 1 99 ? 10.601 28.791 -42.727 1.00 53.41 99 VAL B CA 1
ATOM 2919 C C . VAL B 1 99 ? 10.651 27.410 -42.072 1.00 53.95 99 VAL B C 1
ATOM 2920 O O . VAL B 1 99 ? 11.756 26.975 -41.731 1.00 53.03 99 VAL B O 1
ATOM 2924 N N . ASP B 1 100 ? 9.500 26.762 -41.886 1.00 52.60 100 ASP B N 1
ATOM 2925 C CA . ASP B 1 100 ? 9.418 25.416 -41.258 1.00 54.70 100 ASP B CA 1
ATOM 2926 C C . ASP B 1 100 ? 9.633 24.381 -42.358 1.00 51.02 100 ASP B C 1
ATOM 2927 O O . ASP B 1 100 ? 9.887 24.793 -43.487 1.00 52.56 100 ASP B O 1
ATOM 2932 N N . THR B 1 101 ? 9.567 23.086 -42.050 1.00 56.28 101 THR B N 1
ATOM 2933 C CA . THR B 1 101 ? 9.845 22.005 -43.040 1.00 56.77 101 THR B CA 1
ATOM 2934 C C . THR B 1 101 ? 8.684 21.881 -44.045 1.00 59.41 101 THR B C 1
ATOM 2935 O O . THR B 1 101 ? 8.904 21.283 -45.108 1.00 64.59 101 THR B O 1
ATOM 2939 N N . LYS B 1 102 ? 7.497 22.420 -43.743 1.00 60.01 102 LYS B N 1
ATOM 2940 C CA . LYS B 1 102 ? 6.354 22.462 -44.700 1.00 57.87 102 LYS B CA 1
ATOM 2941 C C . LYS B 1 102 ? 6.436 23.703 -45.606 1.00 60.00 102 LYS B C 1
ATOM 2942 O O . LYS B 1 102 ? 5.638 23.782 -46.545 1.00 71.17 102 LYS B O 1
ATOM 2945 N N . GLY B 1 103 ? 7.378 24.624 -45.374 1.00 62.21 103 GLY B N 1
ATOM 2946 C CA . GLY B 1 103 ? 7.575 25.831 -46.216 1.00 57.94 103 GLY B CA 1
ATOM 2947 C C . GLY B 1 103 ? 6.725 27.025 -45.778 1.00 54.57 103 GLY B C 1
ATOM 2948 O O . GLY B 1 103 ? 6.763 28.039 -46.483 1.00 55.49 103 GLY B O 1
ATOM 2949 N N . GLU B 1 104 ? 5.994 26.927 -44.658 1.00 53.26 104 GLU B N 1
ATOM 2950 C CA . GLU B 1 104 ? 5.267 28.055 -44.015 1.00 54.34 104 GLU B CA 1
ATOM 2951 C C . GLU B 1 104 ? 6.296 28.996 -43.371 1.00 56.80 104 GLU B C 1
ATOM 2952 O O . GLU B 1 104 ? 7.358 28.514 -42.933 1.00 53.53 104 GLU B O 1
ATOM 2958 N N . ARG B 1 105 ? 6.008 30.300 -43.328 1.00 51.32 105 ARG B N 1
ATOM 2959 C CA . ARG B 1 105 ? 7.030 31.314 -42.946 1.00 55.44 105 ARG B CA 1
ATOM 2960 C C . ARG B 1 105 ? 6.435 32.397 -42.036 1.00 51.63 105 ARG B C 1
ATOM 2961 O O . ARG B 1 105 ? 5.232 32.726 -42.148 1.00 46.81 105 ARG B O 1
ATOM 2969 N N . ILE B 1 106 ? 7.271 32.853 -41.111 1.00 50.00 106 ILE B N 1
ATOM 2970 C CA . ILE B 1 106 ? 7.095 34.091 -40.313 1.00 51.10 106 ILE B CA 1
ATOM 2971 C C . ILE B 1 106 ? 8.140 35.071 -40.833 1.00 49.85 106 ILE B C 1
ATOM 2972 O O . ILE B 1 106 ? 9.319 34.681 -40.938 1.00 45.21 106 ILE B O 1
ATOM 2977 N N . ILE B 1 107 ? 7.689 36.265 -41.196 1.00 52.20 107 ILE B N 1
ATOM 2978 C CA . ILE B 1 107 ? 8.547 37.357 -41.716 1.00 50.45 107 ILE B CA 1
ATOM 2979 C C . ILE B 1 107 ? 8.493 38.512 -40.725 1.00 48.78 107 ILE B C 1
ATOM 2980 O O . ILE B 1 107 ? 7.389 39.011 -40.452 1.00 47.93 107 ILE B O 1
ATOM 2985 N N . ILE B 1 108 ? 9.651 38.932 -40.243 1.00 47.35 108 ILE B N 1
ATOM 2986 C CA . ILE B 1 108 ? 9.794 40.156 -39.412 1.00 48.50 108 ILE B CA 1
ATOM 2987 C C . ILE B 1 108 ? 10.540 41.161 -40.274 1.00 44.42 108 ILE B C 1
ATOM 2988 O O . ILE B 1 108 ? 11.734 40.921 -40.521 1.00 42.82 108 ILE B O 1
ATOM 2993 N N . ASN B 1 109 ? 9.860 42.197 -40.750 1.00 45.43 109 ASN B N 1
ATOM 2994 C CA . ASN B 1 109 ? 10.511 43.247 -41.574 1.00 51.46 109 ASN B CA 1
ATOM 2995 C C . ASN B 1 109 ? 10.919 44.415 -40.676 1.00 46.24 109 ASN B C 1
ATOM 2996 O O . ASN B 1 109 ? 10.135 44.791 -39.791 1.00 49.21 109 ASN B O 1
ATOM 3001 N N . TYR B 1 110 ? 12.116 44.948 -40.902 1.00 44.18 110 TYR B N 1
ATOM 3002 C CA . TYR B 1 110 ? 12.609 46.202 -40.285 1.00 44.74 110 TYR B CA 1
ATOM 3003 C C . TYR B 1 110 ? 12.826 47.232 -41.390 1.00 45.76 110 TYR B C 1
ATOM 3004 O O . TYR B 1 110 ? 13.832 47.209 -42.114 1.00 42.06 110 TYR B O 1
ATOM 3013 N N . PRO B 1 111 ? 11.863 48.162 -41.553 1.00 45.41 111 PRO B N 1
ATOM 3014 C CA . PRO B 1 111 ? 11.995 49.236 -42.531 1.00 50.76 111 PRO B CA 1
ATOM 3015 C C . PRO B 1 111 ? 13.000 50.260 -41.997 1.00 47.69 111 PRO B C 1
ATOM 3016 O O . PRO B 1 111 ? 12.826 50.717 -40.885 1.00 52.08 111 PRO B O 1
ATOM 3020 N N . SER B 1 112 ? 14.076 50.491 -42.746 1.00 45.03 112 SER B N 1
ATOM 3021 C CA . SER B 1 112 ? 15.144 51.453 -42.382 1.00 50.23 112 SER B CA 1
ATOM 3022 C C . SER B 1 112 ? 14.502 52.820 -42.145 1.00 50.22 112 SER B C 1
ATOM 3023 O O . SER B 1 112 ? 13.822 53.328 -43.022 1.00 47.98 112 SER B O 1
ATOM 3026 N N . PRO B 1 113 ? 14.773 53.493 -41.014 1.00 49.42 113 PRO B N 1
ATOM 3027 C CA . PRO B 1 113 ? 14.345 54.882 -40.830 1.00 50.27 113 PRO B CA 1
ATOM 3028 C C . PRO B 1 113 ? 15.141 55.910 -41.655 1.00 50.33 113 PRO B C 1
ATOM 3029 O O . PRO B 1 113 ? 14.775 57.103 -41.623 1.00 42.12 113 PRO B O 1
ATOM 3033 N N . ASP B 1 114 ? 16.172 55.473 -42.398 1.00 45.84 114 ASP B N 1
ATOM 3034 C CA . ASP B 1 114 ? 17.018 56.374 -43.240 1.00 47.82 114 ASP B CA 1
ATOM 3035 C C . ASP B 1 114 ? 16.431 56.587 -44.639 1.00 48.15 114 ASP B C 1
ATOM 3036 O O . ASP B 1 114 ? 16.910 57.481 -45.343 1.00 47.44 114 ASP B O 1
ATOM 3041 N N . LEU B 1 115 ? 15.458 55.785 -45.054 1.00 47.56 115 LEU B N 1
ATOM 3042 C CA . LEU B 1 115 ? 14.895 55.894 -46.421 1.00 42.40 115 LEU B CA 1
ATOM 3043 C C . LEU B 1 115 ? 13.709 56.855 -46.380 1.00 45.28 115 LEU B C 1
ATOM 3044 O O . LEU B 1 115 ? 12.686 56.513 -45.796 1.00 52.82 115 LEU B O 1
ATOM 3049 N N . LEU B 1 116 ? 13.839 58.014 -47.016 1.00 48.35 116 LEU B N 1
ATOM 3050 C CA . LEU B 1 116 ? 12.752 59.024 -47.087 1.00 47.23 116 LEU B CA 1
ATOM 3051 C C . LEU B 1 116 ? 11.596 58.428 -47.879 1.00 50.66 116 LEU B C 1
ATOM 3052 O O . LEU B 1 116 ? 11.806 57.697 -48.842 1.00 51.18 116 LEU B O 1
ATOM 3057 N N . PRO B 1 117 ? 10.342 58.708 -47.478 1.00 48.64 117 PRO B N 1
ATOM 3058 C CA . PRO B 1 117 ? 9.185 58.326 -48.281 1.00 46.10 117 PRO B CA 1
ATOM 3059 C C . PRO B 1 117 ? 8.995 59.188 -49.542 1.00 44.77 117 PRO B C 1
ATOM 3060 O O . PRO B 1 117 ? 8.237 58.777 -50.413 1.00 47.96 117 PRO B O 1
ATOM 3064 N N . ASP B 1 118 ? 9.629 60.365 -49.603 1.00 46.31 118 ASP B N 1
ATOM 3065 C CA . ASP B 1 118 ? 9.436 61.347 -50.706 1.00 47.30 118 ASP B CA 1
ATOM 3066 C C . ASP B 1 118 ? 9.461 60.624 -52.061 1.00 54.04 118 ASP B C 1
ATOM 3067 O O . ASP B 1 118 ? 10.444 59.945 -52.370 1.00 52.58 118 ASP B O 1
ATOM 3072 N N . ALA B 1 119 ? 8.423 60.815 -52.863 1.00 49.86 119 ALA B N 1
ATOM 3073 C CA . ALA B 1 119 ? 8.235 60.212 -54.191 1.00 47.78 119 ALA B CA 1
ATOM 3074 C C . ALA B 1 119 ? 8.228 61.291 -55.290 1.00 49.89 119 ALA B C 1
ATOM 3075 O O . ALA B 1 119 ? 7.939 60.915 -56.450 1.00 53.04 119 ALA B O 1
ATOM 3077 N N . GLU B 1 120 ? 8.570 62.551 -54.991 1.00 54.81 120 GLU B N 1
ATOM 3078 C CA . GLU B 1 120 ? 8.421 63.663 -55.979 1.00 59.28 120 GLU B CA 1
ATOM 3079 C C . GLU B 1 120 ? 9.386 63.434 -57.137 1.00 55.19 120 GLU B C 1
ATOM 3080 O O . GLU B 1 120 ? 9.016 63.704 -58.279 1.00 55.62 120 GLU B O 1
ATOM 3086 N N . TRP B 1 121 ? 10.549 62.869 -56.857 1.00 52.95 121 TRP B N 1
ATOM 3087 C CA . TRP B 1 121 ? 11.582 62.585 -57.892 1.00 55.84 121 TRP B CA 1
ATOM 3088 C C . TRP B 1 121 ? 11.042 61.666 -58.998 1.00 62.27 121 TRP B C 1
ATOM 3089 O O . TRP B 1 121 ? 11.618 61.736 -60.092 1.00 63.40 121 TRP B O 1
ATOM 3100 N N . LEU B 1 122 ? 9.965 60.881 -58.768 1.00 58.27 122 LEU B N 1
ATOM 3101 C CA . LEU B 1 122 ? 9.327 60.036 -59.819 1.00 58.46 122 LEU B CA 1
ATOM 3102 C C . LEU B 1 122 ? 8.784 60.922 -60.952 1.00 57.93 122 LEU B C 1
ATOM 3103 O O . LEU B 1 122 ? 8.651 60.421 -62.058 1.00 57.87 122 LEU B O 1
ATOM 3108 N N . GLU B 1 123 ? 8.484 62.195 -60.693 1.00 63.16 123 GLU B N 1
ATOM 3109 C CA . GLU B 1 123 ? 7.950 63.153 -61.701 1.00 65.04 123 GLU B CA 1
ATOM 3110 C C . GLU B 1 123 ? 8.983 63.376 -62.818 1.00 63.27 123 GLU B C 1
ATOM 3111 O O . GLU B 1 123 ? 8.584 63.756 -63.903 1.00 66.30 123 GLU B O 1
ATOM 3117 N N . GLU B 1 124 ? 10.265 63.129 -62.573 1.00 66.17 124 GLU B N 1
ATOM 3118 C CA . GLU B 1 124 ? 11.321 63.284 -63.604 1.00 69.98 124 GLU B CA 1
ATOM 3119 C C . GLU B 1 124 ? 11.357 62.041 -64.503 1.00 72.25 124 GLU B C 1
ATOM 3120 O O . GLU B 1 124 ? 12.252 61.988 -65.349 1.00 70.17 124 GLU B O 1
ATOM 3124 N N . ILE B 1 125 ? 10.488 61.047 -64.296 1.00 67.32 125 ILE B N 1
ATOM 3125 C CA . ILE B 1 125 ? 10.502 59.778 -65.083 1.00 67.69 125 ILE B CA 1
ATOM 3126 C C . ILE B 1 125 ? 9.305 59.789 -66.035 1.00 66.87 125 ILE B C 1
ATOM 3127 O O . ILE B 1 125 ? 8.216 60.189 -65.616 1.00 67.86 125 ILE B O 1
ATOM 3132 N N . ASP B 1 126 ? 9.501 59.360 -67.280 1.00 68.47 126 ASP B N 1
ATOM 3133 C CA . ASP B 1 126 ? 8.408 59.259 -68.283 1.00 64.42 126 ASP B CA 1
ATOM 3134 C C . ASP B 1 126 ? 7.768 57.869 -68.112 1.00 60.04 126 ASP B C 1
ATOM 3135 O O . ASP B 1 126 ? 8.394 56.859 -68.479 1.00 61.32 126 ASP B O 1
ATOM 3140 N N . PHE B 1 127 ? 6.563 57.815 -67.557 1.00 59.19 127 PHE B N 1
ATOM 3141 C CA . PHE B 1 127 ? 5.869 56.538 -67.236 1.00 62.87 127 PHE B CA 1
ATOM 3142 C C . PHE B 1 127 ? 5.282 55.896 -68.502 1.00 66.93 127 PHE B C 1
ATOM 3143 O O . PHE B 1 127 ? 4.948 54.689 -68.482 1.00 71.08 127 PHE B O 1
ATOM 3151 N N . SER B 1 128 ? 5.196 56.650 -69.600 1.00 72.46 128 SER B N 1
ATOM 3152 C CA . SER B 1 128 ? 4.659 56.140 -70.888 1.00 67.97 128 SER B CA 1
ATOM 3153 C C . SER B 1 128 ? 5.626 55.121 -71.514 1.00 59.81 128 SER B C 1
ATOM 3154 O O . SER B 1 128 ? 5.222 54.462 -72.468 1.00 63.76 128 SER B O 1
ATOM 3157 N N . GLN B 1 129 ? 6.851 54.969 -71.005 1.00 60.25 129 GLN B N 1
ATOM 3158 C CA . GLN B 1 129 ? 7.825 53.999 -71.561 1.00 56.76 129 GLN B CA 1
ATOM 3159 C C . GLN B 1 129 ? 7.495 52.565 -71.116 1.00 64.96 129 GLN B C 1
ATOM 3160 O O . GLN B 1 129 ? 8.228 51.668 -71.538 1.00 70.99 129 GLN B O 1
ATOM 3166 N N . TRP B 1 130 ? 6.464 52.324 -70.295 1.00 57.48 130 TRP B N 1
ATOM 3167 C CA . TRP B 1 130 ? 6.148 50.953 -69.820 1.00 52.62 130 TRP B CA 1
ATOM 3168 C C . TRP B 1 130 ? 4.741 50.556 -70.256 1.00 51.50 130 TRP B C 1
ATOM 3169 O O . TRP B 1 130 ? 3.881 51.430 -70.318 1.00 58.23 130 TRP B O 1
ATOM 3180 N N . ASP B 1 131 ? 4.524 49.260 -70.460 1.00 54.72 131 ASP B N 1
ATOM 3181 C CA . ASP B 1 131 ? 3.196 48.644 -70.737 1.00 58.86 131 ASP B CA 1
ATOM 3182 C C . ASP B 1 131 ? 2.409 48.424 -69.442 1.00 60.00 131 ASP B C 1
ATOM 3183 O O . ASP B 1 131 ? 1.182 48.371 -69.506 1.00 73.41 131 ASP B O 1
ATOM 3188 N N . VAL B 1 132 ? 3.087 48.283 -68.305 1.00 59.26 132 VAL B N 1
ATOM 3189 C CA . VAL B 1 132 ? 2.442 47.951 -67.009 1.00 55.71 132 VAL B CA 1
ATOM 3190 C C . VAL B 1 132 ? 3.328 48.479 -65.881 1.00 60.36 132 VAL B C 1
ATOM 3191 O O . VAL B 1 132 ? 4.589 48.348 -65.972 1.00 54.72 132 VAL B O 1
ATOM 3195 N N . VAL B 1 133 ? 2.702 49.049 -64.856 1.00 55.07 133 VAL B N 1
ATOM 3196 C CA . VAL B 1 133 ? 3.402 49.480 -63.615 1.00 56.90 133 VAL B CA 1
ATOM 3197 C C . VAL B 1 133 ? 2.841 48.659 -62.452 1.00 54.27 133 VAL B C 1
ATOM 3198 O O . VAL B 1 133 ? 1.608 48.722 -62.196 1.00 52.83 133 VAL B O 1
ATOM 3202 N N . LEU B 1 134 ? 3.711 47.879 -61.825 1.00 50.11 134 LEU B N 1
ATOM 3203 C CA . LEU B 1 134 ? 3.414 47.116 -60.585 1.00 50.85 134 LEU B CA 1
ATOM 3204 C C . LEU B 1 134 ? 3.961 47.932 -59.422 1.00 51.51 134 LEU B C 1
ATOM 3205 O O . LEU B 1 134 ? 5.039 48.515 -59.562 1.00 53.70 134 LEU B O 1
ATOM 3210 N N . ALA B 1 135 ? 3.228 47.999 -58.324 1.00 51.56 135 ALA B N 1
ATOM 3211 C CA . ALA B 1 135 ? 3.698 48.637 -57.083 1.00 49.30 135 ALA B CA 1
ATOM 3212 C C . ALA B 1 135 ? 3.293 47.750 -55.913 1.00 52.67 135 ALA B C 1
ATOM 3213 O O . ALA B 1 135 ? 2.238 47.129 -56.011 1.00 47.25 135 ALA B O 1
ATOM 3215 N N . ASP B 1 136 ? 4.131 47.690 -54.878 1.00 53.73 136 ASP B N 1
ATOM 3216 C CA . ASP B 1 136 ? 3.791 47.082 -53.572 1.00 52.61 136 ASP B CA 1
ATOM 3217 C C . ASP B 1 136 ? 3.372 48.215 -52.633 1.00 53.23 136 ASP B C 1
ATOM 3218 O O . ASP B 1 136 ? 3.658 49.391 -52.940 1.00 56.37 136 ASP B O 1
ATOM 3223 N N . VAL B 1 137 ? 2.729 47.849 -51.523 1.00 54.93 137 VAL B N 1
ATOM 3224 C CA . VAL B 1 137 ? 2.126 48.797 -50.551 1.00 49.03 137 VAL B CA 1
ATOM 3225 C C . VAL B 1 137 ? 3.139 49.142 -49.463 1.00 48.50 137 VAL B C 1
ATOM 3226 O O . VAL B 1 137 ? 2.803 49.933 -48.594 1.00 45.93 137 VAL B O 1
ATOM 3230 N N . ARG B 1 138 ? 4.345 48.589 -49.490 1.00 44.98 138 ARG B N 1
ATOM 3231 C CA . ARG B 1 138 ? 5.332 48.875 -48.411 1.00 46.34 138 ARG B CA 1
ATOM 3232 C C . ARG B 1 138 ? 6.076 50.197 -48.693 1.00 42.01 138 ARG B C 1
ATOM 3233 O O . ARG B 1 138 ? 6.716 50.672 -47.762 1.00 44.39 138 ARG B O 1
ATOM 3241 N N . TRP B 1 139 ? 6.008 50.778 -49.903 1.00 47.85 139 TRP B N 1
ATOM 3242 C CA . TRP B 1 139 ? 6.405 52.197 -50.205 1.00 44.18 139 TRP B CA 1
ATOM 3243 C C . TRP B 1 139 ? 5.174 52.984 -50.678 1.00 46.68 139 TRP B C 1
ATOM 3244 O O . TRP B 1 139 ? 4.992 53.173 -51.882 1.00 44.80 139 TRP B O 1
ATOM 3255 N N . HIS B 1 140 ? 4.353 53.418 -49.728 1.00 47.89 140 HIS B N 1
ATOM 3256 C CA . HIS B 1 140 ? 2.997 53.964 -49.980 1.00 49.06 140 HIS B CA 1
ATOM 3257 C C . HIS B 1 140 ? 3.110 55.180 -50.906 1.00 49.56 140 HIS B C 1
ATOM 3258 O O . HIS B 1 140 ? 2.399 55.198 -51.903 1.00 44.48 140 HIS B O 1
ATOM 3265 N N . ASP B 1 141 ? 3.975 56.151 -50.603 1.00 49.91 141 ASP B N 1
ATOM 3266 C CA . ASP B 1 141 ? 4.043 57.408 -51.402 1.00 49.39 141 ASP B CA 1
ATOM 3267 C C . ASP B 1 141 ? 4.575 57.098 -52.809 1.00 48.47 141 ASP B C 1
ATOM 3268 O O . ASP B 1 141 ? 4.169 57.754 -53.758 1.00 45.53 141 ASP B O 1
ATOM 3273 N N . GLY B 1 142 ? 5.465 56.123 -52.947 1.00 47.25 142 GLY B N 1
ATOM 3274 C CA . GLY B 1 142 ? 5.987 55.765 -54.270 1.00 48.02 142 GLY B CA 1
ATOM 3275 C C . GLY B 1 142 ? 4.892 55.120 -55.104 1.00 50.76 142 GLY B C 1
ATOM 3276 O O . GLY B 1 142 ? 4.799 55.418 -56.312 1.00 44.73 142 GLY B O 1
ATOM 3277 N N . ALA B 1 143 ? 4.082 54.255 -54.484 1.00 50.14 143 ALA B N 1
ATOM 3278 C CA . ALA B 1 143 ? 2.970 53.550 -55.153 1.00 46.68 143 ALA B CA 1
ATOM 3279 C C . ALA B 1 143 ? 1.960 54.607 -55.585 1.00 48.16 143 ALA B C 1
ATOM 3280 O O . ALA B 1 143 ? 1.599 54.606 -56.749 1.00 47.68 143 ALA B O 1
ATOM 3282 N N . LYS B 1 144 ? 1.577 55.520 -54.698 1.00 46.54 144 LYS B N 1
ATOM 3283 C CA . LYS B 1 144 ? 0.547 56.537 -55.008 1.00 53.36 144 LYS B CA 1
ATOM 3284 C C . LYS B 1 144 ? 1.012 57.376 -56.207 1.00 54.22 144 LYS B C 1
ATOM 3285 O O . LYS B 1 144 ? 0.242 57.562 -57.137 1.00 54.39 144 LYS B O 1
ATOM 3291 N N . LYS B 1 145 ? 2.240 57.867 -56.173 1.00 52.19 145 LYS B N 1
ATOM 3292 C CA . LYS B 1 145 ? 2.784 58.767 -57.204 1.00 52.51 145 LYS B CA 1
ATOM 3293 C C . LYS B 1 145 ? 2.930 57.989 -58.515 1.00 51.92 145 LYS B C 1
ATOM 3294 O O . LYS B 1 145 ? 2.516 58.502 -59.563 1.00 48.92 145 LYS B O 1
ATOM 3300 N N . ALA B 1 146 ? 3.531 56.805 -58.468 1.00 46.86 146 ALA B N 1
ATOM 3301 C CA . ALA B 1 146 ? 3.774 55.978 -59.662 1.00 44.53 146 ALA B CA 1
ATOM 3302 C C . ALA B 1 146 ? 2.419 55.644 -60.313 1.00 49.89 146 ALA B C 1
ATOM 3303 O O . ALA B 1 146 ? 2.316 55.821 -61.537 1.00 47.98 146 ALA B O 1
ATOM 3305 N N . PHE B 1 147 ? 1.409 55.216 -59.550 1.00 46.58 147 PHE B N 1
ATOM 3306 C CA . PHE B 1 147 ? 0.078 54.871 -60.117 1.00 50.94 147 PHE B CA 1
ATOM 3307 C C . PHE B 1 147 ? -0.564 56.129 -60.717 1.00 52.88 147 PHE B C 1
ATOM 3308 O O . PHE B 1 147 ? -1.152 56.037 -61.789 1.00 55.95 147 PHE B O 1
ATOM 3316 N N . THR B 1 148 ? -0.461 57.271 -60.052 1.00 54.36 148 THR B N 1
ATOM 3317 C CA . THR B 1 148 ? -1.028 58.545 -60.562 1.00 54.06 148 THR B CA 1
ATOM 3318 C C . THR B 1 148 ? -0.390 58.843 -61.923 1.00 58.90 148 THR B C 1
ATOM 3319 O O . THR B 1 148 ? -1.136 59.083 -62.886 1.00 61.44 148 THR B O 1
ATOM 3323 N N . LEU B 1 149 ? 0.941 58.807 -62.004 1.00 56.96 149 LEU B N 1
ATOM 3324 C CA . LEU B 1 149 ? 1.665 59.118 -63.256 1.00 58.00 149 LEU B CA 1
ATOM 3325 C C . LEU B 1 149 ? 1.314 58.084 -64.323 1.00 59.51 149 LEU B C 1
ATOM 3326 O O . LEU B 1 149 ? 1.152 58.489 -65.482 1.00 66.26 149 LEU B O 1
ATOM 3331 N N . ALA B 1 150 ? 1.177 56.814 -63.949 1.00 56.40 150 ALA B N 1
ATOM 3332 C CA . ALA B 1 150 ? 0.899 55.714 -64.891 1.00 55.88 150 ALA B CA 1
ATOM 3333 C C . ALA B 1 150 ? -0.511 55.928 -65.471 1.00 68.57 150 ALA B C 1
ATOM 3334 O O . ALA B 1 150 ? -0.652 55.890 -66.707 1.00 64.23 150 ALA B O 1
ATOM 3336 N N . ARG B 1 151 ? -1.513 56.147 -64.619 1.00 61.91 151 ARG B N 1
ATOM 3337 C CA . ARG B 1 151 ? -2.898 56.434 -65.066 1.00 66.92 151 ARG B CA 1
ATOM 3338 C C . ARG B 1 151 ? -2.877 57.649 -66.004 1.00 63.54 151 ARG B C 1
ATOM 3339 O O . ARG B 1 151 ? -3.566 57.603 -67.009 1.00 68.48 151 ARG B O 1
ATOM 3347 N N . GLN B 1 152 ? -2.107 58.696 -65.704 1.00 61.30 152 GLN B N 1
ATOM 3348 C CA . GLN B 1 152 ? -2.073 59.925 -66.551 1.00 63.26 152 GLN B CA 1
ATOM 3349 C C . GLN B 1 152 ? -1.535 59.552 -67.937 1.00 62.40 152 GLN B C 1
ATOM 3350 O O . GLN B 1 152 ? -1.988 60.150 -68.880 1.00 72.48 152 GLN B O 1
ATOM 3352 N N . ALA B 1 153 ? -0.626 58.577 -68.050 1.00 62.73 153 ALA B N 1
ATOM 3353 C CA . ALA B 1 153 ? -0.011 58.145 -69.326 1.00 57.68 153 ALA B CA 1
ATOM 3354 C C . ALA B 1 153 ? -0.842 57.024 -69.969 1.00 56.69 153 ALA B C 1
ATOM 3355 O O . ALA B 1 153 ? -0.411 56.513 -71.008 1.00 62.37 153 ALA B O 1
ATOM 3357 N N . GLY B 1 154 ? -1.970 56.623 -69.375 1.00 56.32 154 GLY B N 1
ATOM 3358 C CA . GLY B 1 154 ? -2.792 55.475 -69.811 1.00 52.44 154 GLY B CA 1
ATOM 3359 C C . GLY B 1 154 ? -2.120 54.120 -69.580 1.00 58.66 154 GLY B C 1
ATOM 3360 O O . GLY B 1 154 ? -2.548 53.132 -70.202 1.00 58.03 154 GLY B O 1
ATOM 3361 N N . VAL B 1 155 ? -1.133 54.002 -68.690 1.00 55.41 155 VAL B N 1
ATOM 3362 C CA . VAL B 1 155 ? -0.450 52.693 -68.459 1.00 58.97 155 VAL B CA 1
ATOM 3363 C C . VAL B 1 155 ? -1.170 51.898 -67.352 1.00 47.23 155 VAL B C 1
ATOM 3364 O O . VAL B 1 155 ? -1.417 52.449 -66.278 1.00 58.52 155 VAL B O 1
ATOM 3368 N N . MET B 1 156 ? -1.407 50.620 -67.602 1.00 49.73 156 MET B N 1
ATOM 3369 C CA . MET B 1 156 ? -2.047 49.660 -66.663 1.00 55.03 156 MET B CA 1
ATOM 3370 C C . MET B 1 156 ? -1.294 49.614 -65.310 1.00 55.07 156 MET B C 1
ATOM 3371 O O . MET B 1 156 ? -0.060 49.489 -65.314 1.00 53.31 156 MET B O 1
ATOM 3376 N N . THR B 1 157 ? -2.016 49.669 -64.191 1.00 54.43 157 THR B N 1
ATOM 3377 C CA . THR B 1 157 ? -1.461 49.601 -62.800 1.00 54.13 157 THR B CA 1
ATOM 3378 C C . THR B 1 157 ? -1.866 48.281 -62.135 1.00 56.73 157 THR B C 1
ATOM 3379 O O . THR B 1 157 ? -3.065 47.925 -62.188 1.00 48.48 157 THR B O 1
ATOM 3383 N N . VAL B 1 158 ? -0.892 47.573 -61.557 1.00 52.93 158 VAL B N 1
ATOM 3384 C CA . VAL B 1 158 ? -1.110 46.310 -60.796 1.00 51.81 158 VAL B CA 1
ATOM 3385 C C . VAL B 1 158 ? -0.572 46.497 -59.375 1.00 50.19 158 VAL B C 1
ATOM 3386 O O . VAL B 1 158 ? 0.611 46.865 -59.238 1.00 48.38 158 VAL B O 1
ATOM 3390 N N . LEU B 1 159 ? -1.403 46.270 -58.357 1.00 52.23 159 LEU B N 1
ATOM 3391 C CA . LEU B 1 159 ? -1.032 46.488 -56.938 1.00 48.60 159 LEU B CA 1
ATOM 3392 C C . LEU B 1 159 ? -0.770 45.146 -56.273 1.00 47.06 159 LEU B C 1
ATOM 3393 O O . LEU B 1 159 ? -1.610 44.230 -56.425 1.00 48.45 159 LEU B O 1
ATOM 3398 N N . ASP B 1 160 ? 0.348 45.045 -55.546 1.00 48.82 160 ASP B N 1
ATOM 3399 C CA . ASP B 1 160 ? 0.575 43.943 -54.564 1.00 54.39 160 ASP B CA 1
ATOM 3400 C C . ASP B 1 160 ? 0.025 44.386 -53.204 1.00 53.64 160 ASP B C 1
ATOM 3401 O O . ASP B 1 160 ? 0.722 45.104 -52.460 1.00 60.52 160 ASP B O 1
ATOM 3406 N N . GLY B 1 161 ? -1.209 43.984 -52.923 1.00 50.64 161 GLY B N 1
ATOM 3407 C CA . GLY B 1 161 ? -1.965 44.446 -51.754 1.00 59.49 161 GLY B CA 1
ATOM 3408 C C . GLY B 1 161 ? -1.685 43.558 -50.572 1.00 58.77 161 GLY B C 1
ATOM 3409 O O . GLY B 1 161 ? -2.591 42.786 -50.189 1.00 49.13 161 GLY B O 1
ATOM 3410 N N . ASP B 1 162 ? -0.460 43.622 -50.050 1.00 54.48 162 ASP B N 1
ATOM 3411 C CA . ASP B 1 162 ? -0.052 42.798 -48.891 1.00 53.35 162 ASP B CA 1
ATOM 3412 C C . ASP B 1 162 ? -0.440 43.521 -47.589 1.00 49.15 162 ASP B C 1
ATOM 3413 O O . ASP B 1 162 ? -0.990 44.627 -47.632 1.00 49.55 162 ASP B O 1
ATOM 3418 N N . ILE B 1 163 ? -0.252 42.838 -46.465 1.00 50.11 163 ILE B N 1
ATOM 3419 C CA . ILE B 1 163 ? -0.427 43.435 -45.121 1.00 53.31 163 ILE B CA 1
ATOM 3420 C C . ILE B 1 163 ? 0.692 44.471 -44.920 1.00 49.65 163 ILE B C 1
ATOM 3421 O O . ILE B 1 163 ? 1.817 44.261 -45.334 1.00 48.82 163 ILE B O 1
ATOM 3426 N N . THR B 1 164 ? 0.330 45.576 -44.314 1.00 45.80 164 THR B N 1
ATOM 3427 C CA . THR B 1 164 ? 1.156 46.762 -44.075 1.00 44.86 164 THR B CA 1
ATOM 3428 C C . THR B 1 164 ? 0.387 47.579 -43.039 1.00 45.05 164 THR B C 1
ATOM 3429 O O . THR B 1 164 ? -0.840 47.505 -42.946 1.00 50.40 164 THR B O 1
ATOM 3433 N N . PRO B 1 165 ? 1.054 48.414 -42.233 1.00 48.65 165 PRO B N 1
ATOM 3434 C CA . PRO B 1 165 ? 0.342 49.137 -41.184 1.00 47.29 165 PRO B CA 1
ATOM 3435 C C . PRO B 1 165 ? -0.673 50.156 -41.724 1.00 47.11 165 PRO B C 1
ATOM 3436 O O . PRO B 1 165 ? -1.709 50.299 -41.114 1.00 47.25 165 PRO B O 1
ATOM 3440 N N . GLN B 1 166 ? -0.357 50.870 -42.805 1.00 46.24 166 GLN B N 1
ATOM 3441 C CA . GLN B 1 166 ? -1.173 52.039 -43.243 1.00 47.70 166 GLN B CA 1
ATOM 3442 C C . GLN B 1 166 ? -2.376 51.560 -44.077 1.00 49.53 166 GLN B C 1
ATOM 3443 O O . GLN B 1 166 ? -2.358 50.414 -44.601 1.00 48.21 166 GLN B O 1
ATOM 3449 N N . ASP B 1 167 ? -3.424 52.385 -44.124 1.00 49.72 167 ASP B N 1
ATOM 3450 C CA . ASP B 1 167 ? -4.620 52.153 -44.966 1.00 50.55 167 ASP B CA 1
ATOM 3451 C C . ASP B 1 167 ? -4.217 52.288 -46.448 1.00 48.17 167 ASP B C 1
ATOM 3452 O O . ASP B 1 167 ? -3.677 53.335 -46.808 1.00 46.32 167 ASP B O 1
ATOM 3457 N N . ILE B 1 168 ? -4.511 51.275 -47.261 1.00 46.23 168 ILE B N 1
ATOM 3458 C CA . ILE B 1 168 ? -4.154 51.227 -48.708 1.00 49.27 168 ILE B CA 1
ATOM 3459 C C . ILE B 1 168 ? -5.365 51.529 -49.614 1.00 52.48 168 ILE B C 1
ATOM 3460 O O . ILE B 1 168 ? -5.168 51.465 -50.834 1.00 52.15 168 ILE B O 1
ATOM 3465 N N . SER B 1 169 ? -6.524 51.937 -49.064 1.00 48.45 169 SER B N 1
ATOM 3466 C CA . SER B 1 169 ? -7.723 52.392 -49.837 1.00 52.85 169 SER B CA 1
ATOM 3467 C C . SER B 1 169 ? -7.334 53.198 -51.068 1.00 48.84 169 SER B C 1
ATOM 3468 O O . SER B 1 169 ? -7.800 52.842 -52.163 1.00 51.99 169 SER B O 1
ATOM 3471 N N . GLU B 1 170 ? -6.531 54.244 -50.906 1.00 52.05 170 GLU B N 1
ATOM 3472 C CA . GLU B 1 170 ? -6.278 55.192 -52.019 1.00 50.00 170 GLU B CA 1
ATOM 3473 C C . GLU B 1 170 ? -5.417 54.485 -53.084 1.00 54.25 170 GLU B C 1
ATOM 3474 O O . GLU B 1 170 ? -5.578 54.825 -54.252 1.00 53.62 170 GLU B O 1
ATOM 3480 N N . LEU B 1 171 ? -4.582 53.507 -52.724 1.00 48.91 171 LEU B N 1
ATOM 3481 C CA . LEU B 1 171 ? -3.780 52.768 -53.720 1.00 47.82 171 LEU B CA 1
ATOM 3482 C C . LEU B 1 171 ? -4.694 51.843 -54.517 1.00 48.12 171 LEU B C 1
ATOM 3483 O O . LEU B 1 171 ? -4.513 51.752 -55.764 1.00 47.89 171 LEU B O 1
ATOM 3488 N N . VAL B 1 172 ? -5.642 51.200 -53.838 1.00 47.99 172 VAL B N 1
ATOM 3489 C CA . VAL B 1 172 ? -6.612 50.243 -54.448 1.00 48.94 172 VAL B CA 1
ATOM 3490 C C . VAL B 1 172 ? -7.471 51.005 -55.477 1.00 49.47 172 VAL B C 1
ATOM 3491 O O . VAL B 1 172 ? -7.649 50.500 -56.595 1.00 50.70 172 VAL B O 1
ATOM 3495 N N . ALA B 1 173 ? -7.935 52.205 -55.139 1.00 45.43 173 ALA B N 1
ATOM 3496 C CA . ALA B 1 173 ? -8.727 53.069 -56.042 1.00 50.77 173 ALA B CA 1
ATOM 3497 C C . ALA B 1 173 ? -7.927 53.363 -57.319 1.00 51.11 173 ALA B C 1
ATOM 3498 O O . ALA B 1 173 ? -8.550 53.408 -58.373 1.00 50.77 173 ALA B O 1
ATOM 3500 N N . LEU B 1 174 ? -6.602 53.505 -57.236 1.00 52.33 174 LEU B N 1
ATOM 3501 C CA . LEU B 1 174 ? -5.727 53.851 -58.393 1.00 54.23 174 LEU B CA 1
ATOM 3502 C C . LEU B 1 174 ? -5.284 52.590 -59.146 1.00 52.35 174 LEU B C 1
ATOM 3503 O O . LEU B 1 174 ? -4.475 52.705 -60.086 1.00 54.27 174 LEU B O 1
ATOM 3508 N N . SER B 1 175 ? -5.751 51.419 -58.719 1.00 49.08 175 SER B N 1
ATOM 3509 C CA . SER B 1 175 ? -5.306 50.088 -59.212 1.00 54.34 175 SER B CA 1
ATOM 3510 C C . SER B 1 175 ? -6.256 49.610 -60.313 1.00 58.66 175 SER B C 1
ATOM 3511 O O . SER B 1 175 ? -7.476 49.546 -60.044 1.00 57.49 175 SER B O 1
ATOM 3514 N N . ASP B 1 176 ? -5.721 49.251 -61.485 1.00 54.50 176 ASP B N 1
ATOM 3515 C CA . ASP B 1 176 ? -6.494 48.535 -62.538 1.00 57.91 176 ASP B CA 1
ATOM 3516 C C . ASP B 1 176 ? -6.685 47.093 -62.077 1.00 53.96 176 ASP B C 1
ATOM 3517 O O . ASP B 1 176 ? -7.736 46.526 -62.346 1.00 57.63 176 ASP B O 1
ATOM 3522 N N . HIS B 1 177 ? -5.689 46.554 -61.377 1.00 56.10 177 HIS B N 1
ATOM 3523 C CA . HIS B 1 177 ? -5.675 45.180 -60.813 1.00 54.43 177 HIS B CA 1
ATOM 3524 C C . HIS B 1 177 ? -5.107 45.255 -59.391 1.00 58.78 177 HIS B C 1
ATOM 3525 O O . HIS B 1 177 ? -3.933 45.608 -59.234 1.00 56.76 177 HIS B O 1
ATOM 3532 N N . ALA B 1 178 ? -5.939 45.033 -58.384 1.00 53.18 178 ALA B N 1
ATOM 3533 C CA . ALA B 1 178 ? -5.546 45.044 -56.961 1.00 50.87 178 ALA B CA 1
ATOM 3534 C C . ALA B 1 178 ? -5.520 43.588 -56.494 1.00 49.42 178 ALA B C 1
ATOM 3535 O O . ALA B 1 178 ? -6.580 43.032 -56.250 1.00 47.37 178 ALA B O 1
ATOM 3537 N N . ALA B 1 179 ? -4.341 42.973 -56.490 1.00 45.71 179 ALA B N 1
ATOM 3538 C CA . ALA B 1 179 ? -4.160 41.560 -56.102 1.00 49.54 179 ALA B CA 1
ATOM 3539 C C . ALA B 1 179 ? -3.699 41.495 -54.641 1.00 52.29 179 ALA B C 1
ATOM 3540 O O . ALA B 1 179 ? -2.516 41.707 -54.376 1.00 53.85 179 ALA B O 1
ATOM 3542 N N . PHE B 1 180 ? -4.625 41.233 -53.719 1.00 51.75 180 PHE B N 1
ATOM 3543 C CA . PHE B 1 180 ? -4.346 41.191 -52.267 1.00 49.70 180 PHE B CA 1
ATOM 3544 C C . PHE B 1 180 ? -3.780 39.824 -51.894 1.00 55.10 180 PHE B C 1
ATOM 3545 O O . PHE B 1 180 ? -4.078 38.834 -52.601 1.00 57.30 180 PHE B O 1
ATOM 3553 N N . SER B 1 181 ? -2.985 39.794 -50.819 1.00 50.96 181 SER B N 1
ATOM 3554 C CA . SER B 1 181 ? -2.795 38.589 -49.961 1.00 50.98 181 SER B CA 1
ATOM 3555 C C . SER B 1 181 ? -4.020 38.438 -49.052 1.00 46.98 181 SER B C 1
ATOM 3556 O O . SER B 1 181 ? -4.727 39.466 -48.795 1.00 47.92 181 SER B O 1
ATOM 3559 N N . GLU B 1 182 ? -4.245 37.240 -48.528 1.00 50.08 182 GLU B N 1
ATOM 3560 C CA . GLU B 1 182 ? -5.322 36.992 -47.532 1.00 57.31 182 GLU B CA 1
ATOM 3561 C C . GLU B 1 182 ? -5.158 37.981 -46.378 1.00 51.79 182 GLU B C 1
ATOM 3562 O O . GLU B 1 182 ? -6.086 3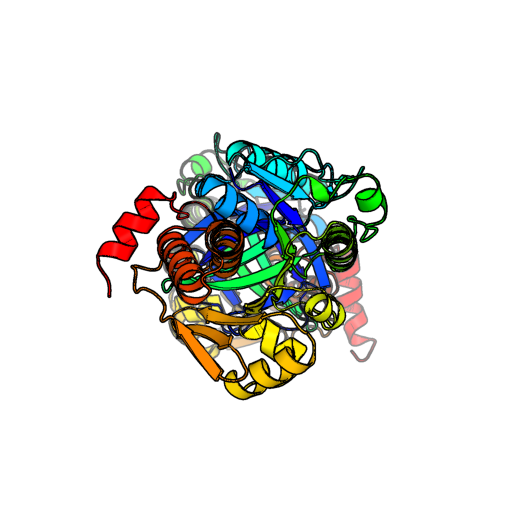8.713 -46.059 1.00 55.87 182 GLU B O 1
ATOM 3568 N N . PRO B 1 183 ? -3.982 38.056 -45.713 1.00 54.01 183 PRO B N 1
ATOM 3569 C CA . PRO B 1 183 ? -3.798 39.008 -44.619 1.00 52.88 183 PRO B CA 1
ATOM 3570 C C . PRO B 1 183 ? -4.025 40.458 -45.071 1.00 49.67 183 PRO B C 1
ATOM 3571 O O . PRO B 1 183 ? -4.598 41.235 -44.314 1.00 52.10 183 PRO B O 1
ATOM 3575 N N . GLY B 1 184 ? -3.573 40.799 -46.282 1.00 46.95 184 GLY B N 1
ATOM 3576 C CA . GLY B 1 184 ? -3.669 42.181 -46.794 1.00 49.90 184 GLY B CA 1
ATOM 3577 C C . GLY B 1 184 ? -5.123 42.628 -46.942 1.00 51.28 184 GLY B C 1
ATOM 3578 O O . GLY B 1 184 ? -5.449 43.785 -46.590 1.00 48.66 184 GLY B O 1
ATOM 3579 N N . LEU B 1 185 ? -5.961 41.740 -47.470 1.00 52.59 185 LEU B N 1
ATOM 3580 C CA . LEU B 1 185 ? -7.405 41.977 -47.705 1.00 54.19 185 LEU B CA 1
ATOM 3581 C C . LEU B 1 185 ? -8.132 42.095 -46.356 1.00 56.71 185 LEU B C 1
ATOM 3582 O O . LEU B 1 185 ? -8.945 43.049 -46.206 1.00 54.81 185 LEU B O 1
ATOM 3587 N N . ALA B 1 186 ? -7.838 41.189 -45.417 1.00 55.05 186 ALA B N 1
ATOM 3588 C CA . ALA B 1 186 ? -8.402 41.200 -44.042 1.00 56.52 186 ALA B CA 1
ATOM 3589 C C . ALA B 1 186 ? -8.053 42.517 -43.342 1.00 49.86 186 ALA B C 1
ATOM 3590 O O . ALA B 1 186 ? -8.956 43.133 -42.756 1.00 54.70 186 ALA B O 1
ATOM 3592 N N . ARG B 1 187 ? -6.791 42.929 -43.367 1.00 54.04 187 ARG B N 1
ATOM 3593 C CA . ARG B 1 187 ? -6.361 44.223 -42.771 1.00 55.55 187 ARG B CA 1
ATOM 3594 C C . ARG B 1 187 ? -7.127 45.369 -43.443 1.00 53.45 187 ARG B C 1
ATOM 3595 O O . ARG B 1 187 ? -7.628 46.217 -42.726 1.00 56.22 187 ARG B O 1
ATOM 3603 N N . LEU B 1 188 ? -7.209 45.413 -44.773 1.00 58.99 188 LEU B N 1
ATOM 3604 C CA . LEU B 1 188 ? -7.819 46.565 -45.495 1.00 52.83 188 LEU B CA 1
ATOM 3605 C C . LEU B 1 188 ? -9.303 46.696 -45.127 1.00 54.46 188 LEU B C 1
ATOM 3606 O O . LEU B 1 188 ? -9.747 47.827 -44.856 1.00 49.53 188 LEU B O 1
ATOM 3611 N N . THR B 1 189 ? -10.039 45.586 -45.109 1.00 49.18 189 THR B N 1
ATOM 3612 C CA . THR B 1 189 ? -11.517 45.581 -44.973 1.00 50.15 189 THR B CA 1
ATOM 3613 C C . THR B 1 189 ? -11.923 45.356 -43.521 1.00 59.51 189 THR B C 1
ATOM 3614 O O . THR B 1 189 ? -13.055 45.740 -43.180 1.00 65.28 189 THR B O 1
ATOM 3618 N N . GLY B 1 190 ? -11.040 44.759 -42.714 1.00 60.69 190 GLY B N 1
ATOM 3619 C CA . GLY B 1 190 ? -11.372 44.305 -41.349 1.00 65.16 190 GLY B CA 1
ATOM 3620 C C . GLY B 1 190 ? -12.404 43.184 -41.350 1.00 63.94 190 GLY B C 1
ATOM 3621 O O . GLY B 1 190 ? -13.128 43.063 -40.364 1.00 69.49 190 GLY B O 1
ATOM 3622 N N . VAL B 1 191 ? -12.456 42.380 -42.412 1.00 68.72 191 VAL B N 1
ATOM 3623 C CA . VAL B 1 191 ? -13.405 41.237 -42.566 1.00 67.43 191 VAL B CA 1
ATOM 3624 C C . VAL B 1 191 ? -12.584 39.965 -42.779 1.00 67.16 191 VAL B C 1
ATOM 3625 O O . VAL B 1 191 ? -11.721 39.979 -43.676 1.00 69.93 191 VAL B O 1
ATOM 3629 N N . LYS B 1 192 ? -12.803 38.931 -41.956 1.00 72.89 192 LYS B N 1
ATOM 3630 C CA . LYS B 1 192 ? -11.974 37.691 -41.961 1.00 74.96 192 LYS B CA 1
ATOM 3631 C C . LYS B 1 192 ? -12.472 36.753 -43.065 1.00 69.32 192 LYS B C 1
ATOM 3632 O O . LYS B 1 192 ? -11.636 35.985 -43.572 1.00 74.94 192 LYS B O 1
ATOM 3634 N N . GLU B 1 193 ? -13.766 36.796 -43.416 1.00 66.71 193 GLU B N 1
ATOM 3635 C CA . GLU B 1 193 ? -14.369 35.883 -44.441 1.00 67.02 193 GLU B CA 1
ATOM 3636 C C . GLU B 1 193 ? -14.004 36.423 -45.834 1.00 56.85 193 GLU B C 1
ATOM 3637 O O . GLU B 1 193 ? -14.429 37.543 -46.171 1.00 64.25 193 GLU B O 1
ATOM 3639 N N . MET B 1 194 ? -13.214 35.663 -46.599 1.00 62.39 194 MET B N 1
ATOM 3640 C CA . MET B 1 194 ? -12.558 36.093 -47.865 1.00 66.58 194 MET B CA 1
ATOM 3641 C C . MET B 1 194 ? -13.618 36.587 -48.860 1.00 74.56 194 MET B C 1
ATOM 3642 O O . MET B 1 194 ? -13.387 37.644 -49.473 1.00 71.80 194 MET B O 1
ATOM 3647 N N . ALA B 1 195 ? -14.746 35.878 -48.997 1.00 75.26 195 ALA B N 1
ATOM 3648 C CA . ALA B 1 195 ? -15.782 36.161 -50.020 1.00 71.06 195 ALA B CA 1
ATOM 3649 C C . ALA B 1 195 ? -16.381 37.546 -49.773 1.00 65.41 195 ALA B C 1
ATOM 3650 O O . ALA B 1 195 ? -16.525 38.320 -50.741 1.00 61.89 195 ALA B O 1
ATOM 3652 N N . SER B 1 196 ? -16.724 37.873 -48.529 1.00 60.99 196 SER B N 1
ATOM 3653 C CA . SER B 1 196 ? -17.394 39.167 -48.254 1.00 61.47 196 SER B CA 1
ATOM 3654 C C . SER B 1 196 ? -16.339 40.281 -48.222 1.00 56.84 196 SER B C 1
ATOM 3655 O O . SER B 1 196 ? -16.676 41.401 -48.618 1.00 53.33 196 SER B O 1
ATOM 3658 N N . ALA B 1 197 ? -15.104 39.979 -47.823 1.00 56.80 197 ALA B N 1
ATOM 3659 C CA . ALA B 1 197 ? -13.958 40.921 -47.850 1.00 59.39 197 ALA B CA 1
ATOM 3660 C C . ALA B 1 197 ? -13.673 41.372 -49.291 1.00 55.90 197 ALA B C 1
ATOM 3661 O O . ALA B 1 197 ? -13.448 42.591 -49.531 1.00 51.45 197 ALA B O 1
ATOM 3663 N N . LEU B 1 198 ? -13.640 40.419 -50.222 1.00 57.06 198 LEU B N 1
ATOM 3664 C CA . LEU B 1 198 ? -13.330 40.700 -51.648 1.00 57.70 198 LEU B CA 1
ATOM 3665 C C . LEU B 1 198 ? -14.431 41.612 -52.209 1.00 57.22 198 LEU B C 1
ATOM 3666 O O . LEU B 1 198 ? -14.073 42.633 -52.824 1.00 56.83 198 LEU B O 1
ATOM 3671 N N . LYS B 1 199 ? -15.709 41.354 -51.886 1.00 59.52 199 LYS B N 1
ATOM 3672 C CA . LYS B 1 199 ? -16.830 42.229 -52.347 1.00 59.02 199 LYS B CA 1
ATOM 3673 C C . LYS B 1 199 ? -16.639 43.624 -51.751 1.00 52.65 199 LYS B C 1
ATOM 3674 O O . LYS B 1 199 ? -16.903 44.591 -52.456 1.00 56.77 199 LYS B O 1
ATOM 3677 N N . GLN B 1 200 ? -16.215 43.728 -50.490 1.00 58.00 200 GLN B N 1
ATOM 3678 C CA . GLN B 1 200 ? -15.965 45.025 -49.808 1.00 56.19 200 GLN B CA 1
ATOM 3679 C C . GLN B 1 200 ? -14.793 45.750 -50.490 1.00 50.91 200 GLN B C 1
ATOM 3680 O O . GLN B 1 200 ? -14.931 46.952 -50.757 1.00 56.75 200 GLN B O 1
ATOM 3686 N N . ALA B 1 201 ? -13.692 45.061 -50.789 1.00 48.62 201 ALA B N 1
ATOM 3687 C CA . ALA B 1 201 ? -12.547 45.644 -51.531 1.00 55.38 201 ALA B CA 1
ATOM 3688 C C . ALA B 1 201 ? -13.026 46.181 -52.885 1.00 58.35 201 ALA B C 1
ATOM 3689 O O . ALA B 1 201 ? -12.581 47.277 -53.266 1.00 56.71 201 ALA B O 1
ATOM 3691 N N . GLN B 1 202 ? -13.920 45.458 -53.562 1.00 54.70 202 GLN B N 1
ATOM 3692 C CA . GLN B 1 202 ? -14.426 45.837 -54.910 1.00 55.12 202 GLN B CA 1
ATOM 3693 C C . GLN B 1 202 ? -15.095 47.205 -54.818 1.00 53.61 202 GLN B C 1
ATOM 3694 O O . GLN B 1 202 ? -14.964 47.940 -55.807 1.00 53.76 202 GLN B O 1
ATOM 3700 N N . THR B 1 203 ? -15.739 47.557 -53.692 1.00 49.94 203 THR B N 1
ATOM 3701 C CA . THR B 1 203 ? -16.386 48.894 -53.545 1.00 52.38 203 THR B CA 1
ATOM 3702 C C . THR B 1 203 ? -15.325 50.010 -53.508 1.00 59.73 203 THR B C 1
ATOM 3703 O O . THR B 1 203 ? -15.730 51.172 -53.618 1.00 57.19 203 THR B O 1
ATOM 3707 N N . LEU B 1 204 ? -14.025 49.710 -53.378 1.00 56.28 204 LEU B N 1
ATOM 3708 C CA . LEU B 1 204 ? -12.991 50.781 -53.278 1.00 57.12 204 LEU B CA 1
ATOM 3709 C C . LEU B 1 204 ? -12.440 51.163 -54.659 1.00 57.74 204 LEU B C 1
ATOM 3710 O O . LEU B 1 204 ? -11.700 52.170 -54.733 1.00 57.91 204 LEU B O 1
ATOM 3715 N N . THR B 1 205 ? -12.738 50.407 -55.716 1.00 52.65 205 THR B N 1
ATOM 3716 C CA . THR B 1 205 ? -12.020 50.594 -57.003 1.00 58.91 205 THR B CA 1
ATOM 3717 C C . THR B 1 205 ? -12.913 50.212 -58.185 1.00 55.26 205 THR B C 1
ATOM 3718 O O . THR B 1 205 ? -13.695 49.273 -58.049 1.00 53.59 205 THR B O 1
ATOM 3722 N N . ASN B 1 206 ? -12.701 50.872 -59.319 1.00 55.64 206 ASN B N 1
ATOM 3723 C CA . ASN B 1 206 ? -13.236 50.432 -60.635 1.00 57.76 206 ASN B CA 1
ATOM 3724 C C . ASN B 1 206 ? -12.257 49.449 -61.286 1.00 57.45 206 ASN B C 1
ATOM 3725 O O . ASN B 1 206 ? -12.526 49.010 -62.417 1.00 58.53 206 ASN B O 1
ATOM 3730 N N . GLY B 1 207 ? -11.175 49.060 -60.612 1.00 52.01 207 GLY B N 1
ATOM 3731 C CA . GLY B 1 207 ? -10.303 47.985 -61.114 1.00 49.06 207 GLY B CA 1
ATOM 3732 C C . GLY B 1 207 ? -10.829 46.612 -60.766 1.00 47.60 207 GLY B C 1
ATOM 3733 O O . GLY B 1 207 ? -11.862 46.533 -60.122 1.00 55.85 207 GLY B O 1
ATOM 3734 N N . HIS B 1 208 ? -10.065 45.574 -61.113 1.00 53.50 208 HIS B N 1
ATOM 3735 C CA . HIS B 1 208 ? -10.294 44.161 -60.723 1.00 54.05 208 HIS B CA 1
ATOM 3736 C C . HIS B 1 208 ? -9.652 43.883 -59.361 1.00 54.23 208 HIS B C 1
ATOM 3737 O O . HIS B 1 208 ? -8.574 44.410 -59.092 1.00 54.03 208 HIS B O 1
ATOM 3744 N N . VAL B 1 209 ? -10.306 43.081 -58.527 1.00 53.97 209 VAL B N 1
ATOM 3745 C CA . VAL B 1 209 ? -9.781 42.684 -57.188 1.00 51.67 209 VAL B CA 1
ATOM 3746 C C . VAL B 1 209 ? -9.566 41.177 -57.211 1.00 51.49 209 VAL B C 1
ATOM 3747 O O . VAL B 1 209 ? -10.404 40.457 -57.765 1.00 56.07 209 VAL B O 1
ATOM 3751 N N . TYR B 1 210 ? -8.413 40.754 -56.707 1.00 50.18 210 TYR B N 1
ATOM 3752 C CA . TYR B 1 210 ? -8.018 39.335 -56.554 1.00 49.34 210 TYR B CA 1
ATOM 3753 C C . TYR B 1 210 ? -7.592 39.150 -55.099 1.00 52.02 210 TYR B C 1
ATOM 3754 O O . TYR B 1 210 ? -7.223 40.146 -54.454 1.00 54.73 210 TYR B O 1
ATOM 3763 N N . VAL B 1 211 ? -7.618 37.920 -54.610 1.00 51.98 211 VAL B N 1
ATOM 3764 C CA . VAL B 1 211 ? -7.010 37.581 -53.301 1.00 52.21 211 VAL B CA 1
ATOM 3765 C C . VAL B 1 211 ? -6.344 36.223 -53.446 1.00 54.96 211 VAL B C 1
ATOM 3766 O O . VAL B 1 211 ? -7.028 35.246 -53.822 1.00 55.31 211 VAL B O 1
ATOM 3770 N N . THR B 1 212 ? -5.044 36.166 -53.181 1.00 56.34 212 THR B N 1
ATOM 3771 C CA . THR B 1 212 ? -4.285 34.887 -53.139 1.00 56.25 212 THR B CA 1
ATOM 3772 C C . THR B 1 212 ? -4.438 34.295 -51.736 1.00 59.76 212 THR B C 1
ATOM 3773 O O . THR B 1 212 ? -4.508 35.073 -50.767 1.00 56.53 212 THR B O 1
ATOM 3777 N N . GLN B 1 213 ? -4.486 32.968 -51.633 1.00 64.23 213 GLN B N 1
ATOM 3778 C CA . GLN B 1 213 ? -4.724 32.238 -50.368 1.00 60.29 213 GLN B CA 1
ATOM 3779 C C . GLN B 1 213 ? -3.739 31.071 -50.266 1.00 57.94 213 GLN B C 1
ATOM 3780 O O . GLN B 1 213 ? -4.142 30.003 -49.754 1.00 55.52 213 GLN B O 1
ATOM 3786 N N . GLY B 1 214 ? -2.503 31.255 -50.734 1.00 53.35 214 GLY B N 1
ATOM 3787 C CA . GLY B 1 214 ? -1.478 30.202 -50.624 1.00 56.04 214 GLY B CA 1
ATOM 3788 C C . GLY B 1 214 ? -1.888 28.960 -51.405 1.00 55.96 214 GLY B C 1
ATOM 3789 O O . GLY B 1 214 ? -2.186 29.096 -52.590 1.00 64.08 214 GLY B O 1
ATOM 3790 N N . SER B 1 215 ? -1.898 27.782 -50.781 1.00 55.54 215 SER B N 1
ATOM 3791 C CA . SER B 1 215 ? -2.205 26.503 -51.477 1.00 66.42 215 SER B CA 1
ATOM 3792 C C . SER B 1 215 ? -3.723 26.361 -51.725 1.00 61.47 215 SER B C 1
ATOM 3793 O O . SER B 1 215 ? -4.111 25.468 -52.450 1.00 59.12 215 SER B O 1
ATOM 3796 N N . ALA B 1 216 ? -4.565 27.231 -51.172 1.00 61.25 216 ALA B N 1
ATOM 3797 C CA . ALA B 1 216 ? -6.008 27.287 -51.507 1.00 62.86 216 ALA B CA 1
ATOM 3798 C C . ALA B 1 216 ? -6.221 28.038 -52.835 1.00 66.00 216 ALA B C 1
ATOM 3799 O O . ALA B 1 216 ? -7.376 28.136 -53.265 1.00 66.45 216 ALA B O 1
ATOM 3801 N N . GLY B 1 217 ? -5.163 28.577 -53.451 1.00 63.94 217 GLY B N 1
ATOM 3802 C CA . GLY B 1 217 ? -5.219 29.215 -54.784 1.00 66.73 217 GLY B CA 1
ATOM 3803 C C . GLY B 1 217 ? -5.645 30.676 -54.735 1.00 61.12 217 GLY B C 1
ATOM 3804 O O . GLY B 1 217 ? -5.294 31.368 -53.787 1.00 59.19 217 GLY B O 1
ATOM 3805 N N . CYS B 1 218 ? -6.372 31.131 -55.749 1.00 60.31 218 CYS B N 1
ATOM 3806 C CA . CYS B 1 218 ? -6.641 32.566 -56.015 1.00 60.73 218 CYS B CA 1
ATOM 3807 C C . CYS B 1 218 ? -8.110 32.748 -56.398 1.00 61.33 218 CYS B C 1
ATOM 3808 O O . CYS B 1 218 ? -8.620 31.953 -57.190 1.00 63.06 218 CYS B O 1
ATOM 3811 N N . ASP B 1 219 ? -8.758 33.755 -55.830 1.00 56.75 219 ASP B N 1
ATOM 3812 C CA . ASP B 1 219 ? -10.158 34.128 -56.142 1.00 59.81 219 ASP B CA 1
ATOM 3813 C C . ASP B 1 219 ? -10.138 35.545 -56.705 1.00 61.55 219 ASP B C 1
ATOM 3814 O O . ASP B 1 219 ? -9.260 36.322 -56.303 1.00 58.89 219 ASP B O 1
ATOM 3819 N N . TRP B 1 220 ? -11.061 35.860 -57.616 1.00 56.55 220 TRP B N 1
ATOM 3820 C CA . TRP B 1 220 ? -11.211 37.244 -58.115 1.00 55.86 220 TRP B CA 1
ATOM 3821 C C . TRP B 1 220 ? -12.657 37.468 -58.534 1.00 58.89 220 TRP B C 1
ATOM 3822 O O . TRP B 1 220 ? -13.425 36.483 -58.605 1.00 59.53 220 TRP B O 1
ATOM 3833 N N . LEU B 1 221 ? -13.012 38.728 -58.749 1.00 52.65 221 LEU B N 1
ATOM 3834 C CA . LEU B 1 221 ? -14.385 39.113 -59.134 1.00 60.49 221 LEU B CA 1
ATOM 3835 C C . LEU B 1 221 ? -14.385 39.536 -60.607 1.00 61.69 221 LEU B C 1
ATOM 3836 O O . LEU B 1 221 ? -13.520 40.342 -61.003 1.00 66.47 221 LEU B O 1
ATOM 3841 N N . GLU B 1 222 ? -15.273 38.939 -61.401 1.00 62.91 222 GLU B N 1
ATOM 3842 C CA . GLU B 1 222 ? -15.627 39.422 -62.762 1.00 69.08 222 GLU B CA 1
ATOM 3843 C C . GLU B 1 222 ? -17.131 39.722 -62.754 1.00 64.09 222 GLU B C 1
ATOM 3844 O O . GLU B 1 222 ? -17.940 38.784 -62.550 1.00 64.18 222 GLU B O 1
ATOM 3850 N N . ASN B 1 223 ? -17.454 41.008 -62.849 1.00 65.25 223 ASN B N 1
ATOM 3851 C CA . ASN B 1 223 ? -18.835 41.556 -62.830 1.00 73.31 223 ASN B CA 1
ATOM 3852 C C . ASN B 1 223 ? -19.588 41.044 -61.603 1.00 71.24 223 ASN B C 1
ATOM 3853 O O . ASN B 1 223 ? -20.750 40.621 -61.782 1.00 73.66 223 ASN B O 1
ATOM 3858 N N . GLY B 1 224 ? -18.963 41.096 -60.421 1.00 63.43 224 GLY B N 1
ATOM 3859 C CA . GLY B 1 224 ? -19.599 40.756 -59.129 1.00 54.10 224 GLY B CA 1
ATOM 3860 C C . GLY B 1 224 ? -19.608 39.251 -58.893 1.00 57.39 224 GLY B C 1
ATOM 3861 O O . GLY B 1 224 ? -20.058 38.834 -57.830 1.00 69.11 224 GLY B O 1
ATOM 3862 N N . GLY B 1 225 ? -19.095 38.448 -59.823 1.00 61.63 225 GLY B N 1
ATOM 3863 C CA . GLY B 1 225 ? -19.138 36.976 -59.727 1.00 67.10 225 GLY B CA 1
ATOM 3864 C C . GLY B 1 225 ? -17.765 36.404 -59.421 1.00 72.45 225 GLY B C 1
ATOM 3865 O O . GLY B 1 225 ? -16.793 36.792 -60.105 1.00 65.32 225 GLY B O 1
ATOM 3866 N N . ARG B 1 226 ? -17.685 35.503 -58.441 1.00 73.26 226 ARG B N 1
ATOM 3867 C CA . ARG B 1 226 ? -16.401 35.036 -57.873 1.00 75.64 226 ARG B CA 1
ATOM 3868 C C . ARG B 1 226 ? -15.841 33.926 -58.760 1.00 63.53 226 ARG B C 1
ATOM 3869 O O . ARG B 1 226 ? -16.469 32.916 -58.914 1.00 73.49 226 ARG B O 1
ATOM 3877 N N . GLN B 1 227 ? -14.679 34.172 -59.341 1.00 73.16 227 GLN B N 1
ATOM 3878 C CA . GLN B 1 227 ? -13.877 33.190 -60.106 1.00 68.57 227 GLN B CA 1
ATOM 3879 C C . GLN B 1 227 ? -12.842 32.573 -59.158 1.00 67.23 227 GLN B C 1
ATOM 3880 O O . GLN B 1 227 ? -12.481 33.215 -58.171 1.00 67.77 227 GLN B O 1
ATOM 3886 N N . HIS B 1 228 ? -12.333 31.390 -59.475 1.00 66.62 228 HIS B N 1
ATOM 3887 C CA . HIS B 1 228 ? -11.335 30.678 -58.645 1.00 65.92 228 HIS B CA 1
ATOM 3888 C C . HIS B 1 228 ? -10.304 29.977 -59.528 1.00 70.33 228 HIS B C 1
ATOM 3889 O O . HIS B 1 228 ? -10.667 29.484 -60.599 1.00 84.78 228 HIS B O 1
ATOM 3896 N N . GLN B 1 229 ? -9.055 29.969 -59.086 1.00 65.96 229 GLN B N 1
ATOM 3897 C CA . GLN B 1 229 ? -7.939 29.228 -59.725 1.00 66.09 229 GLN B CA 1
ATOM 3898 C C . GLN B 1 229 ? -7.270 28.434 -58.611 1.00 70.62 229 GLN B C 1
ATOM 3899 O O . GLN B 1 229 ? -6.706 29.023 -57.697 1.00 66.53 229 GLN B O 1
ATOM 3905 N N . PRO B 1 230 ? -7.361 27.088 -58.593 1.00 71.56 230 PRO B N 1
ATOM 3906 C CA . PRO B 1 230 ? -6.677 26.317 -57.561 1.00 67.17 230 PRO B CA 1
ATOM 3907 C C . PRO B 1 230 ? -5.163 26.506 -57.709 1.00 63.59 230 PRO B C 1
ATOM 3908 O O . PRO B 1 230 ? -4.688 26.779 -58.796 1.00 70.78 230 PRO B O 1
ATOM 3912 N N . ALA B 1 231 ? -4.446 26.379 -56.602 1.00 65.82 231 ALA B N 1
ATOM 3913 C CA . ALA B 1 231 ? -2.976 26.262 -56.584 1.00 66.20 231 ALA B CA 1
ATOM 3914 C C . ALA B 1 231 ? -2.598 24.938 -57.256 1.00 65.80 231 ALA B C 1
ATOM 3915 O O . ALA B 1 231 ? -3.421 24.009 -57.226 1.00 67.06 231 ALA B O 1
ATOM 3917 N N . PHE B 1 232 ? -1.402 24.864 -57.824 1.00 66.98 232 PHE B N 1
ATOM 3918 C CA . PHE B 1 232 ? -0.796 23.625 -58.366 1.00 73.45 232 PHE B CA 1
ATOM 3919 C C . PHE B 1 232 ? 0.043 22.957 -57.269 1.00 77.43 232 PHE B C 1
ATOM 3920 O O . PHE B 1 232 ? 0.895 23.654 -56.713 1.00 74.72 232 PHE B O 1
ATOM 3928 N N . LYS B 1 233 ? -0.209 21.674 -56.957 1.00 70.32 233 LYS B N 1
ATOM 3929 C CA . LYS B 1 233 ? 0.518 20.910 -55.905 1.00 72.70 233 LYS B CA 1
ATOM 3930 C C . LYS B 1 233 ? 1.942 20.657 -56.412 1.00 68.40 233 LYS B C 1
ATOM 3931 O O . LYS B 1 233 ? 2.093 20.219 -57.553 1.00 78.87 233 LYS B O 1
ATOM 3933 N N . VAL B 1 234 ? 2.943 20.973 -55.589 1.00 69.61 234 VAL B N 1
ATOM 3934 C CA . VAL B 1 234 ? 4.393 20.725 -55.853 1.00 67.59 234 VAL B CA 1
ATOM 3935 C C . VAL B 1 234 ? 5.023 20.271 -54.537 1.00 63.56 234 VAL B C 1
ATOM 3936 O O . VAL B 1 234 ? 4.360 20.388 -53.512 1.00 62.21 234 VAL B O 1
ATOM 3940 N N . ASP B 1 235 ? 6.263 19.793 -54.564 1.00 78.18 235 ASP B N 1
ATOM 3941 C CA . ASP B 1 235 ? 7.078 19.554 -53.343 1.00 75.74 235 ASP B CA 1
ATOM 3942 C C . ASP B 1 235 ? 7.550 20.929 -52.857 1.00 71.41 235 ASP B C 1
ATOM 3943 O O . ASP B 1 235 ? 8.491 21.493 -53.438 1.00 68.99 235 ASP B O 1
ATOM 3948 N N . VAL B 1 236 ? 6.863 21.470 -51.861 1.00 73.87 236 VAL B N 1
ATOM 3949 C CA . VAL B 1 236 ? 7.123 22.824 -51.293 1.00 72.01 236 VAL B CA 1
ATOM 3950 C C . VAL B 1 236 ? 8.322 22.755 -50.339 1.00 72.05 236 VAL B C 1
ATOM 3951 O O . VAL B 1 236 ? 8.269 21.968 -49.390 1.00 65.45 236 VAL B O 1
ATOM 3955 N N . VAL B 1 237 ? 9.344 23.577 -50.589 1.00 69.65 237 VAL B N 1
ATOM 3956 C CA . VAL B 1 237 ? 10.458 23.881 -49.646 1.00 63.69 237 VAL B CA 1
ATOM 3957 C C . VAL B 1 237 ? 10.186 25.222 -48.947 1.00 68.75 237 VAL B C 1
ATOM 3958 O O . VAL B 1 237 ? 10.379 25.306 -47.718 1.00 63.45 237 VAL B O 1
ATOM 3962 N N . ASP B 1 238 ? 9.774 26.248 -49.694 1.00 60.37 238 ASP B N 1
ATOM 3963 C CA . ASP B 1 238 ? 9.734 27.638 -49.179 1.00 61.60 238 ASP B CA 1
ATOM 3964 C C . ASP B 1 238 ? 8.665 28.444 -49.927 1.00 59.02 238 ASP B C 1
ATOM 3965 O O . ASP B 1 238 ? 8.851 28.692 -51.125 1.00 59.69 238 ASP B O 1
ATOM 3970 N N . THR B 1 239 ? 7.616 28.889 -49.228 1.00 56.74 239 THR B N 1
ATOM 3971 C CA . THR B 1 239 ? 6.551 29.756 -49.803 1.00 54.11 239 THR B CA 1
ATOM 3972 C C . THR B 1 239 ? 6.926 31.237 -49.707 1.00 51.25 239 THR B C 1
ATOM 3973 O O . THR B 1 239 ? 6.093 32.063 -50.093 1.00 56.50 239 THR B O 1
ATOM 3977 N N . THR B 1 240 ? 8.126 31.579 -49.224 1.00 52.78 240 THR B N 1
ATOM 3978 C CA . THR B 1 240 ? 8.606 32.987 -49.143 1.00 53.84 240 THR B CA 1
ATOM 3979 C C . THR B 1 240 ? 8.618 33.596 -50.544 1.00 49.16 240 THR B C 1
ATOM 3980 O O . THR B 1 240 ? 9.302 33.055 -51.407 1.00 56.03 240 THR B O 1
ATOM 3984 N N . GLY B 1 241 ? 7.896 34.693 -50.754 1.00 54.04 241 GLY B N 1
ATOM 3985 C CA . GLY B 1 241 ? 7.863 35.414 -52.042 1.00 52.02 241 GLY B CA 1
ATOM 3986 C C . GLY B 1 241 ? 6.892 34.795 -53.051 1.00 51.52 241 GLY B C 1
ATOM 3987 O O . GLY B 1 241 ? 6.816 35.309 -54.166 1.00 49.22 241 GLY B O 1
ATOM 3988 N N . ALA B 1 242 ? 6.138 33.752 -52.706 1.00 50.23 242 ALA B N 1
ATOM 3989 C CA . ALA B 1 242 ? 5.093 33.207 -53.602 1.00 54.60 242 ALA B CA 1
ATOM 3990 C C . ALA B 1 242 ? 4.235 34.371 -54.120 1.00 47.56 242 ALA B C 1
ATOM 3991 O O . ALA B 1 242 ? 4.066 34.500 -55.353 1.00 50.85 242 ALA B O 1
ATOM 3993 N N . GLY B 1 243 ? 3.711 35.192 -53.219 1.00 50.36 243 GLY B N 1
ATOM 3994 C CA . GLY B 1 243 ? 2.918 36.395 -53.563 1.00 50.06 243 GLY B CA 1
ATOM 3995 C C . GLY B 1 243 ? 3.660 37.321 -54.500 1.00 47.80 243 GLY B C 1
ATOM 3996 O O . GLY B 1 243 ? 3.067 37.768 -55.497 1.00 53.83 243 GLY B O 1
ATOM 3997 N N . ASP B 1 244 ? 4.917 37.617 -54.191 1.00 48.53 244 ASP B N 1
ATOM 3998 C CA . ASP B 1 244 ? 5.763 38.554 -54.977 1.00 54.29 244 ASP B CA 1
ATOM 3999 C C . ASP B 1 244 ? 5.865 38.038 -56.426 1.00 60.31 244 ASP B C 1
ATOM 4000 O O . ASP B 1 244 ? 5.656 38.804 -57.390 1.00 51.05 244 ASP B O 1
ATOM 4005 N N . VAL B 1 245 ? 6.203 36.761 -56.569 1.00 54.43 245 VAL B N 1
ATOM 4006 C CA . VAL B 1 245 ? 6.402 36.090 -57.876 1.00 55.09 245 VAL B CA 1
ATOM 4007 C C . VAL B 1 245 ? 5.049 36.020 -58.599 1.00 52.44 245 VAL B C 1
ATOM 4008 O O . VAL B 1 245 ? 5.009 36.334 -59.794 1.00 52.30 245 VAL B O 1
ATOM 4012 N N . PHE B 1 246 ? 3.974 35.649 -57.904 1.00 53.90 246 PHE B N 1
ATOM 4013 C CA . PHE B 1 246 ? 2.608 35.669 -58.487 1.00 53.14 246 PHE B CA 1
ATOM 4014 C C . PHE B 1 246 ? 2.322 37.045 -59.092 1.00 57.47 246 PHE B C 1
ATOM 4015 O O . PHE B 1 246 ? 1.837 37.097 -60.240 1.00 55.16 246 PHE B O 1
ATOM 4023 N N . HIS B 1 247 ? 2.620 38.131 -58.374 1.00 54.89 247 HIS B N 1
ATOM 4024 C CA . HIS B 1 247 ? 2.279 39.498 -58.856 1.00 54.65 247 HIS B CA 1
ATOM 4025 C C . HIS B 1 247 ? 3.116 39.839 -60.091 1.00 52.13 247 HIS B C 1
ATOM 4026 O O . HIS B 1 247 ? 2.570 40.439 -61.020 1.00 53.74 247 HIS B O 1
ATOM 4033 N N . GLY B 1 248 ? 4.399 39.479 -60.112 1.00 61.32 248 GLY B N 1
ATOM 4034 C CA . GLY B 1 248 ? 5.275 39.782 -61.260 1.00 57.59 248 GLY B CA 1
ATOM 4035 C C . GLY B 1 248 ? 4.750 39.079 -62.516 1.00 62.26 248 GLY B C 1
ATOM 4036 O O . GLY B 1 248 ? 4.649 39.721 -63.575 1.00 55.23 248 GLY B O 1
ATOM 4037 N N . ALA B 1 249 ? 4.418 37.797 -62.381 1.00 52.33 249 ALA B N 1
ATOM 4038 C CA . ALA B 1 249 ? 3.906 36.926 -63.454 1.00 56.42 249 ALA B CA 1
ATOM 4039 C C . ALA B 1 249 ? 2.557 37.466 -63.937 1.00 56.22 249 ALA B C 1
ATOM 4040 O O . ALA B 1 249 ? 2.362 37.541 -65.160 1.00 57.66 249 ALA B O 1
ATOM 4042 N N . LEU B 1 250 ? 1.680 37.833 -63.001 1.00 59.06 250 LEU B N 1
ATOM 4043 C CA . LEU B 1 250 ? 0.336 38.365 -63.308 1.00 56.35 250 LEU B CA 1
ATOM 4044 C C . LEU B 1 250 ? 0.453 39.636 -64.146 1.00 58.11 250 LEU B C 1
ATOM 4045 O O . LEU B 1 250 ? -0.308 39.766 -65.117 1.00 61.25 250 LEU B O 1
ATOM 4050 N N . ALA B 1 251 ? 1.353 40.549 -63.784 1.00 60.18 251 ALA B N 1
ATOM 4051 C CA . ALA B 1 251 ? 1.549 41.836 -64.498 1.00 62.17 251 ALA B CA 1
ATOM 4052 C C . ALA B 1 251 ? 1.994 41.569 -65.947 1.00 67.06 251 ALA B C 1
ATOM 4053 O O . ALA B 1 251 ? 1.496 42.256 -66.848 1.00 65.40 251 ALA B O 1
ATOM 4055 N N . VAL B 1 252 ? 2.938 40.644 -66.145 1.00 62.79 252 VAL B N 1
ATOM 4056 C CA . VAL B 1 252 ? 3.443 40.281 -67.496 1.00 63.94 252 VAL B CA 1
ATOM 4057 C C . VAL B 1 252 ? 2.285 39.636 -68.280 1.00 63.25 252 VAL B C 1
ATOM 4058 O O . VAL B 1 252 ? 2.059 40.034 -69.424 1.00 57.94 252 VAL B O 1
ATOM 4062 N N . ALA B 1 253 ? 1.587 38.668 -67.692 1.00 51.77 253 ALA B N 1
ATOM 4063 C CA . ALA B 1 253 ? 0.492 37.935 -68.359 1.00 54.91 253 ALA B CA 1
ATOM 4064 C C . ALA B 1 253 ? -0.647 38.901 -68.727 1.00 59.84 253 ALA B C 1
ATOM 4065 O O . ALA B 1 253 ? -1.112 38.842 -69.874 1.00 67.50 253 ALA B O 1
ATOM 4067 N N . LEU B 1 254 ? -1.068 39.783 -67.822 1.00 61.60 254 LEU B N 1
ATOM 4068 C CA . LEU B 1 254 ? -2.129 40.784 -68.117 1.00 64.80 254 LEU B CA 1
ATOM 4069 C C . LEU B 1 254 ? -1.695 41.700 -69.267 1.00 68.52 254 LEU B C 1
ATOM 4070 O O . LEU B 1 254 ? -2.532 42.028 -70.114 1.00 78.66 254 LEU B O 1
ATOM 4075 N N . ALA B 1 255 ? -0.442 42.131 -69.284 1.00 64.20 255 ALA B N 1
ATOM 4076 C CA . ALA B 1 255 ? 0.069 43.046 -70.321 1.00 62.03 255 ALA B CA 1
ATOM 4077 C C . ALA B 1 255 ? 0.150 42.299 -71.670 1.00 62.05 255 ALA B C 1
ATOM 4078 O O . ALA B 1 255 ? 0.058 42.928 -72.698 1.00 61.67 255 ALA B O 1
ATOM 4080 N N . THR B 1 256 ? 0.329 40.985 -71.648 1.00 72.43 256 THR B N 1
ATOM 4081 C CA . THR B 1 256 ? 0.468 40.110 -72.836 1.00 76.65 256 THR B CA 1
ATOM 4082 C C . THR B 1 256 ? -0.914 39.788 -73.423 1.00 79.69 256 THR B C 1
ATOM 4083 O O . THR B 1 256 ? -1.061 39.982 -74.629 1.00 97.04 256 THR B O 1
ATOM 4087 N N . SER B 1 257 ? -1.859 39.272 -72.632 1.00 89.17 257 SER B N 1
ATOM 4088 C CA . SER B 1 257 ? -3.067 38.577 -73.165 1.00 89.45 257 SER B CA 1
ATOM 4089 C C . SER B 1 257 ? -4.368 39.300 -72.806 1.00 94.47 257 SER B C 1
ATOM 4090 O O . SER B 1 257 ? -5.286 39.240 -73.639 1.00 114.84 257 SER B O 1
ATOM 4093 N N . GLY B 1 258 ? -4.485 39.893 -71.614 1.00 100.87 258 GLY B N 1
ATOM 4094 C CA . GLY B 1 258 ? -5.743 40.519 -71.151 1.00 102.70 258 GLY B CA 1
ATOM 4095 C C . GLY B 1 258 ? -6.862 39.510 -70.886 1.00 104.16 258 GLY B C 1
ATOM 4096 O O . GLY B 1 258 ? -7.977 39.963 -70.571 1.00 100.02 258 GLY B O 1
ATOM 4097 N N . ASP B 1 259 ? -6.592 38.194 -70.955 1.00 104.52 259 ASP B N 1
ATOM 4098 C CA . ASP B 1 259 ? -7.504 37.125 -70.449 1.00 98.26 259 ASP B CA 1
ATOM 4099 C C . ASP B 1 259 ? -7.209 36.868 -68.957 1.00 94.29 259 ASP B C 1
ATOM 4100 O O . ASP B 1 259 ? -6.126 36.325 -68.638 1.00 94.64 259 ASP B O 1
ATOM 4105 N N . LEU B 1 260 ? -8.128 37.242 -68.059 1.00 83.18 260 LEU B N 1
ATOM 4106 C CA . LEU B 1 260 ? -7.879 37.183 -66.596 1.00 74.03 260 LEU B CA 1
ATOM 4107 C C . LEU B 1 26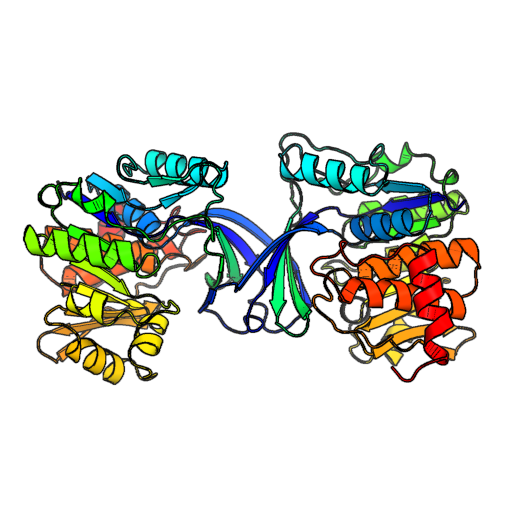0 ? -7.676 35.733 -66.158 1.00 67.69 260 LEU B C 1
ATOM 4108 O O . LEU B 1 260 ? -6.662 35.477 -65.517 1.00 67.20 260 LEU B O 1
ATOM 4113 N N . ALA B 1 261 ? -8.554 34.803 -66.523 1.00 65.01 261 ALA B N 1
ATOM 4114 C CA . ALA B 1 261 ? -8.432 33.382 -66.113 1.00 67.11 261 ALA B CA 1
ATOM 4115 C C . ALA B 1 261 ? -7.076 32.810 -66.568 1.00 67.72 261 ALA B C 1
ATOM 4116 O O . ALA B 1 261 ? -6.411 32.183 -65.743 1.00 73.33 261 ALA B O 1
ATOM 4118 N N . GLU B 1 262 ? -6.644 33.032 -67.806 1.00 68.10 262 GLU B N 1
ATOM 4119 C CA . GLU B 1 262 ? -5.356 32.474 -68.309 1.00 68.82 262 GLU B CA 1
ATOM 4120 C C . GLU B 1 262 ? -4.173 33.155 -67.592 1.00 73.97 262 GLU B C 1
ATOM 4121 O O . GLU B 1 262 ? -3.161 32.445 -67.336 1.00 66.84 262 GLU B O 1
ATOM 4124 N N . SER B 1 263 ? -4.272 34.461 -67.279 1.00 61.78 263 SER B N 1
ATOM 4125 C CA . SER B 1 263 ? -3.213 35.243 -66.577 1.00 66.00 263 SER B CA 1
ATOM 4126 C C . SER B 1 263 ? -3.050 34.714 -65.137 1.00 63.56 263 SER B C 1
ATOM 4127 O O . SER B 1 263 ? -1.903 34.436 -64.715 1.00 59.10 263 SER B O 1
ATOM 4130 N N . VAL B 1 264 ? -4.161 34.551 -64.417 1.00 61.73 264 VAL B N 1
ATOM 4131 C CA . VAL B 1 264 ? -4.156 34.042 -63.021 1.00 63.02 264 VAL B CA 1
ATOM 4132 C C . VAL B 1 264 ? -3.611 32.612 -63.018 1.00 70.16 264 VAL B C 1
ATOM 4133 O O . VAL B 1 264 ? -2.825 32.273 -62.100 1.00 65.84 264 VAL B O 1
ATOM 4137 N N . ARG B 1 265 ? -4.005 31.798 -63.993 1.00 64.51 265 ARG B N 1
ATOM 4138 C CA . ARG B 1 265 ? -3.547 30.393 -64.076 1.00 69.51 265 ARG B CA 1
ATOM 4139 C C . ARG B 1 265 ? -2.024 30.387 -64.289 1.00 62.40 265 ARG B C 1
ATOM 4140 O O . ARG B 1 265 ? -1.316 29.614 -63.622 1.00 57.68 265 ARG B O 1
ATOM 4148 N N . PHE B 1 266 ? -1.541 31.232 -65.188 1.00 59.08 266 PHE B N 1
ATOM 4149 C CA . PHE B 1 266 ? -0.105 31.354 -65.531 1.00 66.26 266 PHE B CA 1
ATOM 4150 C C . PHE B 1 266 ? 0.664 31.765 -64.268 1.00 65.28 266 PHE B C 1
ATOM 4151 O O . PHE B 1 266 ? 1.624 31.073 -63.899 1.00 62.32 266 PHE B O 1
ATOM 4159 N N . ALA B 1 267 ? 0.231 32.841 -63.613 1.00 62.54 267 ALA B N 1
ATOM 4160 C CA . ALA B 1 267 ? 0.867 33.384 -62.389 1.00 63.59 267 ALA B CA 1
ATOM 4161 C C . ALA B 1 267 ? 0.853 32.310 -61.286 1.00 58.96 267 ALA B C 1
ATOM 4162 O O . ALA B 1 267 ? 1.838 32.205 -60.576 1.00 59.00 267 ALA B O 1
ATOM 4164 N N . SER B 1 268 ? -0.226 31.543 -61.139 1.00 51.04 268 SER B N 1
ATOM 4165 C CA . SER B 1 268 ? -0.303 30.451 -60.139 1.00 55.10 268 SER B CA 1
ATOM 4166 C C . SER B 1 268 ? 0.770 29.402 -60.418 1.00 58.65 268 SER B C 1
ATOM 4167 O O . SER B 1 268 ? 1.367 28.895 -59.446 1.00 65.38 268 SER B O 1
ATOM 4170 N N . GLY B 1 269 ? 0.998 29.079 -61.691 1.00 62.44 269 GLY B N 1
ATOM 4171 C CA . GLY B 1 269 ? 2.039 28.119 -62.104 1.00 60.52 269 GLY B CA 1
ATOM 4172 C C . GLY B 1 269 ? 3.413 28.636 -61.749 1.00 58.07 269 GLY B C 1
ATOM 4173 O O . GLY B 1 269 ? 4.175 27.885 -61.167 1.00 64.49 269 GLY B O 1
ATOM 4174 N N . VAL B 1 270 ? 3.705 29.892 -62.075 1.00 60.44 270 VAL B N 1
ATOM 4175 C CA . VAL B 1 270 ? 5.036 30.517 -61.817 1.00 61.39 270 VAL B CA 1
ATOM 4176 C C . VAL B 1 270 ? 5.283 30.493 -60.301 1.00 61.43 270 VAL B C 1
ATOM 4177 O O . VAL B 1 270 ? 6.381 30.135 -59.885 1.00 61.16 270 VAL B O 1
ATOM 4181 N N . ALA B 1 271 ? 4.276 30.863 -59.500 1.00 63.47 271 ALA B N 1
ATOM 4182 C CA . ALA B 1 271 ? 4.373 30.940 -58.027 1.00 56.57 271 ALA B CA 1
ATOM 4183 C C . ALA B 1 271 ? 4.571 29.536 -57.447 1.00 60.07 271 ALA B C 1
ATOM 4184 O O . ALA B 1 271 ? 5.375 29.399 -56.500 1.00 61.87 271 ALA B O 1
ATOM 4186 N N . ALA B 1 272 ? 3.850 28.537 -57.968 1.00 62.08 272 ALA B N 1
ATOM 4187 C CA . ALA B 1 272 ? 3.941 27.131 -57.509 1.00 62.11 272 ALA B CA 1
ATOM 4188 C C . ALA B 1 272 ? 5.392 26.663 -57.668 1.00 59.74 272 ALA B C 1
ATOM 4189 O O . ALA B 1 272 ? 5.971 26.156 -56.699 1.00 62.15 272 ALA B O 1
ATOM 4191 N N . LEU B 1 273 ? 5.991 26.914 -58.823 1.00 59.81 273 LEU B N 1
ATOM 4192 C CA . LEU B 1 273 ? 7.366 26.430 -59.110 1.00 65.47 273 LEU B CA 1
ATOM 4193 C C . LEU B 1 273 ? 8.361 27.125 -58.177 1.00 62.61 273 LEU B C 1
ATOM 4194 O O . LEU B 1 273 ? 9.276 26.424 -57.662 1.00 54.61 273 LEU B O 1
ATOM 4199 N N . LYS B 1 274 ? 8.165 28.425 -57.915 1.00 63.71 274 LYS B N 1
ATOM 4200 C CA . LYS B 1 274 ? 9.030 29.184 -56.972 1.00 59.01 274 LYS B CA 1
ATOM 4201 C C . LYS B 1 274 ? 9.048 28.476 -55.616 1.00 58.40 274 LYS B C 1
ATOM 4202 O O . LYS B 1 274 ? 10.135 28.391 -55.017 1.00 54.34 274 LYS B O 1
ATOM 4208 N N . CYS B 1 275 ? 7.911 27.933 -55.172 1.00 58.24 275 CYS B N 1
ATOM 4209 C CA . CYS B 1 275 ? 7.774 27.272 -53.852 1.00 60.75 275 CYS B CA 1
ATOM 4210 C C . CYS B 1 275 ? 8.683 26.044 -53.742 1.00 64.43 275 CYS B C 1
ATOM 4211 O O . CYS B 1 275 ? 8.873 25.581 -52.610 1.00 75.62 275 CYS B O 1
ATOM 4214 N N . THR B 1 276 ? 9.232 25.525 -54.843 1.00 66.13 276 THR B N 1
ATOM 4215 C CA . THR B 1 276 ? 10.006 24.248 -54.822 1.00 73.07 276 THR B CA 1
ATOM 4216 C C . THR B 1 276 ? 11.458 24.493 -54.407 1.00 66.28 276 THR B C 1
ATOM 4217 O O . THR B 1 276 ? 12.165 23.500 -54.270 1.00 65.11 276 THR B O 1
ATOM 4221 N N . ARG B 1 277 ? 11.895 25.746 -54.255 1.00 65.28 277 ARG B N 1
ATOM 4222 C CA . ARG B 1 277 ? 13.316 26.059 -53.958 1.00 67.42 277 ARG B CA 1
ATOM 4223 C C . ARG B 1 277 ? 13.389 27.131 -52.874 1.00 72.44 277 ARG B C 1
ATOM 4224 O O . ARG B 1 277 ? 12.469 27.937 -52.713 1.00 59.68 277 ARG B O 1
ATOM 4228 N N . PRO B 1 278 ? 14.512 27.192 -52.118 1.00 75.89 278 PRO B N 1
ATOM 4229 C CA . PRO B 1 278 ? 14.663 28.157 -51.032 1.00 72.18 278 PRO B CA 1
ATOM 4230 C C . PRO B 1 278 ? 14.664 29.615 -51.529 1.00 69.49 278 PRO B C 1
ATOM 4231 O O . PRO B 1 278 ? 15.198 29.871 -52.600 1.00 58.81 278 PRO B O 1
ATOM 4235 N N . GLY B 1 279 ? 14.032 30.512 -50.755 1.00 60.14 279 GLY B N 1
ATOM 4236 C CA . GLY B 1 279 ? 14.034 31.967 -50.979 1.00 61.23 279 GLY B CA 1
ATOM 4237 C C . GLY B 1 279 ? 12.990 32.402 -51.994 1.00 67.09 279 GLY B C 1
ATOM 4238 O O . GLY B 1 279 ? 12.259 31.549 -52.529 1.00 63.43 279 GLY B O 1
ATOM 4239 N N . GLY B 1 280 ? 12.936 33.702 -52.272 1.00 59.93 280 GLY B N 1
ATOM 4240 C CA . GLY B 1 280 ? 11.938 34.278 -53.181 1.00 61.49 280 GLY B CA 1
ATOM 4241 C C . GLY B 1 280 ? 12.275 34.066 -54.652 1.00 67.40 280 GLY B C 1
ATOM 4242 O O . GLY B 1 280 ? 11.381 34.351 -55.463 1.00 61.22 280 GLY B O 1
ATOM 4243 N N . ARG B 1 281 ? 13.482 33.597 -55.018 1.00 63.79 281 ARG B N 1
ATOM 4244 C CA . ARG B 1 281 ? 13.998 33.788 -56.411 1.00 61.1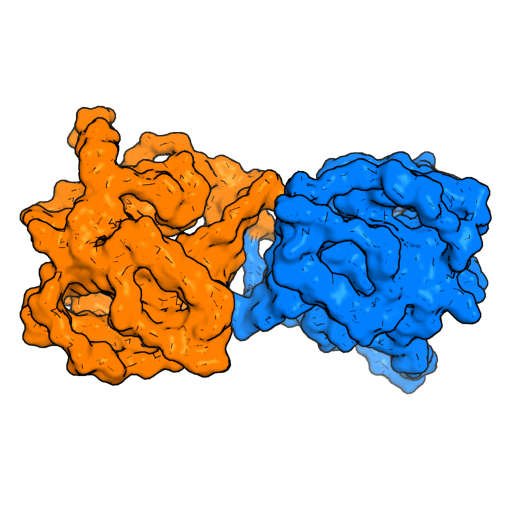5 281 ARG B CA 1
ATOM 4245 C C . ARG B 1 281 ? 14.551 32.512 -57.066 1.00 59.51 281 ARG B C 1
ATOM 4246 O O . ARG B 1 281 ? 14.243 32.333 -58.230 1.00 57.34 281 ARG B O 1
ATOM 4254 N N . ALA B 1 282 ? 15.326 31.672 -56.375 1.00 58.81 282 ALA B N 1
ATOM 4255 C CA . ALA B 1 282 ? 15.993 30.486 -56.969 1.00 63.86 282 ALA B CA 1
ATOM 4256 C C . ALA B 1 282 ? 14.995 29.624 -57.771 1.00 65.35 282 ALA B C 1
ATOM 4257 O O . ALA B 1 282 ? 15.381 29.144 -58.848 1.00 64.73 282 ALA B O 1
ATOM 4259 N N . GLY B 1 283 ? 13.757 29.465 -57.307 1.00 56.31 283 GLY B N 1
ATOM 4260 C CA . GLY B 1 283 ? 12.769 28.569 -57.931 1.00 57.86 283 GLY B CA 1
ATOM 4261 C C . GLY B 1 283 ? 11.963 29.234 -59.029 1.00 63.09 283 GLY B C 1
ATOM 4262 O O . GLY B 1 283 ? 11.045 28.563 -59.550 1.00 64.15 283 GLY B O 1
ATOM 4263 N N . ILE B 1 284 ? 12.218 30.507 -59.348 1.00 55.06 284 ILE B N 1
ATOM 4264 C CA . ILE B 1 284 ? 11.386 31.229 -60.353 1.00 62.60 284 ILE B CA 1
ATOM 4265 C C . ILE B 1 284 ? 11.647 30.603 -61.724 1.00 63.68 284 ILE B C 1
ATOM 4266 O O . ILE B 1 284 ? 12.775 30.632 -62.197 1.00 59.55 284 ILE B O 1
ATOM 4271 N N . PRO B 1 285 ? 10.615 30.074 -62.424 1.00 66.94 285 PRO B N 1
ATOM 4272 C CA . PRO B 1 285 ? 10.800 29.515 -63.766 1.00 63.96 285 PRO B CA 1
ATOM 4273 C C . PRO B 1 285 ? 10.868 30.580 -64.870 1.00 65.47 285 PRO B C 1
ATOM 4274 O O . PRO B 1 285 ? 10.395 31.677 -64.637 1.00 65.22 285 PRO B O 1
ATOM 4278 N N . ASP B 1 286 ? 11.435 30.239 -66.036 1.00 62.65 286 ASP B N 1
ATOM 4279 C CA . ASP B 1 286 ? 11.250 31.041 -67.282 1.00 69.37 286 ASP B CA 1
ATOM 4280 C C . ASP B 1 286 ? 9.915 30.648 -67.941 1.00 62.89 286 ASP B C 1
ATOM 4281 O O . ASP B 1 286 ? 9.158 29.811 -67.365 1.00 62.80 286 ASP B O 1
ATOM 4286 N N . CYS B 1 287 ? 9.598 31.280 -69.072 1.00 72.88 287 CYS B N 1
ATOM 4287 C CA . CYS B 1 287 ? 8.333 31.089 -69.832 1.00 74.01 287 CYS B CA 1
ATOM 4288 C C . CYS B 1 287 ? 8.180 29.614 -70.248 1.00 75.64 287 CYS B C 1
ATOM 4289 O O . CYS B 1 287 ? 7.077 29.040 -70.037 1.00 81.27 287 CYS B O 1
ATOM 4292 N N . ASP B 1 288 ? 9.255 29.010 -70.771 1.00 77.25 288 ASP B N 1
ATOM 4293 C CA . ASP B 1 288 ? 9.254 27.630 -71.334 1.00 81.51 288 ASP B CA 1
ATOM 4294 C C . ASP B 1 288 ? 8.994 26.630 -70.203 1.00 82.38 288 ASP B C 1
ATOM 4295 O O . ASP B 1 288 ? 8.091 25.772 -70.369 1.00 87.38 288 ASP B O 1
ATOM 4297 N N . GLN B 1 289 ? 9.719 26.738 -69.082 1.00 76.19 289 GLN B N 1
ATOM 4298 C CA . GLN B 1 289 ? 9.511 25.848 -67.910 1.00 72.36 289 GLN B CA 1
ATOM 4299 C C . GLN B 1 289 ? 8.074 25.990 -67.399 1.00 70.16 289 GLN B C 1
ATOM 4300 O O . GLN B 1 289 ? 7.541 25.012 -66.843 1.00 68.61 289 GLN B O 1
ATOM 4306 N N . THR B 1 290 ? 7.477 27.177 -67.515 1.00 71.42 290 THR B N 1
ATOM 4307 C CA . THR B 1 290 ? 6.107 27.411 -66.996 1.00 74.82 290 THR B CA 1
ATOM 4308 C C . THR B 1 290 ? 5.109 26.663 -67.886 1.00 73.73 290 THR B C 1
ATOM 4309 O O . THR B 1 290 ? 4.255 25.906 -67.326 1.00 71.90 290 THR B O 1
ATOM 4313 N N . ARG B 1 291 ? 5.216 26.828 -69.209 1.00 84.62 291 ARG B N 1
ATOM 4314 C CA . ARG B 1 291 ? 4.311 26.153 -70.183 1.00 77.37 291 ARG B CA 1
ATOM 4315 C C . ARG B 1 291 ? 4.432 24.620 -70.017 1.00 75.61 291 ARG B C 1
ATOM 4316 O O . ARG B 1 291 ? 3.374 23.965 -69.943 1.00 79.22 291 ARG B O 1
ATOM 4319 N N . SER B 1 292 ? 5.639 24.060 -69.848 1.00 73.58 292 SER B N 1
ATOM 4320 C CA . SER B 1 292 ? 5.853 22.600 -69.615 1.00 77.05 292 SER B CA 1
ATOM 4321 C C . SER B 1 292 ? 5.094 22.144 -68.369 1.00 81.61 292 SER B C 1
ATOM 4322 O O . SER B 1 292 ? 4.438 21.098 -68.423 1.00 81.53 292 SER B O 1
ATOM 4325 N N . PHE B 1 293 ? 5.263 22.869 -67.266 1.00 82.25 293 PHE B N 1
ATOM 4326 C CA . PHE B 1 293 ? 4.614 22.568 -65.971 1.00 80.03 293 PHE B CA 1
ATOM 4327 C C . PHE B 1 293 ? 3.086 22.605 -66.131 1.00 71.68 293 PHE B C 1
ATOM 4328 O O . PHE B 1 293 ? 2.431 21.673 -65.647 1.00 73.76 293 PHE B O 1
ATOM 4336 N N . LEU B 1 294 ? 2.533 23.627 -66.787 1.00 68.36 294 LEU B N 1
ATOM 4337 C CA . LEU B 1 294 ? 1.055 23.791 -66.898 1.00 77.96 294 LEU B CA 1
ATOM 4338 C C . LEU B 1 294 ? 0.412 22.700 -67.780 1.00 83.68 294 LEU B C 1
ATOM 4339 O O . LEU B 1 294 ? -0.718 22.293 -67.455 1.00 78.58 294 LEU B O 1
ATOM 4344 N N . SER B 1 295 ? 1.106 22.219 -68.820 1.00 84.32 295 SER B N 1
ATOM 4345 C CA . SER B 1 295 ? 0.602 21.215 -69.798 1.00 87.80 295 SER B CA 1
ATOM 4346 C C . SER B 1 295 ? 0.196 19.902 -69.103 1.00 90.52 295 SER B C 1
ATOM 4347 O O . SER B 1 295 ? -0.631 19.179 -69.687 1.00 103.43 295 SER B O 1
ATOM 4350 N N . LEU B 1 296 ? 0.704 19.638 -67.890 1.00 94.80 296 LEU B N 1
ATOM 4351 C CA . LEU B 1 296 ? 0.441 18.390 -67.110 1.00 92.17 296 LEU B CA 1
ATOM 4352 C C . LEU B 1 296 ? -0.782 18.568 -66.198 1.00 92.66 296 LEU B C 1
ATOM 4353 O O . LEU B 1 296 ? -0.907 17.781 -65.235 1.00 85.99 296 LEU B O 1
ATOM 4358 N N . PHE B 1 297 ? -1.644 19.556 -66.463 1.00 98.88 297 PHE B N 1
ATOM 4359 C CA . PHE B 1 297 ? -2.895 19.812 -65.694 1.00 103.97 297 PHE B CA 1
ATOM 4360 C C . PHE B 1 297 ? -4.069 20.040 -66.667 1.00 104.99 297 PHE B C 1
ATOM 4361 O O . PHE B 1 297 ? -3.854 19.931 -67.889 1.00 110.59 297 PHE B O 1
ATOM 4369 N N . VAL B 1 298 ? -5.269 20.352 -66.155 1.00 105.91 298 VAL B N 1
ATOM 4370 C CA . VAL B 1 298 ? -6.488 20.641 -66.979 1.00 105.09 298 VAL B CA 1
ATOM 4371 C C . VAL B 1 298 ? -7.095 21.985 -66.553 1.00 99.55 298 VAL B C 1
ATOM 4372 O O . VAL B 1 298 ? -7.909 22.568 -67.277 1.00 90.40 298 VAL B O 1
#